Protein AF-A0AAP0MP51-F1 (afdb_monomer)

Organism: NCBI:txid2935761

Foldseek 3Di:
DDDDDDDDDDDDDDDDDDDDDDDDDDPPVPPPPLDQPDPPPPVPPVDDDDFKDKDWFFWAAQWDWDQDPVRFIKIKTKGWDFADDDPVDPDDPPPGGDTDIAIEIERPPVVNVVRNVPHGGRWTKIKMAGWDWDWDQDPVPRDIDTDIHGYHDDPIDMDTDDDPDDPVDPDPPVVVPPPPPPPVVPPPPDDDPDPPPPVPPDPPDPDDDPVVVVVVVVVVVVVVVPDDLPQAFDDQQQPAGGGAQEDQDPSHHPVLNYWHRDPSFIWDAAPLRDIWTWPHDDVVQQKTWTFFFAQDFLAQAGPCQSSQFGFHDPSRQKWFDLQKKKKFFQFDPVVVVFQKDQDCPDPLVVCCVPPRSNVNRPPHGMIIHDSPTPDPRGGDGHYVNGTRGMWIFGNDDPPDDPVPTHTTTMMGGDHDD

Structure (mmCIF, N/CA/C/O backbone):
data_AF-A0AAP0MP51-F1
#
_entry.id   AF-A0AAP0MP51-F1
#
loop_
_atom_site.group_PDB
_atom_site.id
_atom_site.type_symbol
_atom_site.label_atom_id
_atom_site.label_alt_id
_atom_site.label_comp_id
_atom_site.label_asym_id
_atom_site.label_entity_id
_atom_site.label_seq_id
_atom_site.pdbx_PDB_ins_code
_atom_site.Cartn_x
_atom_site.Cartn_y
_atom_site.Cartn_z
_atom_site.occupancy
_atom_site.B_iso_or_equiv
_atom_site.auth_seq_id
_atom_site.auth_comp_id
_atom_site.auth_asym_id
_atom_site.auth_atom_id
_atom_site.pdbx_PDB_model_num
ATOM 1 N N . MET A 1 1 ? 36.186 -48.451 37.789 1.00 33.41 1 MET A N 1
ATOM 2 C CA . MET A 1 1 ? 37.071 -48.122 38.928 1.00 33.41 1 MET A CA 1
ATOM 3 C C . MET A 1 1 ? 36.714 -46.682 39.316 1.00 33.41 1 MET A C 1
ATOM 5 O O . MET A 1 1 ? 36.654 -45.879 38.396 1.00 33.41 1 MET A O 1
ATOM 9 N N . TRP A 1 2 ? 36.210 -46.330 40.514 1.00 25.20 2 TRP A N 1
ATOM 10 C CA . TRP A 1 2 ? 36.740 -46.579 41.885 1.00 25.20 2 TRP A CA 1
ATOM 11 C C . TRP A 1 2 ? 38.166 -45.997 42.037 1.00 25.20 2 TRP A C 1
ATOM 13 O O . TRP A 1 2 ? 38.939 -46.206 41.112 1.00 25.20 2 TRP A O 1
ATOM 23 N N . TYR A 1 3 ? 38.644 -45.335 43.106 1.00 27.27 3 TYR A N 1
ATOM 24 C CA . TYR A 1 3 ? 38.136 -44.825 44.411 1.00 27.27 3 TYR A CA 1
ATOM 25 C C . TYR A 1 3 ? 39.248 -43.894 45.009 1.00 27.27 3 TYR A C 1
ATOM 27 O O . TYR A 1 3 ? 40.391 -44.049 44.594 1.00 27.27 3 TYR A O 1
ATOM 35 N N . SER A 1 4 ? 39.082 -42.968 45.975 1.00 27.19 4 SER A N 1
ATOM 36 C CA . SER A 1 4 ? 37.915 -42.302 46.601 1.00 27.19 4 SER A CA 1
ATOM 37 C C . SER A 1 4 ? 38.347 -41.004 47.354 1.00 27.19 4 SER A C 1
ATOM 39 O O . SER A 1 4 ? 39.518 -40.644 47.367 1.00 27.19 4 SER A O 1
ATOM 41 N N . SER A 1 5 ? 37.382 -40.340 48.003 1.00 36.22 5 SER A N 1
ATOM 42 C CA . SER A 1 5 ? 37.442 -39.332 49.091 1.00 36.22 5 SER A CA 1
ATOM 43 C C . SER A 1 5 ? 38.476 -39.513 50.231 1.00 36.22 5 SER A C 1
ATOM 45 O O . SER A 1 5 ? 38.724 -40.645 50.641 1.00 36.22 5 SER A O 1
ATOM 47 N N . GLY A 1 6 ? 38.877 -38.409 50.892 1.00 27.81 6 GLY A N 1
ATOM 48 C CA . GLY A 1 6 ? 39.457 -38.410 52.254 1.00 27.81 6 GLY A CA 1
ATOM 49 C C . GLY A 1 6 ? 39.740 -37.006 52.838 1.00 27.81 6 GLY A C 1
ATOM 50 O O . GLY A 1 6 ? 40.393 -36.201 52.184 1.00 27.81 6 GLY A O 1
ATOM 51 N N . SER A 1 7 ? 39.257 -36.717 54.055 1.00 30.72 7 SER A N 1
ATOM 52 C CA . SER A 1 7 ? 39.478 -35.467 54.826 1.00 30.72 7 SER A CA 1
ATOM 53 C C . SER A 1 7 ? 40.415 -35.688 56.022 1.00 30.72 7 SER A C 1
ATOM 55 O O . SER A 1 7 ? 40.445 -36.805 56.520 1.00 30.72 7 SER A O 1
ATOM 57 N N . PHE A 1 8 ? 41.064 -34.630 56.530 1.00 29.05 8 PHE A N 1
ATOM 58 C CA . PHE A 1 8 ? 41.587 -34.438 57.909 1.00 29.05 8 PHE A CA 1
ATOM 59 C C . PHE A 1 8 ? 41.798 -32.900 58.069 1.00 29.05 8 PHE A C 1
ATOM 61 O O . PHE A 1 8 ? 42.259 -32.279 57.114 1.00 29.05 8 PHE A O 1
ATOM 68 N N . ASP A 1 9 ? 41.206 -32.167 59.026 1.00 30.38 9 ASP A N 1
ATOM 69 C CA . ASP A 1 9 ? 41.540 -32.022 60.470 1.00 30.38 9 ASP A CA 1
ATOM 70 C C . ASP A 1 9 ? 42.985 -31.497 60.698 1.00 30.38 9 ASP A C 1
ATOM 72 O O . ASP A 1 9 ? 43.900 -31.990 60.049 1.00 30.38 9 ASP A O 1
ATOM 76 N N . GLY A 1 10 ? 43.312 -30.503 61.542 1.00 30.27 10 GLY A N 1
ATOM 77 C CA . GLY A 1 10 ? 42.552 -29.679 62.500 1.00 30.27 10 GLY A CA 1
ATOM 78 C C . GLY A 1 10 ? 43.412 -28.484 63.008 1.00 30.27 10 GLY A C 1
ATOM 79 O O . GLY A 1 10 ? 44.529 -28.289 62.537 1.00 30.27 10 GLY A O 1
ATOM 80 N N . LYS A 1 11 ? 42.882 -27.661 63.930 1.00 31.56 11 LYS A N 1
ATOM 81 C CA . LYS A 1 11 ? 43.423 -26.362 64.432 1.00 31.56 11 LYS A CA 1
ATOM 82 C C . LYS A 1 11 ? 44.900 -26.311 64.894 1.00 31.56 11 LYS A C 1
ATOM 84 O O . LYS A 1 11 ? 45.409 -27.291 65.426 1.00 31.56 11 LYS A O 1
ATOM 89 N N . ASN A 1 12 ? 45.472 -25.095 64.897 1.00 30.22 12 ASN A N 1
ATOM 90 C CA . ASN A 1 12 ? 46.153 -24.507 66.072 1.00 30.22 12 ASN A CA 1
ATOM 91 C C . ASN A 1 12 ? 46.204 -22.961 66.001 1.00 30.22 12 ASN A C 1
ATOM 93 O O . ASN A 1 12 ? 45.989 -22.392 64.931 1.00 30.22 12 ASN A O 1
ATOM 97 N N . ASP A 1 13 ? 46.425 -22.313 67.151 1.00 31.09 13 ASP A N 1
ATOM 98 C CA . ASP A 1 13 ? 46.077 -20.906 67.421 1.00 31.09 13 ASP A CA 1
ATOM 99 C C . ASP A 1 13 ? 47.260 -19.895 67.397 1.00 31.09 13 ASP A C 1
ATOM 101 O O . ASP A 1 13 ? 48.405 -20.254 67.652 1.00 31.09 13 ASP A O 1
ATOM 105 N N . ASP A 1 14 ? 46.905 -18.623 67.156 1.00 30.61 14 ASP A N 1
ATOM 106 C CA . ASP A 1 14 ? 47.392 -17.356 67.751 1.00 30.61 14 ASP A CA 1
ATOM 107 C C . ASP A 1 14 ? 48.864 -16.839 67.749 1.00 30.61 14 ASP A C 1
ATOM 109 O O . ASP A 1 14 ? 49.806 -17.472 68.208 1.00 30.61 14 ASP A O 1
ATOM 113 N N . GLN A 1 15 ? 48.946 -15.532 67.414 1.00 32.34 15 GLN A N 1
ATOM 114 C CA . GLN A 1 15 ? 49.849 -14.462 67.912 1.00 32.34 15 GLN A CA 1
ATOM 115 C C . GLN A 1 15 ? 51.366 -14.500 67.601 1.00 32.34 15 GLN A C 1
ATOM 117 O O . GLN A 1 15 ? 52.130 -15.193 68.264 1.00 32.34 15 GLN A O 1
ATOM 122 N N . ASN A 1 16 ? 51.850 -13.567 66.758 1.00 30.02 16 ASN A N 1
ATOM 123 C CA . ASN A 1 16 ? 52.341 -12.249 67.230 1.00 30.02 16 ASN A CA 1
ATOM 124 C C . ASN A 1 16 ? 52.664 -11.256 66.083 1.00 30.02 16 ASN A C 1
ATOM 126 O O . ASN A 1 16 ? 52.652 -11.632 64.912 1.00 30.02 16 ASN A O 1
ATOM 130 N N . MET A 1 17 ? 52.918 -9.987 66.433 1.00 33.88 17 MET A N 1
ATOM 131 C CA . MET A 1 17 ? 53.470 -8.952 65.536 1.00 33.88 17 MET A CA 1
ATOM 132 C C . MET A 1 17 ? 54.972 -9.169 65.267 1.00 33.88 17 MET A C 1
ATOM 134 O O . MET A 1 17 ? 55.635 -9.795 66.088 1.00 33.88 17 MET A O 1
ATOM 138 N N . ASP A 1 18 ? 55.495 -8.627 64.158 1.00 33.03 18 ASP A N 1
ATOM 139 C CA . ASP A 1 18 ? 56.563 -7.601 64.165 1.00 33.03 18 ASP A CA 1
ATOM 140 C C . ASP A 1 18 ? 56.863 -7.078 62.736 1.00 33.03 18 ASP A C 1
ATOM 142 O O . ASP A 1 18 ? 56.312 -7.570 61.748 1.00 33.03 18 ASP A O 1
ATOM 146 N N . GLU A 1 19 ? 57.636 -5.990 62.647 1.00 32.16 19 GLU A N 1
ATOM 147 C CA . GLU A 1 19 ? 57.755 -5.088 61.488 1.00 32.16 19 GLU A CA 1
ATOM 148 C C . GLU A 1 19 ? 58.807 -5.473 60.418 1.00 32.16 19 GLU A C 1
ATOM 150 O O . GLU A 1 19 ? 59.841 -6.049 60.728 1.00 32.16 19 GLU A O 1
ATOM 155 N N . VAL A 1 20 ? 58.516 -5.048 59.173 1.00 38.28 20 VAL A N 1
ATOM 156 C CA . VAL A 1 20 ? 59.407 -4.433 58.150 1.00 38.28 20 VAL A CA 1
ATOM 157 C C . VAL A 1 20 ? 60.765 -5.083 57.812 1.00 38.28 20 VAL A C 1
ATOM 159 O O . VAL A 1 20 ? 61.660 -5.150 58.641 1.00 38.28 20 VAL A O 1
ATOM 162 N N . ASP A 1 21 ? 60.977 -5.358 56.515 1.00 33.59 21 ASP A N 1
ATOM 163 C CA . ASP A 1 21 ? 62.166 -4.851 55.797 1.00 33.59 21 ASP A CA 1
ATOM 164 C C . ASP A 1 21 ? 61.960 -4.820 54.265 1.00 33.59 21 ASP A C 1
ATOM 166 O O . ASP A 1 21 ? 61.261 -5.658 53.688 1.00 33.59 21 ASP A O 1
ATOM 170 N N . ASP A 1 22 ? 62.544 -3.809 53.614 1.00 36.66 22 ASP A N 1
ATOM 171 C CA . ASP A 1 22 ? 62.354 -3.475 52.195 1.00 36.66 22 ASP A CA 1
ATOM 172 C C . ASP A 1 22 ? 63.144 -4.376 51.227 1.00 36.66 22 ASP A C 1
ATOM 174 O O . ASP A 1 22 ? 64.358 -4.536 51.359 1.00 36.66 22 ASP A O 1
ATOM 178 N N . VAL A 1 23 ? 62.506 -4.802 50.126 1.00 39.06 23 VAL A N 1
ATOM 179 C CA . VAL A 1 23 ? 63.199 -4.971 48.832 1.00 39.06 23 VAL A CA 1
ATOM 180 C C . VAL A 1 23 ? 62.347 -4.371 47.716 1.00 39.06 23 VAL A C 1
ATOM 182 O O . VAL A 1 23 ? 61.299 -4.892 47.339 1.00 39.06 23 VAL A O 1
ATOM 185 N N . PHE A 1 24 ? 62.835 -3.257 47.182 1.00 43.25 24 PHE A N 1
ATOM 186 C CA . PHE A 1 24 ? 62.303 -2.568 46.015 1.00 43.25 24 PHE A CA 1
ATOM 187 C C . PHE A 1 24 ? 62.903 -3.214 44.760 1.00 43.25 24 PHE A C 1
ATOM 189 O O . PHE A 1 24 ? 64.121 -3.150 44.599 1.00 43.25 24 PHE A O 1
ATOM 196 N N . ASP A 1 25 ? 62.097 -3.797 43.866 1.00 36.88 25 ASP A N 1
ATOM 197 C CA . ASP A 1 25 ? 62.585 -4.088 42.513 1.00 36.88 25 ASP A CA 1
ATOM 198 C C . ASP A 1 25 ? 61.511 -3.977 41.415 1.00 36.88 25 ASP A C 1
ATOM 200 O O . ASP A 1 25 ? 60.352 -4.356 41.582 1.00 36.88 25 ASP A O 1
ATOM 204 N N . ASP A 1 26 ? 61.963 -3.379 40.318 1.00 38.84 26 ASP A N 1
ATOM 205 C CA . ASP A 1 26 ? 61.358 -3.093 39.011 1.00 38.84 26 ASP A CA 1
ATOM 206 C C . ASP A 1 26 ? 59.822 -3.214 38.826 1.00 38.84 26 ASP A C 1
ATOM 208 O O . ASP A 1 26 ? 59.281 -4.241 38.401 1.00 38.84 26 ASP A O 1
ATOM 212 N N . PHE A 1 27 ? 59.102 -2.094 38.998 1.00 33.22 27 PHE A N 1
ATOM 213 C CA . PHE A 1 27 ? 57.715 -1.965 38.528 1.00 33.22 27 PHE A CA 1
ATOM 214 C C . PHE A 1 27 ? 57.688 -1.753 37.005 1.00 33.22 27 PHE A C 1
ATOM 216 O O . PHE A 1 27 ? 57.429 -0.652 36.505 1.00 33.22 27 PHE A O 1
ATOM 223 N N . VAL A 1 28 ? 57.925 -2.831 36.251 1.00 39.12 28 VAL A N 1
ATOM 224 C CA . VAL A 1 28 ? 57.599 -2.877 34.824 1.00 39.12 28 VAL A CA 1
ATOM 225 C C . VAL A 1 28 ? 56.116 -2.546 34.695 1.00 39.12 28 VAL A C 1
ATOM 227 O O . VAL A 1 28 ? 55.256 -3.329 35.097 1.00 39.12 28 VAL A O 1
ATOM 230 N N . VAL A 1 29 ? 55.805 -1.372 34.135 1.00 38.66 29 VAL A N 1
ATOM 231 C CA . VAL A 1 29 ? 54.429 -0.999 33.796 1.00 38.66 29 VAL A CA 1
ATOM 232 C C . VAL A 1 29 ? 53.981 -1.919 32.671 1.00 38.66 29 VAL A C 1
ATOM 234 O O . VAL A 1 29 ? 54.156 -1.624 31.485 1.00 38.66 29 VAL A O 1
ATOM 237 N N . GLU A 1 30 ? 53.430 -3.064 33.064 1.00 38.03 30 GLU A N 1
ATOM 238 C CA . GLU A 1 30 ? 52.807 -4.018 32.170 1.00 38.03 30 GLU A CA 1
ATOM 239 C C . GLU A 1 30 ? 51.688 -3.273 31.448 1.00 38.03 30 GLU A C 1
ATOM 241 O O . GLU A 1 30 ? 50.665 -2.888 32.022 1.00 38.03 30 GLU A O 1
ATOM 246 N N . LYS A 1 31 ? 51.949 -2.964 30.177 1.00 41.78 31 LYS A N 1
ATOM 247 C CA . LYS A 1 31 ? 51.044 -2.221 29.314 1.00 41.78 31 LYS A CA 1
ATOM 248 C C . LYS A 1 31 ? 49.814 -3.090 29.104 1.00 41.78 31 LYS A C 1
ATOM 250 O O . LYS A 1 31 ? 49.799 -3.877 28.161 1.00 41.78 31 LYS A O 1
ATOM 255 N N . GLN A 1 32 ? 48.820 -2.939 29.986 1.00 38.81 32 GLN A N 1
ATOM 256 C CA . GLN A 1 32 ? 47.566 -3.683 29.936 1.00 38.81 32 GLN A CA 1
ATOM 257 C C . GLN A 1 32 ? 47.076 -3.713 28.493 1.00 38.81 32 GLN A C 1
ATOM 259 O O . GLN A 1 32 ? 46.757 -2.670 27.910 1.00 38.81 32 GLN A O 1
ATOM 264 N N . GLU A 1 33 ? 47.052 -4.909 27.905 1.00 42.56 33 GLU A N 1
ATOM 265 C CA . GLU A 1 33 ? 46.436 -5.100 26.606 1.00 42.56 33 GLU A CA 1
ATOM 266 C C . GLU A 1 33 ? 44.955 -4.782 26.774 1.00 42.56 33 GLU A C 1
ATOM 268 O O . GLU A 1 33 ? 44.181 -5.577 27.309 1.00 42.56 33 GLU A O 1
ATOM 273 N N . LEU A 1 34 ? 44.581 -3.571 26.350 1.00 44.25 34 LEU A N 1
ATOM 274 C CA . LEU A 1 34 ? 43.205 -3.106 26.289 1.00 44.25 34 LEU A CA 1
ATOM 275 C C . LEU A 1 34 ? 42.403 -4.128 25.492 1.00 44.25 34 LEU A C 1
ATOM 277 O O . LEU A 1 34 ? 42.424 -4.108 24.257 1.00 44.25 34 LEU A O 1
ATOM 281 N N . GLN A 1 35 ? 41.701 -5.016 26.202 1.00 46.06 35 GLN A N 1
ATOM 282 C CA . GLN A 1 35 ? 40.832 -5.988 25.565 1.00 46.06 35 GLN A CA 1
ATOM 283 C C . GLN A 1 35 ? 39.871 -5.210 24.663 1.00 46.06 35 GLN A C 1
ATOM 285 O O . GLN A 1 35 ? 39.171 -4.311 25.148 1.00 46.06 35 GLN A O 1
ATOM 290 N N . PRO A 1 36 ? 39.834 -5.493 23.349 1.00 44.56 36 PRO A N 1
ATOM 291 C CA . PRO A 1 36 ? 38.857 -4.856 22.490 1.00 44.56 36 PRO A CA 1
ATOM 292 C C . PRO A 1 36 ? 37.483 -5.231 23.039 1.00 44.56 36 PRO A C 1
ATOM 294 O O . PRO A 1 36 ? 37.170 -6.419 23.130 1.00 44.56 36 PRO A O 1
ATOM 297 N N . GLN A 1 37 ? 36.680 -4.232 23.426 1.00 49.56 37 GLN A N 1
ATOM 298 C CA . GLN A 1 37 ? 35.306 -4.452 23.873 1.00 49.56 37 GLN A CA 1
ATOM 299 C C . GLN A 1 37 ? 34.507 -4.974 22.678 1.00 49.56 37 GLN A C 1
ATOM 301 O O . GLN A 1 37 ? 33.939 -4.224 21.884 1.00 49.56 37 GLN A O 1
ATOM 306 N N . GLY A 1 38 ? 34.549 -6.294 22.514 1.00 48.78 38 GLY A N 1
ATOM 307 C CA . GLY A 1 38 ? 33.920 -6.998 21.421 1.00 48.78 38 GLY A CA 1
ATOM 308 C C . GLY A 1 38 ? 32.419 -6.817 21.519 1.00 48.78 38 GLY A C 1
ATOM 309 O O . GLY A 1 38 ? 31.799 -7.209 22.507 1.00 48.78 38 GLY A O 1
ATOM 310 N N . VAL A 1 39 ? 31.828 -6.239 20.477 1.00 57.50 39 VAL A N 1
ATOM 311 C CA . VAL A 1 39 ? 30.377 -6.233 20.316 1.00 57.50 39 VAL A CA 1
ATOM 312 C C . VAL A 1 39 ? 29.947 -7.692 20.180 1.00 57.50 39 VAL A C 1
ATOM 314 O O . VAL A 1 39 ? 30.219 -8.304 19.148 1.00 57.50 39 VAL A O 1
ATOM 317 N N . ASP A 1 40 ? 29.342 -8.266 21.225 1.00 57.47 40 ASP A N 1
ATOM 318 C CA . ASP A 1 40 ? 28.907 -9.667 21.216 1.00 57.47 40 ASP A CA 1
ATOM 319 C C . ASP A 1 40 ? 27.951 -9.901 20.032 1.00 57.47 40 ASP A C 1
ATOM 321 O O . ASP A 1 40 ? 26.825 -9.386 20.049 1.00 57.47 40 ASP A O 1
ATOM 325 N N . PRO A 1 41 ? 28.344 -10.699 19.015 1.00 55.88 41 PRO A N 1
ATOM 326 C CA . PRO A 1 41 ? 27.519 -10.915 17.834 1.00 55.88 41 PRO A CA 1
ATOM 327 C C . PRO A 1 41 ? 26.186 -11.598 18.149 1.00 55.88 41 PRO A C 1
ATOM 329 O O . PRO A 1 41 ? 25.294 -11.586 17.304 1.00 55.88 41 PRO A O 1
ATOM 332 N N . ARG A 1 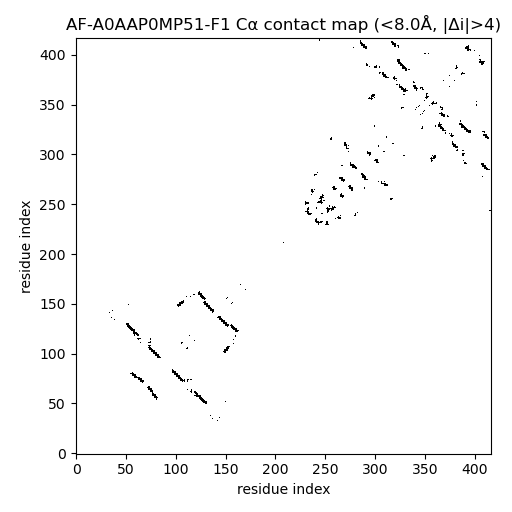42 ? 26.036 -12.214 19.332 1.00 57.12 42 ARG A N 1
ATOM 333 C CA . ARG A 1 42 ? 24.822 -12.921 19.763 1.00 57.12 42 ARG A CA 1
ATOM 334 C C . ARG A 1 42 ? 23.777 -11.980 20.371 1.00 57.12 42 ARG A C 1
ATOM 336 O O . ARG A 1 42 ? 22.586 -12.266 20.263 1.00 57.12 42 ARG A O 1
ATOM 343 N N . ARG A 1 43 ? 24.181 -10.828 20.923 1.00 59.16 43 ARG A N 1
ATOM 344 C CA . ARG A 1 43 ? 23.297 -9.888 21.650 1.00 59.16 43 ARG A CA 1
ATOM 345 C C . ARG A 1 43 ? 22.247 -9.155 20.798 1.00 59.16 43 ARG A C 1
ATOM 347 O O . ARG A 1 43 ? 21.399 -8.474 21.364 1.00 59.16 43 ARG A O 1
ATOM 354 N N . GLY A 1 44 ? 22.269 -9.299 19.468 1.00 58.56 44 GLY A N 1
ATOM 355 C CA . GLY A 1 44 ? 21.314 -8.654 18.551 1.00 58.56 44 GLY A CA 1
ATOM 356 C C . GLY A 1 44 ? 20.199 -9.544 17.978 1.00 58.56 44 GLY A C 1
ATOM 357 O O . GLY A 1 44 ? 19.199 -9.018 17.498 1.00 58.56 44 GLY A O 1
ATOM 358 N N . TRP A 1 45 ? 20.318 -10.878 18.021 1.00 56.34 45 TRP A N 1
ATOM 359 C CA . TRP A 1 45 ? 19.478 -11.781 17.202 1.00 56.34 45 TRP A CA 1
ATOM 360 C C . TRP A 1 45 ? 17.990 -11.830 17.590 1.00 56.34 45 TRP A C 1
ATOM 362 O O . TRP A 1 45 ? 17.166 -12.279 16.792 1.00 56.34 45 TRP A O 1
ATOM 372 N N . GLY A 1 46 ? 17.631 -11.353 18.787 1.00 63.19 46 GLY A N 1
ATOM 373 C CA . GLY A 1 46 ? 16.237 -11.219 19.226 1.00 63.19 46 GLY A CA 1
ATOM 374 C C . GLY A 1 46 ? 15.503 -9.999 18.652 1.00 63.19 46 GLY A C 1
ATOM 375 O O . GLY A 1 46 ? 14.275 -9.970 18.662 1.00 63.19 46 GLY A O 1
ATOM 376 N N . PHE A 1 47 ? 16.222 -9.004 18.121 1.00 67.56 47 PHE A N 1
ATOM 377 C CA . PHE A 1 47 ? 15.646 -7.736 17.667 1.00 67.56 47 PHE A CA 1
ATOM 378 C C . PHE A 1 47 ? 15.461 -7.726 16.145 1.00 67.56 47 PHE A C 1
ATOM 380 O O . PHE A 1 47 ? 16.297 -7.226 15.394 1.00 67.56 47 PHE A O 1
ATOM 387 N N . ARG A 1 48 ? 14.339 -8.284 15.673 1.00 62.72 48 ARG A N 1
ATOM 388 C CA . ARG A 1 48 ? 13.922 -8.160 14.266 1.00 62.72 48 ARG A CA 1
ATOM 389 C C . ARG A 1 48 ? 13.272 -6.793 14.031 1.00 62.72 48 ARG A C 1
ATOM 391 O O . ARG A 1 48 ? 12.332 -6.431 14.730 1.00 62.72 48 ARG A O 1
ATOM 398 N N . GLY A 1 49 ? 13.741 -6.064 13.022 1.00 76.62 49 GLY A N 1
ATOM 399 C CA . GLY A 1 49 ? 13.234 -4.745 12.639 1.00 76.62 49 GLY A CA 1
ATOM 400 C C . GLY A 1 49 ? 13.823 -4.285 11.305 1.00 76.62 49 GLY A C 1
ATOM 401 O O . GLY A 1 49 ? 14.623 -5.002 10.705 1.00 76.62 49 GLY A O 1
ATOM 402 N N . VAL A 1 50 ? 13.432 -3.095 10.845 1.00 81.75 50 VAL A N 1
ATOM 403 C CA . VAL A 1 50 ? 13.938 -2.490 9.602 1.00 81.75 50 VAL A CA 1
ATOM 404 C C . VAL A 1 50 ? 14.911 -1.364 9.945 1.00 81.75 50 VAL A C 1
ATOM 406 O O . VAL A 1 50 ? 14.532 -0.405 10.613 1.00 81.75 50 VAL A O 1
ATOM 409 N N . HIS A 1 51 ? 16.146 -1.460 9.458 1.00 85.06 51 HIS A N 1
ATOM 410 C CA . HIS A 1 51 ? 17.108 -0.360 9.430 1.00 85.06 51 HIS A CA 1
ATOM 411 C C . HIS A 1 51 ? 17.258 0.118 7.983 1.00 85.06 51 HIS A C 1
ATOM 413 O O . HIS A 1 51 ? 17.666 -0.648 7.124 1.00 85.06 51 HIS A O 1
ATOM 419 N N . LYS A 1 52 ? 16.907 1.373 7.694 1.00 91.31 52 LYS A N 1
ATOM 420 C CA . LYS A 1 52 ? 17.112 1.987 6.375 1.00 91.31 52 LYS A CA 1
ATOM 421 C C . LYS A 1 52 ? 17.265 3.497 6.539 1.00 91.31 52 LYS A C 1
ATOM 423 O O . LYS A 1 52 ? 16.500 4.119 7.272 1.00 91.31 52 LYS A O 1
ATOM 428 N N . ALA A 1 53 ? 18.237 4.078 5.849 1.00 93.44 53 ALA A N 1
ATOM 429 C CA . ALA A 1 53 ? 18.421 5.514 5.701 1.00 93.44 53 ALA A CA 1
ATOM 430 C C . ALA A 1 53 ? 18.306 5.910 4.231 1.00 93.44 53 ALA A C 1
ATOM 432 O O . ALA A 1 53 ? 18.840 5.235 3.352 1.00 93.44 53 ALA A O 1
ATOM 433 N N . ILE A 1 54 ? 17.654 7.047 3.993 1.00 94.62 54 ILE A N 1
ATOM 434 C CA . ILE A 1 54 ? 17.586 7.716 2.695 1.00 94.62 54 ILE A CA 1
ATOM 435 C C . ILE A 1 54 ? 18.095 9.142 2.900 1.00 94.62 54 ILE A C 1
AT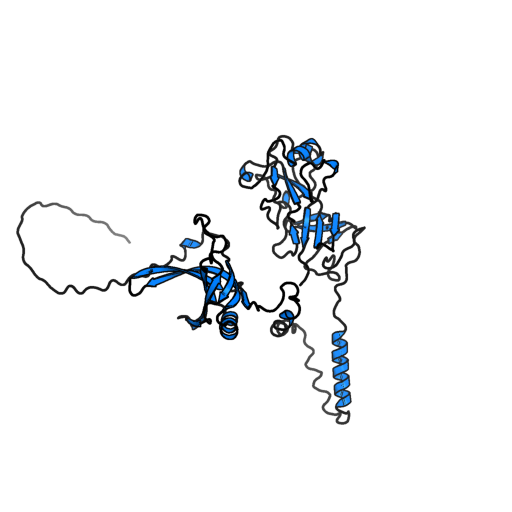OM 437 O O . ILE A 1 54 ? 17.595 9.862 3.763 1.00 94.62 54 ILE A O 1
ATOM 441 N N . ILE A 1 55 ? 19.094 9.553 2.121 1.00 94.25 55 ILE A N 1
ATOM 442 C CA . ILE A 1 55 ? 19.699 10.884 2.190 1.00 94.25 55 ILE A CA 1
ATOM 443 C C . ILE A 1 55 ? 19.743 11.523 0.809 1.00 94.25 55 ILE A C 1
ATOM 445 O O . ILE A 1 55 ? 20.318 10.983 -0.133 1.00 94.25 55 ILE A O 1
ATOM 449 N N . CYS A 1 56 ? 19.200 12.736 0.736 1.00 93.31 56 CYS A N 1
ATOM 450 C CA . CYS A 1 56 ? 19.367 13.660 -0.377 1.00 93.31 56 CYS A CA 1
ATOM 451 C C . CYS A 1 56 ? 20.175 14.864 0.117 1.00 93.31 56 CYS A C 1
ATOM 453 O O . CYS A 1 56 ? 19.727 15.582 1.011 1.00 93.31 56 CYS A O 1
ATOM 455 N N . GLY A 1 57 ? 21.367 15.095 -0.430 1.00 93.69 57 GLY A N 1
ATOM 456 C CA . GLY A 1 57 ? 22.244 16.164 0.055 1.00 93.69 57 GLY A CA 1
ATOM 457 C C . GLY A 1 57 ? 23.436 16.433 -0.853 1.00 93.69 57 GLY A C 1
ATOM 458 O O . GLY A 1 57 ? 23.507 15.904 -1.960 1.00 93.69 57 GLY A O 1
ATOM 459 N N . LYS A 1 58 ? 24.379 17.264 -0.393 1.00 93.19 58 LYS A N 1
ATOM 460 C CA . LYS A 1 58 ? 25.592 17.615 -1.152 1.00 93.19 58 LYS A CA 1
ATOM 461 C C . LYS A 1 58 ? 26.844 16.963 -0.575 1.00 93.19 58 LYS A C 1
ATOM 463 O O . LYS A 1 58 ? 27.059 16.976 0.634 1.00 93.19 58 LYS A O 1
ATOM 468 N N . VAL A 1 59 ? 27.686 16.418 -1.446 1.00 95.31 59 VAL A N 1
ATOM 469 C CA . VAL A 1 59 ? 28.968 15.796 -1.088 1.00 95.31 59 VAL A CA 1
ATOM 470 C C . VAL A 1 59 ? 29.955 16.861 -0.600 1.00 95.31 59 VAL A C 1
ATOM 472 O O . VAL A 1 59 ? 30.216 17.836 -1.305 1.00 95.31 59 VAL A O 1
ATOM 475 N N . LYS A 1 60 ? 30.524 16.666 0.596 1.00 93.06 60 LYS A N 1
ATOM 476 C CA . LYS A 1 60 ? 31.468 17.609 1.219 1.00 93.06 60 LYS A CA 1
ATOM 477 C C . LYS A 1 60 ? 32.795 17.700 0.464 1.00 93.06 60 LYS A C 1
ATOM 479 O O . LYS A 1 60 ? 33.261 18.793 0.163 1.00 93.06 60 LYS A O 1
ATOM 484 N N . ASP A 1 61 ? 33.388 16.542 0.198 1.00 93.00 61 ASP A N 1
ATOM 485 C CA . ASP A 1 61 ? 34.735 16.338 -0.337 1.00 93.00 61 ASP A CA 1
ATOM 486 C C . ASP A 1 61 ? 34.720 15.064 -1.209 1.00 93.00 61 ASP A C 1
ATOM 488 O O . ASP A 1 61 ? 33.831 14.224 -1.053 1.00 93.00 61 ASP A O 1
ATOM 492 N N . THR A 1 62 ? 35.664 14.920 -2.144 1.00 91.44 62 THR A N 1
ATOM 493 C CA . THR A 1 62 ? 35.706 13.791 -3.095 1.00 91.44 62 THR A CA 1
ATOM 494 C C . THR A 1 62 ? 35.782 12.432 -2.380 1.00 91.44 62 THR A C 1
ATOM 496 O O . THR A 1 62 ? 36.532 12.313 -1.407 1.00 91.44 62 THR A O 1
ATOM 499 N N . PRO A 1 63 ? 35.053 11.388 -2.832 1.00 95.50 63 PRO A N 1
ATOM 500 C CA . PRO A 1 63 ? 35.068 10.098 -2.151 1.00 95.50 63 PRO A CA 1
ATOM 501 C C . PRO A 1 63 ? 36.443 9.435 -2.131 1.00 95.50 63 PRO A C 1
ATOM 503 O O . PRO A 1 63 ? 37.169 9.440 -3.123 1.00 95.50 63 PRO A O 1
ATOM 506 N N . VAL A 1 64 ? 36.773 8.815 -0.999 1.00 94.31 64 VAL A N 1
ATOM 507 C CA . VAL A 1 64 ? 38.065 8.162 -0.765 1.00 94.31 64 VAL A CA 1
ATOM 508 C C . VAL A 1 64 ? 37.866 6.654 -0.694 1.00 94.31 64 VAL A C 1
ATOM 510 O O . VAL A 1 64 ? 37.173 6.157 0.195 1.00 94.31 64 VAL A O 1
ATOM 513 N N . GLN A 1 65 ? 38.500 5.915 -1.604 1.00 93.75 65 GLN A N 1
ATOM 514 C CA . GLN A 1 65 ? 38.610 4.460 -1.503 1.00 93.75 65 GLN A CA 1
ATOM 515 C C . GLN A 1 65 ? 39.679 4.061 -0.485 1.00 93.75 65 GLN A C 1
ATOM 517 O O . GLN A 1 65 ? 40.773 4.620 -0.450 1.00 93.75 65 GLN A O 1
ATOM 522 N N . LYS A 1 66 ? 39.353 3.069 0.345 1.00 92.75 66 LYS A N 1
ATOM 523 C CA . LYS A 1 66 ? 40.260 2.430 1.298 1.00 92.75 66 LYS A CA 1
ATOM 524 C C . LYS A 1 66 ? 40.189 0.919 1.131 1.00 92.75 66 LYS A C 1
ATOM 526 O O . LYS A 1 66 ? 39.102 0.368 0.972 1.00 92.75 66 LYS A O 1
ATOM 531 N N . ILE A 1 67 ? 41.333 0.252 1.206 1.00 90.44 67 ILE A N 1
ATOM 532 C CA . ILE A 1 67 ? 41.412 -1.211 1.232 1.00 90.44 67 ILE A CA 1
ATOM 533 C C . ILE A 1 67 ? 41.324 -1.655 2.697 1.00 90.44 67 ILE A C 1
ATOM 535 O O . ILE A 1 67 ? 42.050 -1.151 3.554 1.00 90.44 67 ILE A O 1
ATOM 539 N N . LEU A 1 68 ? 40.397 -2.560 3.002 1.00 86.25 68 LEU A N 1
ATOM 540 C CA . LEU A 1 68 ? 40.254 -3.173 4.321 1.00 86.25 68 LEU A CA 1
ATOM 541 C C . LEU A 1 68 ? 41.271 -4.307 4.520 1.00 86.25 68 LEU A C 1
ATOM 543 O O . LEU A 1 68 ? 41.755 -4.906 3.563 1.00 86.25 68 LEU A O 1
ATOM 547 N N . ARG A 1 69 ? 41.503 -4.700 5.782 1.00 82.31 69 ARG A N 1
ATOM 548 C CA . ARG A 1 69 ? 42.363 -5.850 6.147 1.00 82.31 69 ARG A CA 1
ATOM 549 C C . ARG A 1 69 ? 41.947 -7.183 5.500 1.00 82.31 69 ARG A C 1
ATOM 551 O O . ARG A 1 69 ? 42.758 -8.092 5.424 1.00 82.31 69 ARG A O 1
ATOM 558 N N . ASN A 1 70 ? 40.699 -7.304 5.043 1.00 81.75 70 ASN A N 1
ATOM 559 C CA . ASN A 1 70 ? 40.169 -8.479 4.342 1.00 81.75 70 ASN A CA 1
ATOM 560 C C . ASN A 1 70 ? 40.309 -8.400 2.804 1.00 81.75 70 ASN A C 1
ATOM 562 O O . ASN A 1 70 ? 39.648 -9.158 2.098 1.00 81.75 70 ASN A O 1
ATOM 566 N N . GLY A 1 71 ? 41.089 -7.446 2.284 1.00 84.56 71 GLY A N 1
ATOM 567 C CA . GLY A 1 71 ? 41.320 -7.236 0.852 1.00 84.56 71 GLY A CA 1
ATOM 568 C C . GLY A 1 71 ? 40.197 -6.511 0.102 1.00 84.56 71 GLY A C 1
ATOM 569 O O . GLY A 1 71 ? 40.391 -6.145 -1.052 1.00 84.56 71 GLY A O 1
ATOM 570 N N . LYS A 1 72 ? 39.035 -6.257 0.723 1.00 86.88 72 LYS A N 1
ATOM 571 C CA . LYS A 1 72 ? 37.914 -5.569 0.059 1.00 86.88 72 LYS A CA 1
ATOM 572 C C . LYS A 1 72 ? 38.085 -4.053 0.078 1.00 86.88 72 LYS A C 1
ATOM 574 O O . LYS A 1 72 ? 38.481 -3.475 1.091 1.00 86.88 72 LYS A O 1
ATOM 579 N N . THR A 1 73 ? 37.710 -3.396 -1.013 1.00 91.12 73 THR A N 1
ATOM 580 C CA . THR A 1 73 ? 37.637 -1.932 -1.093 1.00 91.12 73 THR A CA 1
ATOM 581 C C . THR A 1 73 ? 36.352 -1.400 -0.460 1.00 91.12 73 THR A C 1
ATOM 583 O O . THR A 1 73 ? 35.274 -1.945 -0.691 1.00 91.12 73 THR A O 1
ATOM 586 N N . VAL A 1 74 ? 36.447 -0.293 0.275 1.00 93.81 74 VAL A N 1
ATOM 587 C CA . VAL A 1 74 ? 35.307 0.496 0.767 1.00 93.81 74 VAL A CA 1
ATOM 588 C C . VAL A 1 74 ? 35.514 1.951 0.377 1.00 93.81 74 VAL A C 1
ATOM 590 O O . VAL A 1 74 ? 36.587 2.508 0.600 1.00 93.81 74 VAL A O 1
ATOM 593 N N . THR A 1 75 ? 34.491 2.580 -0.199 1.00 95.81 75 THR A N 1
ATOM 594 C CA . THR A 1 75 ? 34.530 4.011 -0.545 1.00 95.81 75 THR A CA 1
ATOM 595 C C . THR A 1 75 ? 33.811 4.824 0.517 1.00 95.81 75 THR A C 1
ATOM 597 O O . THR A 1 75 ? 32.692 4.488 0.888 1.00 95.81 75 THR A O 1
ATOM 600 N N . ILE A 1 76 ? 34.437 5.892 1.009 1.00 95.25 76 ILE A N 1
ATOM 601 C CA . ILE A 1 76 ? 33.916 6.699 2.115 1.00 95.25 76 ILE A CA 1
ATOM 602 C C . ILE A 1 76 ? 33.825 8.165 1.693 1.00 95.25 76 ILE A C 1
ATOM 604 O O . ILE A 1 76 ? 34.775 8.711 1.131 1.00 95.25 76 ILE A O 1
ATOM 608 N N . PHE A 1 77 ? 32.697 8.807 1.992 1.00 96.56 77 PHE A N 1
ATOM 609 C CA . PHE A 1 77 ? 32.486 10.245 1.804 1.00 96.56 77 PHE A CA 1
ATOM 610 C C . PHE A 1 77 ? 31.471 10.794 2.815 1.00 96.56 77 PHE A C 1
ATOM 612 O O . PHE A 1 77 ? 30.803 10.033 3.517 1.00 96.56 77 PHE A O 1
ATOM 619 N N . SER A 1 78 ? 31.358 12.121 2.890 1.00 96.25 78 SER A N 1
ATOM 620 C CA . SER A 1 78 ? 30.389 12.800 3.759 1.00 96.25 78 SER A CA 1
ATOM 621 C C . SER A 1 78 ? 29.363 13.573 2.939 1.00 96.25 78 SER A C 1
ATOM 623 O O . SER A 1 78 ? 29.731 14.282 1.999 1.00 96.25 78 SER A O 1
ATOM 625 N N . VAL A 1 79 ? 28.090 13.480 3.324 1.00 96.12 79 VAL A N 1
ATOM 626 C CA . VAL A 1 79 ? 26.973 14.205 2.701 1.00 96.12 79 VAL A CA 1
ATOM 627 C C . VAL A 1 79 ? 26.377 15.192 3.699 1.00 96.12 79 VAL A C 1
ATOM 629 O O . VAL A 1 79 ? 26.063 14.831 4.832 1.00 96.12 79 VAL A O 1
ATOM 632 N N . GLY A 1 80 ? 26.247 16.448 3.280 1.00 94.00 80 GLY A N 1
ATOM 633 C CA . GLY A 1 80 ? 25.602 17.514 4.037 1.00 94.00 80 GLY A CA 1
ATOM 634 C C . GLY A 1 80 ? 24.133 17.652 3.655 1.00 94.00 80 GLY A C 1
ATOM 635 O O . GLY A 1 80 ? 23.818 17.792 2.469 1.00 94.00 80 GLY A O 1
ATOM 636 N N . THR A 1 81 ? 23.249 17.656 4.650 1.00 90.94 81 THR A N 1
ATOM 637 C CA . THR A 1 81 ? 21.832 18.025 4.504 1.00 90.94 81 THR A CA 1
ATOM 638 C C . THR A 1 81 ? 21.549 19.353 5.213 1.00 90.94 81 THR A C 1
ATOM 640 O O . THR A 1 81 ? 22.309 19.790 6.083 1.00 90.94 81 THR A O 1
ATOM 643 N N . GLY A 1 82 ? 20.465 20.030 4.822 1.00 82.19 82 GLY A N 1
ATOM 644 C CA . GLY A 1 82 ? 20.017 21.248 5.502 1.00 82.19 82 GLY A CA 1
ATOM 645 C C . GLY A 1 82 ? 19.613 20.955 6.949 1.00 82.19 82 GLY A C 1
ATOM 646 O O . GLY A 1 82 ? 18.953 19.954 7.211 1.00 82.19 82 GLY A O 1
ATOM 647 N N . GLY A 1 83 ? 20.021 21.822 7.876 1.00 68.81 83 GLY A N 1
ATOM 648 C CA . GLY A 1 83 ? 19.835 21.602 9.310 1.00 68.81 83 GLY A CA 1
ATOM 649 C C . GLY A 1 83 ? 18.390 21.589 9.799 1.00 68.81 83 GLY A C 1
ATOM 650 O O . GLY A 1 83 ? 17.484 22.147 9.173 1.00 68.81 83 GLY A O 1
ATOM 651 N N . LEU A 1 84 ? 18.209 21.021 10.992 1.00 62.47 84 LEU A N 1
ATOM 652 C CA . LEU A 1 84 ? 16.993 21.173 11.787 1.00 62.47 84 LEU A CA 1
ATOM 653 C C . LEU A 1 84 ? 16.839 22.638 12.241 1.00 62.47 84 LEU A C 1
ATOM 655 O O . LEU A 1 84 ? 17.822 23.304 12.563 1.00 62.47 84 LEU A O 1
ATOM 659 N N . PHE A 1 85 ? 15.606 23.143 12.263 1.00 62.94 85 PHE A N 1
ATOM 660 C CA . PHE A 1 85 ? 15.287 24.472 12.791 1.00 62.94 85 PHE A CA 1
ATOM 661 C C . PHE A 1 85 ? 14.978 24.361 14.290 1.00 62.94 85 PHE A C 1
ATOM 663 O O . PHE A 1 85 ? 14.004 23.702 14.655 1.00 62.94 85 PHE A O 1
ATOM 670 N N . ASP A 1 86 ? 15.785 24.986 15.153 1.00 63.19 86 ASP A N 1
ATOM 671 C CA . ASP A 1 86 ? 15.493 25.031 16.590 1.00 63.19 86 ASP A CA 1
ATOM 672 C C . ASP A 1 86 ? 14.435 26.103 16.877 1.00 63.19 86 ASP A C 1
ATOM 674 O O . ASP A 1 86 ? 14.723 27.298 16.916 1.00 63.19 86 ASP A O 1
ATOM 678 N N . GLN A 1 87 ? 13.196 25.658 17.087 1.00 61.81 87 GLN A N 1
ATOM 679 C CA . GLN A 1 87 ? 12.043 26.522 17.360 1.00 61.81 87 GLN A CA 1
ATOM 680 C C . GLN A 1 87 ? 12.151 27.305 18.680 1.00 61.81 87 GLN A C 1
ATOM 682 O O . GLN A 1 87 ? 11.355 28.213 18.906 1.00 61.81 87 GLN A O 1
ATOM 687 N N . ARG A 1 88 ? 13.110 26.975 19.556 1.00 68.81 88 ARG A N 1
ATOM 688 C CA . ARG A 1 88 ? 13.309 27.656 20.847 1.00 68.81 88 ARG A CA 1
ATOM 689 C C . ARG A 1 88 ? 14.119 28.947 20.715 1.00 68.81 88 ARG A C 1
ATOM 691 O O . ARG A 1 88 ? 14.108 29.764 21.632 1.00 68.81 88 ARG A O 1
ATOM 698 N N . ILE A 1 89 ? 14.821 29.139 19.596 1.00 63.22 89 ILE A N 1
ATOM 699 C CA . ILE A 1 89 ? 15.583 30.360 19.327 1.00 63.22 89 ILE A CA 1
ATOM 700 C C . ILE A 1 89 ? 14.641 31.374 18.672 1.00 63.22 89 ILE A C 1
ATOM 702 O O . ILE A 1 89 ? 14.347 31.297 17.479 1.00 63.22 89 ILE A O 1
ATOM 706 N N . VAL A 1 90 ? 14.166 32.340 19.460 1.00 57.78 90 VAL A N 1
ATOM 707 C CA . VAL A 1 90 ? 13.342 33.448 18.960 1.00 57.78 90 VAL A CA 1
ATOM 708 C C . VAL A 1 90 ? 14.228 34.398 18.149 1.00 57.78 90 VAL A C 1
ATOM 710 O O . VAL A 1 90 ? 14.959 35.214 18.705 1.00 57.78 90 VAL A O 1
ATOM 713 N N . GLY A 1 91 ? 14.178 34.273 16.824 1.00 63.22 91 GLY A N 1
ATOM 714 C CA . GLY A 1 91 ? 14.968 35.070 15.887 1.00 63.22 91 GLY A CA 1
ATOM 715 C C . GLY A 1 91 ? 14.355 35.119 14.486 1.00 63.22 91 GLY A C 1
ATOM 716 O O . GLY A 1 91 ? 13.301 34.536 14.227 1.00 63.22 91 GLY A O 1
ATOM 717 N N . SER A 1 92 ? 15.016 35.837 13.577 1.00 62.53 92 SER A N 1
ATOM 718 C CA . SER A 1 92 ? 14.588 36.008 12.183 1.00 62.53 92 SER A CA 1
ATOM 719 C C . SER A 1 92 ? 14.380 34.661 11.478 1.00 62.53 92 SER A C 1
ATOM 721 O O . SER A 1 92 ? 15.222 33.769 11.583 1.00 62.53 92 SER A O 1
ATOM 723 N N . LYS A 1 93 ? 13.293 34.527 10.703 1.00 59.97 93 LYS A N 1
ATOM 724 C CA . LYS A 1 93 ? 12.914 33.268 10.021 1.00 59.97 93 LYS A CA 1
ATOM 725 C C . LYS A 1 93 ? 13.962 32.740 9.024 1.00 59.97 93 LYS A C 1
ATOM 727 O O . LYS A 1 93 ? 13.918 31.559 8.685 1.00 59.97 93 LYS A O 1
ATOM 732 N N . ASP A 1 94 ? 14.904 33.586 8.609 1.00 60.25 94 ASP A N 1
ATOM 733 C CA . ASP A 1 94 ? 15.866 33.335 7.528 1.00 60.25 94 ASP A CA 1
ATOM 734 C C . ASP A 1 94 ? 17.296 33.009 8.010 1.00 60.25 94 ASP A C 1
ATOM 736 O O . ASP A 1 94 ? 18.249 33.065 7.231 1.00 60.25 94 ASP A O 1
ATOM 740 N N . LEU A 1 95 ? 17.481 32.666 9.292 1.00 61.16 95 LEU A N 1
ATOM 741 C CA . LEU A 1 95 ? 18.791 32.252 9.808 1.00 61.16 95 LEU A CA 1
ATOM 742 C C . LEU A 1 95 ? 19.301 30.968 9.107 1.00 61.16 95 LEU A C 1
ATOM 744 O O . LEU A 1 95 ? 18.545 29.999 8.960 1.00 61.16 95 LEU A O 1
ATOM 748 N N . PRO A 1 96 ? 20.585 30.912 8.693 1.00 60.91 96 PRO A N 1
ATOM 749 C CA . PRO A 1 96 ? 21.137 29.757 7.992 1.00 60.91 96 PRO A CA 1
ATOM 750 C C . PRO A 1 96 ? 21.176 28.526 8.905 1.00 60.91 96 PRO A C 1
ATOM 752 O O . PRO A 1 96 ? 21.846 28.507 9.937 1.00 60.91 96 PRO A O 1
ATOM 755 N N . LYS A 1 97 ? 20.460 27.470 8.507 1.00 72.31 97 LYS A N 1
ATOM 756 C CA . LYS A 1 97 ? 20.340 26.230 9.288 1.00 72.31 97 LYS A CA 1
ATOM 757 C C . LYS A 1 97 ? 21.679 25.469 9.297 1.00 72.31 97 LYS A C 1
ATOM 759 O O . LYS A 1 97 ? 22.233 25.245 8.216 1.00 72.31 97 LYS A O 1
ATOM 764 N N . PRO A 1 98 ? 22.193 25.026 10.460 1.00 80.94 98 PRO A N 1
ATOM 765 C CA . PRO A 1 98 ? 23.497 24.370 10.549 1.00 80.94 98 PRO A CA 1
ATOM 766 C C . PRO A 1 98 ? 23.495 23.027 9.808 1.00 80.94 98 PRO A C 1
ATOM 768 O O . PRO A 1 98 ? 22.662 22.165 10.074 1.00 80.94 98 PRO A O 1
ATOM 771 N N . VAL A 1 99 ? 24.426 22.843 8.869 1.00 86.88 99 VAL A N 1
ATOM 772 C CA . VAL A 1 99 ? 24.515 21.628 8.040 1.00 86.88 99 VAL A CA 1
ATOM 773 C C . VAL A 1 99 ? 24.725 20.369 8.890 1.00 86.88 99 VAL A C 1
ATOM 775 O O . VAL A 1 99 ? 25.623 20.315 9.730 1.00 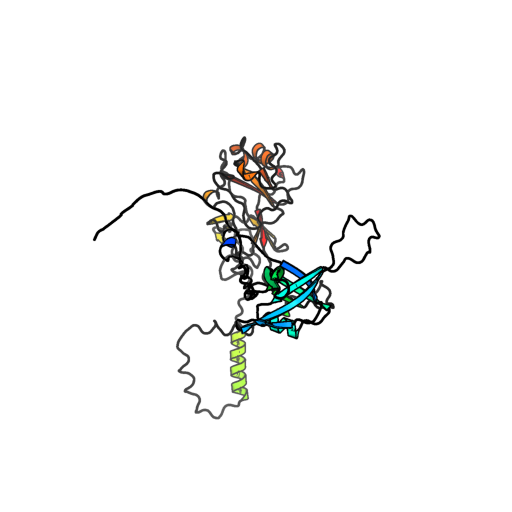86.88 99 VAL A O 1
ATOM 778 N N . GLN A 1 100 ? 23.923 19.332 8.638 1.00 90.81 100 GLN A N 1
ATOM 779 C CA . GLN A 1 100 ? 24.094 18.020 9.262 1.00 90.81 100 GLN A CA 1
ATOM 780 C C . GLN A 1 100 ? 24.950 17.122 8.363 1.00 90.81 100 GLN A C 1
ATOM 782 O O . GLN A 1 100 ? 24.614 16.880 7.201 1.00 90.81 100 GLN A O 1
ATOM 787 N N . TRP A 1 101 ? 26.072 16.634 8.899 1.00 92.69 101 TRP A N 1
ATOM 788 C CA . TRP A 1 101 ? 27.025 15.796 8.171 1.00 92.69 101 TRP A CA 1
ATOM 789 C C . TRP A 1 101 ? 26.785 14.311 8.428 1.00 92.69 101 TRP A C 1
ATOM 791 O O . TRP A 1 101 ? 26.887 13.842 9.557 1.00 92.69 101 TRP A O 1
ATOM 801 N N . HIS A 1 102 ? 26.558 13.568 7.352 1.00 94.75 102 HIS A N 1
ATOM 802 C CA . HIS A 1 102 ? 26.289 12.136 7.376 1.00 94.75 102 HIS A CA 1
ATOM 803 C C . HIS A 1 102 ? 27.453 11.382 6.735 1.00 94.75 102 HIS A C 1
ATOM 805 O O . HIS A 1 102 ? 27.886 11.732 5.633 1.00 94.75 102 HIS A O 1
ATOM 811 N N . ARG A 1 103 ? 27.979 10.363 7.423 1.00 95.38 103 ARG A N 1
ATOM 812 C CA . ARG A 1 103 ? 29.093 9.539 6.938 1.00 95.38 103 ARG A CA 1
ATOM 813 C C . ARG A 1 103 ? 28.552 8.370 6.119 1.00 95.38 103 ARG A C 1
ATOM 815 O O . ARG A 1 103 ? 27.824 7.541 6.654 1.00 95.38 103 ARG A O 1
ATOM 822 N N . ILE A 1 104 ? 28.923 8.301 4.844 1.00 96.75 104 ILE A N 1
ATOM 823 C CA . ILE A 1 104 ? 28.505 7.238 3.924 1.00 96.75 104 ILE A CA 1
ATOM 824 C C . ILE A 1 104 ? 29.670 6.266 3.715 1.00 96.75 104 ILE A C 1
ATOM 826 O O . ILE A 1 104 ? 30.787 6.695 3.413 1.00 96.75 104 ILE A O 1
ATOM 830 N N . ALA A 1 105 ? 29.403 4.967 3.852 1.00 95.50 105 ALA A N 1
ATOM 831 C CA . ALA A 1 105 ? 30.351 3.878 3.638 1.00 95.50 105 ALA A CA 1
ATOM 832 C C . ALA A 1 105 ? 29.817 2.917 2.562 1.00 95.50 105 ALA A C 1
ATOM 834 O O . ALA A 1 105 ? 28.828 2.214 2.751 1.00 95.50 105 ALA A O 1
ATOM 835 N N . VAL A 1 106 ? 30.469 2.878 1.403 1.00 96.06 106 VAL A N 1
ATOM 836 C CA . VAL A 1 106 ? 30.055 2.058 0.258 1.00 96.06 106 VAL A CA 1
ATOM 837 C C . VAL A 1 106 ? 30.906 0.798 0.208 1.00 96.06 106 VAL A C 1
ATOM 839 O O . VAL A 1 106 ? 32.087 0.857 -0.136 1.00 96.06 106 VAL A O 1
ATOM 842 N N . HIS A 1 107 ? 30.296 -0.338 0.549 1.00 92.38 107 HIS A N 1
ATOM 843 C CA . HIS A 1 107 ? 30.929 -1.661 0.535 1.00 92.38 107 HIS A CA 1
ATOM 844 C C . HIS A 1 107 ? 30.787 -2.381 -0.813 1.00 92.38 107 HIS A C 1
ATOM 846 O O . HIS A 1 107 ? 31.507 -3.342 -1.079 1.00 92.38 107 HIS A O 1
ATOM 852 N N . ASN A 1 108 ? 29.863 -1.931 -1.665 1.00 90.12 108 ASN A N 1
ATOM 853 C CA . ASN A 1 108 ? 29.730 -2.405 -3.036 1.00 90.12 108 ASN A CA 1
ATOM 854 C C . ASN A 1 108 ? 30.840 -1.795 -3.915 1.00 90.12 108 ASN A C 1
ATOM 856 O O . ASN A 1 108 ? 30.874 -0.585 -4.134 1.00 90.12 108 ASN A O 1
ATOM 860 N N . GLU A 1 109 ? 31.737 -2.635 -4.429 1.00 89.88 109 GLU A N 1
ATOM 861 C CA . GLU A 1 109 ? 32.904 -2.240 -5.232 1.00 89.88 109 GLU A CA 1
ATOM 862 C C . GLU A 1 109 ? 32.538 -1.485 -6.523 1.00 89.88 109 GLU A C 1
ATOM 864 O O . GLU A 1 109 ? 33.206 -0.513 -6.891 1.00 89.88 109 GLU A O 1
ATOM 869 N N . ILE A 1 110 ? 31.439 -1.873 -7.180 1.00 89.44 110 ILE A N 1
ATOM 870 C CA . ILE A 1 110 ? 30.962 -1.241 -8.418 1.00 89.44 110 ILE A CA 1
ATOM 871 C C . ILE A 1 110 ? 30.458 0.174 -8.111 1.00 89.44 110 ILE A C 1
ATOM 873 O O . ILE A 1 110 ? 30.871 1.137 -8.762 1.00 89.44 110 ILE A O 1
ATOM 877 N N . LEU A 1 111 ? 29.622 0.319 -7.076 1.00 91.81 111 LEU A N 1
ATOM 878 C CA . LEU A 1 111 ? 29.113 1.625 -6.638 1.00 91.81 111 LEU A CA 1
ATOM 879 C C . LEU A 1 111 ? 30.223 2.511 -6.056 1.00 91.81 111 LEU A C 1
ATOM 881 O O . LEU A 1 111 ? 30.211 3.719 -6.272 1.00 91.81 111 LEU A O 1
ATOM 885 N N . GLY A 1 112 ? 31.209 1.931 -5.369 1.00 92.50 112 GLY A N 1
ATOM 886 C CA . GLY A 1 112 ? 32.378 2.650 -4.866 1.00 92.50 112 GLY A CA 1
ATOM 887 C C . GLY A 1 112 ? 33.287 3.167 -5.985 1.00 92.50 112 GLY A C 1
ATOM 888 O O . GLY A 1 112 ? 33.766 4.301 -5.941 1.00 92.50 112 GLY A O 1
ATOM 889 N N . SER A 1 113 ? 33.472 2.370 -7.039 1.00 90.50 113 SER A N 1
ATOM 890 C CA . SER A 1 113 ? 34.196 2.774 -8.251 1.00 90.50 113 SER A CA 1
ATOM 891 C C . SER A 1 113 ? 33.449 3.844 -9.046 1.00 90.50 113 SER A C 1
ATOM 893 O O . SER A 1 113 ? 34.069 4.775 -9.557 1.00 90.50 113 SER A O 1
ATOM 895 N N . TYR A 1 114 ? 32.118 3.754 -9.119 1.00 93.38 114 TYR A N 1
ATOM 896 C CA . TYR A 1 114 ? 31.265 4.811 -9.664 1.00 93.38 114 TYR A CA 1
ATOM 897 C C . TYR A 1 114 ? 31.386 6.104 -8.842 1.00 93.38 114 TYR A C 1
ATOM 899 O O . TYR A 1 114 ? 31.602 7.170 -9.415 1.00 93.38 114 TYR A O 1
ATOM 907 N N . ALA A 1 115 ? 31.329 6.008 -7.509 1.00 93.69 115 ALA A N 1
ATOM 908 C CA . ALA A 1 115 ? 31.395 7.149 -6.601 1.00 93.69 115 ALA A CA 1
ATOM 909 C C . ALA A 1 115 ? 32.677 7.973 -6.794 1.00 93.69 115 ALA A C 1
ATOM 911 O O . ALA A 1 115 ? 32.593 9.178 -7.006 1.00 93.69 115 ALA A O 1
ATOM 912 N N . VAL A 1 116 ? 33.851 7.330 -6.792 1.00 93.56 116 VAL A N 1
ATOM 913 C CA . VAL A 1 116 ? 35.139 8.020 -7.007 1.00 93.56 116 VAL A CA 1
ATOM 914 C C . VAL A 1 116 ? 35.228 8.653 -8.400 1.00 93.56 116 VAL A C 1
ATOM 916 O O . VAL A 1 116 ? 35.789 9.735 -8.544 1.00 93.56 116 VAL A O 1
ATOM 919 N N . LYS A 1 117 ? 34.666 8.008 -9.432 1.00 92.00 117 LYS A N 1
ATOM 920 C CA . LYS A 1 117 ? 34.727 8.502 -10.819 1.00 92.00 117 LYS A CA 1
ATOM 921 C C . LYS A 1 117 ? 33.749 9.641 -11.122 1.00 92.00 117 LYS A C 1
ATOM 923 O O . LYS A 1 117 ? 33.999 10.388 -12.061 1.00 92.00 117 LYS A O 1
ATOM 928 N N . GLN A 1 118 ? 32.623 9.731 -10.411 1.00 89.31 118 GLN A N 1
ATOM 929 C CA . GLN A 1 118 ? 31.500 10.611 -10.777 1.00 89.31 118 GLN A CA 1
ATOM 930 C C . GLN A 1 118 ? 31.157 11.673 -9.725 1.00 89.31 118 GLN A C 1
ATOM 932 O O . GLN A 1 118 ? 30.545 12.682 -10.073 1.00 89.31 118 GLN A O 1
ATOM 937 N N . LEU A 1 119 ? 31.514 11.478 -8.451 1.00 92.75 119 LEU A N 1
ATOM 938 C CA . LEU A 1 119 ? 31.181 12.428 -7.388 1.00 92.75 119 LEU A CA 1
ATOM 939 C C . LEU A 1 119 ? 32.342 13.388 -7.124 1.00 92.75 119 LEU A C 1
ATOM 941 O O . LEU A 1 119 ? 33.376 13.019 -6.570 1.00 92.75 119 LEU A O 1
ATOM 945 N N . VAL A 1 120 ? 32.120 14.658 -7.448 1.00 92.25 120 VAL A N 1
ATOM 946 C CA . VAL A 1 120 ? 32.996 15.772 -7.063 1.00 92.25 120 VAL A CA 1
ATOM 947 C C . VAL A 1 120 ? 32.443 16.517 -5.844 1.00 92.25 120 VAL A C 1
ATOM 949 O O . VAL A 1 120 ? 31.273 16.368 -5.479 1.00 92.25 120 VAL A O 1
ATOM 952 N N . LYS A 1 121 ? 33.267 17.359 -5.217 1.00 92.81 121 LYS A N 1
ATOM 953 C CA . LYS A 1 121 ? 32.832 18.289 -4.163 1.00 92.81 121 LYS A CA 1
ATOM 954 C C . LYS A 1 121 ? 31.604 19.102 -4.604 1.00 92.81 121 LYS A C 1
ATOM 956 O O . LYS A 1 121 ? 31.524 19.527 -5.751 1.00 92.81 121 LYS A O 1
ATOM 961 N N . ASN A 1 122 ? 30.652 19.310 -3.693 1.00 90.38 122 ASN A N 1
ATOM 962 C CA . ASN A 1 122 ? 29.341 19.935 -3.922 1.00 90.38 122 ASN A CA 1
ATOM 963 C C . ASN A 1 122 ? 28.383 19.198 -4.885 1.00 90.38 122 ASN A C 1
ATOM 965 O O . ASN A 1 122 ? 27.292 19.716 -5.142 1.00 90.38 122 ASN A O 1
ATOM 969 N N . SER A 1 123 ? 28.711 17.987 -5.359 1.00 91.56 123 SER A N 1
ATOM 970 C CA . SER A 1 123 ? 27.756 17.144 -6.101 1.00 91.56 123 SER A CA 1
ATOM 971 C C . SER A 1 123 ? 26.517 16.871 -5.258 1.00 91.56 123 SER A C 1
ATOM 973 O O . SER A 1 123 ? 26.644 16.463 -4.103 1.00 91.56 123 SER A O 1
ATOM 975 N N . SER A 1 124 ? 25.326 17.055 -5.829 1.00 92.19 124 SER A N 1
ATOM 976 C CA . SER A 1 124 ? 24.088 16.616 -5.176 1.00 92.19 124 SER A CA 1
ATOM 977 C C . SER A 1 124 ? 23.931 15.109 -5.386 1.00 92.19 124 SER A C 1
ATOM 979 O O . SER A 1 124 ? 24.200 14.614 -6.478 1.00 92.19 124 SER A O 1
ATOM 981 N N . VAL A 1 125 ? 23.545 14.366 -4.352 1.00 94.62 125 VAL A N 1
ATOM 982 C CA . VAL A 1 125 ? 23.460 12.898 -4.383 1.00 94.62 125 VAL A CA 1
ATOM 983 C C . VAL A 1 125 ? 22.208 12.389 -3.682 1.00 94.62 125 VAL A C 1
ATOM 985 O O . VAL A 1 125 ? 21.782 12.958 -2.677 1.00 94.62 125 VAL A O 1
ATOM 988 N N . TYR A 1 126 ? 21.666 11.292 -4.212 1.00 95.38 126 TYR A N 1
ATOM 989 C CA . TYR A 1 126 ? 20.720 10.409 -3.534 1.00 95.38 126 TYR A CA 1
ATOM 990 C C . TYR A 1 126 ? 21.486 9.185 -3.026 1.00 95.38 126 TYR A C 1
ATOM 992 O O . TYR A 1 126 ? 22.233 8.559 -3.787 1.00 95.38 126 TYR A O 1
ATOM 1000 N N . VAL A 1 127 ? 21.298 8.858 -1.752 1.00 95.25 127 VAL A N 1
ATOM 1001 C CA . VAL A 1 127 ? 21.922 7.726 -1.067 1.00 95.25 127 VAL A CA 1
ATOM 1002 C C . VAL A 1 127 ? 20.850 6.943 -0.326 1.00 95.25 127 VAL A C 1
ATOM 1004 O O . VAL A 1 127 ? 20.093 7.524 0.446 1.00 95.25 127 VAL A O 1
ATOM 1007 N N . GLU A 1 128 ? 20.836 5.629 -0.503 1.00 95.12 128 GLU A N 1
ATOM 1008 C CA . GLU A 1 128 ? 20.011 4.700 0.261 1.00 95.12 128 GLU A CA 1
ATOM 1009 C C . GLU A 1 128 ? 20.875 3.547 0.777 1.00 95.12 128 GLU A C 1
ATOM 1011 O O . GLU A 1 128 ? 21.695 3.005 0.034 1.00 95.12 128 GLU A O 1
ATOM 1016 N N . GLY A 1 129 ? 20.701 3.167 2.039 1.00 94.75 129 GLY A N 1
ATOM 1017 C CA . GLY A 1 129 ? 21.450 2.072 2.654 1.00 94.75 129 GLY A CA 1
ATOM 1018 C C . GLY A 1 129 ? 21.044 1.819 4.101 1.00 94.75 129 GLY A C 1
ATOM 1019 O O . GLY A 1 129 ? 20.061 2.377 4.589 1.00 94.75 129 GLY A O 1
ATOM 1020 N N . ASP A 1 130 ? 21.824 0.996 4.786 1.00 92.75 130 ASP A N 1
ATOM 1021 C CA . ASP A 1 130 ? 21.565 0.551 6.153 1.00 92.75 130 ASP A CA 1
ATOM 1022 C C . ASP A 1 130 ? 22.185 1.519 7.168 1.00 92.75 130 ASP A C 1
ATOM 1024 O O . ASP A 1 130 ? 23.269 2.056 6.938 1.00 92.75 130 ASP A O 1
ATOM 1028 N N . ILE A 1 131 ? 21.526 1.742 8.309 1.00 92.06 131 ILE A N 1
ATOM 1029 C CA . ILE A 1 131 ? 22.123 2.493 9.426 1.00 92.06 131 ILE A CA 1
ATOM 1030 C C . ILE A 1 131 ? 22.920 1.511 10.280 1.00 92.06 131 ILE A C 1
ATOM 1032 O O . ILE A 1 131 ? 22.341 0.636 10.922 1.00 92.06 131 ILE A O 1
ATOM 1036 N N . GLU A 1 132 ? 24.238 1.682 10.327 1.00 90.06 132 GLU A N 1
ATOM 1037 C CA . GLU A 1 132 ? 25.142 0.858 11.128 1.00 90.06 132 GLU A CA 1
ATOM 1038 C C . GLU A 1 132 ? 25.946 1.720 12.104 1.00 90.06 132 GLU A C 1
ATOM 1040 O O . GLU A 1 132 ? 26.286 2.866 11.821 1.00 90.06 132 GLU A O 1
ATOM 1045 N N . ILE A 1 133 ? 26.292 1.163 13.265 1.00 88.75 133 ILE A N 1
ATOM 1046 C CA . ILE A 1 133 ? 27.195 1.811 14.221 1.00 88.75 133 ILE A CA 1
ATOM 1047 C C . ILE A 1 133 ? 28.521 1.062 14.191 1.00 88.75 133 ILE A C 1
ATOM 1049 O O . ILE A 1 133 ? 28.601 -0.102 14.587 1.00 88.75 133 ILE A O 1
ATOM 1053 N N . ARG A 1 134 ? 29.579 1.733 13.732 1.00 85.81 134 ARG A N 1
ATOM 1054 C CA . ARG A 1 134 ? 30.932 1.184 13.751 1.00 85.81 134 ARG A CA 1
ATOM 1055 C C . ARG A 1 134 ? 31.598 1.518 15.080 1.00 85.81 134 ARG A C 1
ATOM 1057 O O . ARG A 1 134 ? 31.889 2.680 15.365 1.00 85.81 134 ARG A O 1
ATOM 1064 N N . VAL A 1 135 ? 31.876 0.473 15.849 1.00 83.75 135 VAL A N 1
ATOM 1065 C CA . VAL A 1 135 ? 32.640 0.530 17.099 1.00 83.75 135 VAL A CA 1
ATOM 1066 C C . VAL A 1 135 ? 34.130 0.388 16.783 1.00 83.75 135 VAL A C 1
ATOM 1068 O O . VAL A 1 135 ? 34.518 -0.482 16.000 1.00 83.75 135 VAL A O 1
ATOM 1071 N N . TYR A 1 136 ? 34.976 1.242 17.355 1.00 82.19 136 TYR A N 1
ATOM 1072 C CA . TYR A 1 136 ? 36.430 1.060 17.344 1.00 82.19 136 TYR A CA 1
ATOM 1073 C C . TYR A 1 136 ? 37.071 1.670 18.592 1.00 82.19 136 TYR A C 1
ATOM 1075 O O . TYR A 1 136 ? 36.606 2.690 19.097 1.00 82.19 136 TYR A O 1
ATOM 1083 N N . ASN A 1 137 ? 38.163 1.068 19.057 1.00 81.00 137 ASN A N 1
ATOM 1084 C CA . ASN A 1 137 ? 38.960 1.623 20.145 1.00 81.00 137 ASN A CA 1
ATOM 1085 C C . ASN A 1 137 ? 39.891 2.701 19.583 1.00 81.00 137 ASN A C 1
ATOM 1087 O O . ASN A 1 137 ? 40.573 2.478 18.577 1.00 81.00 137 ASN A O 1
ATOM 1091 N N . ASP A 1 138 ? 39.934 3.857 20.234 1.00 78.06 138 ASP A N 1
ATOM 1092 C CA . ASP A 1 138 ? 40.941 4.872 19.964 1.00 78.06 138 ASP A CA 1
ATOM 1093 C C . ASP A 1 138 ? 42.281 4.414 20.552 1.00 78.06 138 ASP A C 1
ATOM 1095 O O . ASP A 1 138 ? 42.417 4.251 21.764 1.00 78.06 138 ASP A O 1
ATOM 1099 N N . SER A 1 139 ? 43.278 4.177 19.698 1.00 74.88 139 SER A N 1
ATOM 1100 C CA . SER A 1 139 ? 44.578 3.638 20.116 1.00 74.88 139 SER A CA 1
ATOM 1101 C C . SER A 1 139 ? 45.412 4.603 20.963 1.00 74.88 139 SER A C 1
ATOM 1103 O O . SER A 1 139 ? 46.446 4.189 21.479 1.00 74.88 139 SER A O 1
ATOM 1105 N N . ILE A 1 140 ? 45.007 5.874 21.061 1.00 76.12 140 ILE A N 1
ATOM 1106 C CA . ILE A 1 140 ? 45.704 6.906 21.839 1.00 76.12 140 ILE A CA 1
ATOM 1107 C C . ILE A 1 140 ? 45.060 7.066 23.222 1.00 76.12 140 ILE A C 1
ATOM 1109 O O . ILE A 1 140 ? 45.770 7.120 24.221 1.00 76.12 140 ILE A O 1
ATOM 1113 N N . ASN A 1 141 ? 43.724 7.087 23.287 1.00 76.19 141 ASN A N 1
ATOM 1114 C CA . ASN A 1 141 ? 42.983 7.341 24.530 1.00 76.19 141 ASN A CA 1
ATOM 1115 C C . ASN A 1 141 ? 42.468 6.067 25.226 1.00 76.19 141 ASN A C 1
ATOM 1117 O O . ASN A 1 141 ? 41.944 6.150 26.331 1.00 76.19 141 ASN A O 1
ATOM 1121 N N . GLY A 1 142 ? 42.498 4.906 24.564 1.00 75.94 142 GLY A N 1
ATOM 1122 C CA . GLY A 1 142 ? 41.875 3.663 25.043 1.00 75.94 142 GLY A CA 1
ATOM 1123 C C . GLY A 1 142 ? 40.338 3.641 24.997 1.00 75.94 142 GLY A C 1
ATOM 1124 O O . GLY A 1 142 ? 39.733 2.584 25.163 1.00 75.94 142 GLY A O 1
ATOM 1125 N N . GLU A 1 143 ? 39.698 4.780 24.725 1.00 82.06 143 GLU A N 1
ATOM 1126 C CA . GLU A 1 143 ? 38.243 4.935 24.666 1.00 82.06 143 GLU A CA 1
ATOM 1127 C C . GLU A 1 143 ? 37.599 4.185 23.492 1.00 82.06 143 GLU A C 1
ATOM 1129 O O . GLU A 1 143 ? 38.087 4.202 22.359 1.00 82.06 143 GLU A O 1
ATOM 1134 N N . VAL A 1 144 ? 36.427 3.602 23.742 1.00 81.88 144 VAL A N 1
ATOM 1135 C CA . VAL A 1 144 ? 35.598 2.953 22.720 1.00 81.88 144 VAL A CA 1
ATOM 1136 C C . VAL A 1 144 ? 34.688 3.986 22.058 1.00 81.88 144 VAL A C 1
ATOM 1138 O O . VAL A 1 144 ? 33.822 4.577 22.703 1.00 81.88 144 VAL A O 1
ATOM 1141 N N . LYS A 1 145 ? 34.871 4.209 20.753 1.00 85.06 145 LYS A N 1
ATOM 1142 C CA . LYS A 1 145 ? 34.126 5.203 19.970 1.00 85.06 145 LYS A CA 1
ATOM 1143 C C . LYS A 1 145 ? 33.109 4.535 19.050 1.00 85.06 145 LYS A C 1
ATOM 1145 O O . LYS A 1 145 ? 33.450 3.708 18.204 1.00 85.06 145 LYS A O 1
ATOM 1150 N N . ASN A 1 146 ? 31.858 4.965 19.195 1.00 86.25 146 ASN A N 1
ATOM 1151 C CA . ASN A 1 146 ? 30.716 4.544 18.389 1.00 86.25 146 ASN A CA 1
ATOM 1152 C C . ASN A 1 146 ? 30.435 5.609 17.324 1.00 86.25 146 ASN A C 1
ATOM 1154 O O . ASN A 1 146 ? 29.973 6.700 17.657 1.00 86.25 146 ASN A O 1
ATOM 1158 N N . ILE A 1 147 ? 30.702 5.315 16.049 1.00 87.94 147 ILE A N 1
ATOM 1159 C CA . ILE A 1 147 ? 30.376 6.224 14.940 1.00 87.94 147 ILE A CA 1
ATOM 1160 C C . ILE A 1 147 ? 29.178 5.664 14.161 1.00 87.94 147 ILE A C 1
ATOM 1162 O O . ILE A 1 147 ? 29.285 4.552 13.642 1.00 87.94 147 ILE A O 1
ATOM 1166 N N . PRO A 1 148 ? 28.058 6.404 14.043 1.00 90.75 148 PRO A N 1
ATOM 1167 C CA . PRO A 1 148 ? 26.974 6.046 13.139 1.00 90.75 148 PRO A CA 1
ATOM 1168 C C . PRO A 1 148 ? 27.384 6.318 11.685 1.00 90.75 148 PRO A C 1
ATOM 1170 O O . PRO A 1 148 ? 27.912 7.382 11.350 1.00 90.75 148 PRO A O 1
ATOM 1173 N N . GLU A 1 149 ? 27.146 5.343 10.817 1.00 94.12 149 GLU A N 1
ATOM 1174 C CA . GLU A 1 149 ? 27.514 5.344 9.403 1.00 94.12 149 GLU A CA 1
ATOM 1175 C C . GLU A 1 149 ? 26.348 4.783 8.579 1.00 94.12 149 GLU A C 1
ATOM 1177 O O . GLU A 1 149 ? 25.584 3.943 9.050 1.00 94.12 149 GLU A O 1
ATOM 1182 N N . ILE A 1 150 ? 26.195 5.258 7.343 1.00 95.81 150 ILE A N 1
ATOM 1183 C CA . ILE A 1 150 ? 25.203 4.722 6.406 1.00 95.81 150 ILE A CA 1
ATOM 1184 C C . ILE A 1 150 ? 25.929 3.813 5.425 1.00 95.81 150 ILE A C 1
ATOM 1186 O O . ILE A 1 150 ? 26.724 4.273 4.598 1.00 95.81 150 ILE A O 1
ATOM 1190 N N . CYS A 1 151 ? 25.673 2.517 5.558 1.00 94.44 151 CYS A N 1
ATOM 1191 C CA . CYS A 1 151 ? 26.356 1.449 4.853 1.00 94.44 151 CYS A CA 1
ATOM 1192 C C . CYS A 1 151 ? 25.574 1.034 3.602 1.00 94.44 151 CYS A C 1
ATOM 1194 O O . CYS A 1 151 ? 24.458 0.529 3.676 1.00 94.44 151 CYS A O 1
ATOM 1196 N N . ILE A 1 152 ? 26.182 1.195 2.427 1.00 94.81 152 ILE A N 1
ATOM 1197 C CA . ILE A 1 152 ? 25.636 0.684 1.165 1.00 94.81 152 ILE A CA 1
ATOM 1198 C C . ILE A 1 152 ? 26.220 -0.711 0.926 1.00 94.81 152 ILE A C 1
ATOM 1200 O O . ILE A 1 152 ? 27.376 -0.840 0.498 1.00 94.81 152 ILE A O 1
ATOM 1204 N N . ARG A 1 153 ? 25.434 -1.754 1.231 1.00 87.19 153 ARG A N 1
ATOM 1205 C CA . ARG A 1 153 ? 25.823 -3.164 1.066 1.00 87.19 153 ARG A CA 1
ATOM 1206 C C . ARG A 1 153 ? 25.322 -3.783 -0.241 1.00 87.19 153 ARG A C 1
ATOM 1208 O O . ARG A 1 153 ? 26.088 -3.823 -1.202 1.00 87.19 153 ARG A O 1
ATOM 1215 N N . ARG A 1 154 ? 24.101 -4.336 -0.271 1.00 76.19 154 ARG A N 1
ATOM 1216 C CA . ARG A 1 154 ? 23.596 -5.147 -1.405 1.00 76.19 154 ARG A CA 1
ATOM 1217 C C . ARG A 1 154 ? 22.409 -4.516 -2.132 1.00 76.19 154 ARG A C 1
ATOM 1219 O O . ARG A 1 154 ? 22.420 -4.490 -3.355 1.00 76.19 154 ARG A O 1
ATOM 1226 N N . ASP A 1 155 ? 21.421 -4.042 -1.384 1.00 78.12 155 ASP A N 1
ATOM 1227 C CA . ASP A 1 155 ? 20.177 -3.414 -1.851 1.00 78.12 155 ASP A CA 1
ATOM 1228 C C . ASP A 1 155 ? 20.268 -1.878 -1.906 1.00 78.12 155 ASP A C 1
ATOM 1230 O O . ASP A 1 155 ? 19.576 -1.246 -2.701 1.00 78.12 155 ASP A O 1
ATOM 1234 N N . GLY A 1 156 ? 21.140 -1.281 -1.087 1.00 83.50 156 GLY A N 1
ATOM 1235 C CA . GLY A 1 156 ? 21.370 0.161 -1.063 1.00 83.50 156 GLY A CA 1
ATOM 1236 C C . GLY A 1 156 ? 21.795 0.745 -2.419 1.00 83.50 156 GLY A C 1
ATOM 1237 O O . GLY A 1 156 ? 22.477 0.102 -3.223 1.00 83.50 156 GLY A O 1
ATOM 1238 N N . THR A 1 157 ? 21.424 2.002 -2.664 1.00 89.12 157 THR A N 1
ATOM 1239 C CA . THR A 1 157 ? 21.617 2.680 -3.952 1.00 89.12 157 THR A CA 1
ATOM 1240 C C . THR A 1 157 ? 22.353 4.013 -3.807 1.00 89.12 157 THR A C 1
ATOM 1242 O O . THR A 1 157 ? 22.295 4.684 -2.778 1.00 89.12 157 THR A O 1
ATOM 1245 N N . LEU A 1 158 ? 23.077 4.405 -4.858 1.00 93.00 158 LEU A N 1
ATOM 1246 C CA . LEU A 1 158 ? 23.826 5.660 -4.927 1.00 93.00 158 LEU A CA 1
ATOM 1247 C C . LEU A 1 158 ? 23.636 6.284 -6.309 1.00 93.00 158 LEU A C 1
ATOM 1249 O O . LEU A 1 158 ? 23.925 5.636 -7.315 1.00 93.00 158 LEU A O 1
ATOM 1253 N N . ARG A 1 159 ? 23.162 7.533 -6.374 1.00 92.06 159 ARG A N 1
ATOM 1254 C CA . ARG A 1 159 ? 22.938 8.252 -7.640 1.00 92.06 159 ARG A CA 1
ATOM 1255 C C . ARG A 1 159 ? 23.407 9.703 -7.552 1.00 92.06 159 ARG A C 1
ATOM 1257 O O . ARG A 1 159 ? 23.124 10.393 -6.574 1.00 92.06 159 ARG A O 1
ATOM 1264 N N . LEU A 1 160 ? 24.086 10.174 -8.598 1.00 92.00 160 LEU A N 1
ATOM 1265 C CA . LEU A 1 160 ? 24.379 11.595 -8.800 1.00 92.00 160 LEU A CA 1
ATOM 1266 C C . LEU A 1 160 ? 23.106 12.331 -9.249 1.00 92.00 160 LEU A C 1
ATOM 1268 O O . LEU A 1 160 ? 22.452 11.912 -10.202 1.00 92.00 160 LEU A O 1
ATOM 1272 N N . VAL A 1 161 ? 22.793 13.451 -8.602 1.00 88.19 161 VAL A N 1
ATOM 1273 C CA . VAL A 1 161 ? 21.692 14.354 -8.960 1.00 88.19 161 VAL A CA 1
ATOM 1274 C C . VAL A 1 161 ? 22.284 15.582 -9.652 1.00 88.19 161 VAL A C 1
ATOM 1276 O O . VAL A 1 161 ? 23.013 16.365 -9.036 1.00 88.19 161 VAL A O 1
ATOM 1279 N N . LYS A 1 162 ? 22.003 15.755 -10.947 1.00 81.38 162 LYS A N 1
ATOM 1280 C CA . LYS A 1 162 ? 22.492 16.903 -11.726 1.00 81.38 162 LYS A CA 1
ATOM 1281 C C . LYS A 1 162 ? 21.560 18.102 -11.544 1.00 81.38 162 LYS A C 1
ATOM 1283 O O . LYS A 1 162 ? 20.359 18.002 -11.759 1.00 81.38 162 LYS A O 1
ATOM 1288 N N . SER A 1 163 ? 22.125 19.249 -11.174 1.00 61.03 163 SER A N 1
ATOM 1289 C CA . SER A 1 163 ? 21.387 20.511 -11.062 1.00 61.03 163 SER A CA 1
ATOM 1290 C C . SER A 1 163 ? 21.382 21.208 -12.423 1.00 61.03 163 SER A C 1
ATOM 1292 O O . SER A 1 163 ? 22.355 21.872 -12.769 1.00 61.03 163 SER A O 1
ATOM 1294 N N . GLY A 1 164 ? 20.319 21.020 -13.204 1.00 51.84 164 GLY A N 1
ATOM 1295 C CA . GLY A 1 164 ? 20.221 21.550 -14.571 1.00 51.84 164 GLY A CA 1
ATOM 1296 C C . GLY A 1 164 ? 18.992 21.081 -15.353 1.00 51.84 164 GLY A C 1
ATOM 1297 O O . GLY A 1 164 ? 18.575 21.760 -16.283 1.00 51.84 164 GLY A O 1
ATOM 1298 N N . GLU A 1 165 ? 18.369 19.975 -14.943 1.00 40.97 165 GLU A N 1
ATOM 1299 C CA . GLU A 1 165 ? 17.069 19.548 -15.464 1.00 40.97 165 GLU A CA 1
ATOM 1300 C C . GLU A 1 165 ? 15.958 19.955 -14.496 1.00 40.97 165 GLU A C 1
ATOM 1302 O O . GLU A 1 165 ? 16.044 19.755 -13.282 1.00 40.97 165 GLU A O 1
ATOM 1307 N N . SER A 1 166 ? 14.902 20.547 -15.048 1.00 36.72 166 SER A N 1
ATOM 1308 C CA . SER A 1 166 ? 13.663 20.775 -14.317 1.00 36.72 166 SER A CA 1
ATOM 1309 C C . SER A 1 166 ? 13.051 19.424 -13.939 1.00 36.72 166 SER A C 1
ATOM 1311 O O . SER A 1 166 ? 12.905 18.534 -14.775 1.00 36.72 166 SER A O 1
ATOM 1313 N N . ILE A 1 167 ? 12.648 19.279 -12.674 1.00 46.47 167 ILE A N 1
ATOM 1314 C CA . ILE A 1 167 ? 12.100 18.025 -12.114 1.00 46.47 167 ILE A CA 1
ATOM 1315 C C . ILE A 1 167 ? 10.777 17.603 -12.809 1.00 46.47 167 ILE A C 1
ATOM 1317 O O . ILE A 1 167 ? 10.291 16.494 -12.618 1.00 46.47 167 ILE A O 1
ATOM 1321 N N . SER A 1 168 ? 10.227 18.444 -13.691 1.00 42.19 168 SER A N 1
ATOM 1322 C CA . SER A 1 168 ? 9.090 18.154 -14.570 1.00 42.19 168 SER A CA 1
ATOM 1323 C C . SER A 1 168 ? 9.424 17.389 -15.865 1.00 42.19 168 SER A C 1
ATOM 1325 O O . SER A 1 168 ? 8.489 16.999 -16.563 1.00 42.19 168 SER A O 1
ATOM 1327 N N . LYS A 1 169 ? 10.702 17.144 -16.210 1.00 34.00 169 LYS A N 1
ATOM 1328 C CA . LYS A 1 169 ? 11.100 16.268 -17.337 1.00 34.00 169 LYS A CA 1
ATOM 1329 C C . LYS A 1 169 ? 12.393 15.481 -17.069 1.00 34.00 169 LYS A C 1
ATOM 1331 O O . LYS A 1 169 ? 13.381 15.643 -17.776 1.00 34.00 169 LYS A O 1
ATOM 1336 N N . ILE A 1 170 ? 12.350 14.541 -16.126 1.00 40.09 170 ILE A N 1
ATOM 1337 C CA . ILE A 1 170 ? 13.223 13.359 -16.202 1.00 40.09 170 ILE A CA 1
ATOM 1338 C C . ILE A 1 170 ? 12.399 12.254 -16.867 1.00 40.09 170 ILE A C 1
ATOM 1340 O O . ILE A 1 170 ? 11.574 11.614 -16.216 1.00 40.09 170 ILE A O 1
ATOM 1344 N N . SER A 1 171 ? 12.586 12.064 -18.179 1.00 35.16 171 SER A N 1
ATOM 1345 C CA . SER A 1 171 ? 12.065 10.866 -18.849 1.00 35.16 171 SER A CA 1
ATOM 1346 C C . SER A 1 171 ? 12.803 9.637 -18.318 1.00 35.16 171 SER A C 1
ATOM 1348 O O . SER A 1 171 ? 14.020 9.660 -18.129 1.00 35.16 171 SER A O 1
ATOM 1350 N N . PHE A 1 172 ? 12.069 8.548 -18.101 1.00 40.66 172 PHE A N 1
ATOM 1351 C CA . PHE A 1 172 ? 12.616 7.289 -17.597 1.00 40.66 172 PHE A CA 1
ATOM 1352 C C . PHE A 1 172 ? 13.400 6.492 -18.665 1.00 40.66 172 PHE A C 1
ATOM 1354 O O . PHE A 1 172 ? 13.979 5.450 -18.355 1.00 40.66 172 PHE A O 1
ATOM 1361 N N . ASP A 1 173 ? 13.444 6.968 -19.916 1.00 45.97 173 ASP A N 1
ATOM 1362 C CA . ASP A 1 173 ? 13.946 6.195 -21.059 1.00 45.97 173 ASP A CA 1
ATOM 1363 C C . ASP A 1 173 ? 15.477 6.137 -21.187 1.00 45.97 173 ASP A C 1
ATOM 1365 O O . ASP A 1 173 ? 16.016 5.096 -21.574 1.00 45.97 173 ASP A O 1
ATOM 1369 N N . ASP A 1 174 ? 16.216 7.187 -20.815 1.00 37.44 174 ASP A N 1
ATOM 1370 C CA . ASP A 1 174 ? 17.679 7.200 -21.005 1.00 37.44 174 ASP A CA 1
ATOM 1371 C C . ASP A 1 174 ? 18.458 6.399 -19.946 1.00 37.44 174 ASP A C 1
ATOM 1373 O O . ASP A 1 174 ? 19.604 6.005 -20.177 1.00 37.44 174 ASP A O 1
ATOM 1377 N N . LEU A 1 175 ? 17.825 6.028 -18.825 1.00 39.66 175 LEU A N 1
ATOM 1378 C CA . LEU A 1 175 ? 18.395 5.058 -17.878 1.00 39.66 175 LEU A CA 1
ATOM 1379 C C . LEU A 1 175 ? 18.297 3.601 -18.372 1.00 39.66 175 LEU A C 1
ATOM 1381 O O . LEU A 1 175 ? 18.954 2.723 -17.810 1.00 39.66 175 LEU A O 1
ATOM 1385 N N . ARG A 1 176 ? 17.546 3.329 -19.451 1.00 39.38 176 ARG A N 1
ATOM 1386 C CA . ARG A 1 176 ? 17.352 1.975 -20.004 1.00 39.38 176 ARG A CA 1
ATOM 1387 C C . ARG A 1 176 ? 18.497 1.506 -20.926 1.00 39.38 176 ARG A C 1
ATOM 1389 O O . ARG A 1 176 ? 18.535 0.336 -21.300 1.00 39.38 176 ARG A O 1
ATOM 1396 N N . LYS A 1 177 ? 19.457 2.380 -21.274 1.00 36.28 177 LYS A N 1
ATOM 1397 C CA . LYS A 1 177 ? 20.554 2.094 -22.233 1.00 36.28 177 LYS A CA 1
ATOM 1398 C C . LYS A 1 177 ? 21.892 1.630 -21.635 1.00 36.28 177 LYS A C 1
ATOM 1400 O O . LYS A 1 177 ? 22.793 1.304 -22.400 1.00 36.28 177 LYS A O 1
ATOM 1405 N N . LEU A 1 178 ? 22.044 1.569 -20.307 1.00 36.66 178 LEU A N 1
ATOM 1406 C CA . LEU A 1 178 ? 23.322 1.209 -19.656 1.00 36.66 178 LEU A CA 1
ATOM 1407 C C . LEU A 1 178 ? 23.273 -0.012 -18.715 1.00 36.66 178 LEU A C 1
ATOM 1409 O O . LEU A 1 178 ? 24.262 -0.304 -18.049 1.00 36.66 178 LEU A O 1
ATOM 1413 N N . SER A 1 179 ? 22.168 -0.767 -18.690 1.00 32.53 179 SER A N 1
ATOM 1414 C CA . SER A 1 179 ? 22.030 -1.996 -17.881 1.00 32.53 179 SER A CA 1
ATOM 1415 C C . SER A 1 179 ? 21.659 -3.261 -18.673 1.00 32.53 179 SER A C 1
ATOM 1417 O O . SER A 1 179 ? 21.808 -4.367 -18.155 1.00 32.53 179 SER A O 1
ATOM 1419 N N . SER A 1 180 ? 21.231 -3.143 -19.934 1.00 36.88 180 SER A N 1
ATOM 1420 C CA . SER A 1 180 ? 20.716 -4.266 -20.739 1.00 36.88 180 SER A CA 1
ATOM 1421 C C . SER A 1 180 ? 21.786 -5.144 -21.409 1.00 36.88 180 SER A C 1
ATOM 1423 O O . SER A 1 180 ? 21.479 -6.257 -21.830 1.00 36.88 180 SER A O 1
ATOM 1425 N N . LEU A 1 181 ? 23.048 -4.700 -21.477 1.00 38.25 181 LEU A N 1
ATOM 1426 C CA . LEU A 1 181 ? 24.107 -5.379 -22.247 1.00 38.25 181 LEU A CA 1
ATOM 1427 C C . LEU A 1 181 ? 24.883 -6.487 -21.509 1.00 38.25 181 LEU A C 1
ATOM 1429 O O . LEU A 1 181 ? 25.636 -7.210 -22.154 1.00 38.25 181 LEU A O 1
ATOM 1433 N N . VAL A 1 182 ? 24.722 -6.651 -20.189 1.00 37.72 182 VAL A N 1
ATOM 1434 C CA . VAL A 1 182 ? 25.527 -7.623 -19.407 1.00 37.72 182 VAL A CA 1
ATOM 1435 C C . VAL A 1 182 ? 24.749 -8.888 -19.024 1.00 37.72 182 VAL A C 1
ATOM 1437 O O . VAL A 1 182 ? 25.338 -9.965 -18.966 1.00 37.72 182 VAL A O 1
ATOM 1440 N N . ASN A 1 183 ? 23.429 -8.800 -18.819 1.00 32.88 183 ASN A N 1
ATOM 1441 C CA . ASN A 1 183 ? 22.641 -9.918 -18.277 1.00 32.88 183 ASN A CA 1
ATOM 1442 C C . ASN A 1 183 ? 21.759 -10.660 -19.297 1.00 32.88 183 ASN A C 1
ATOM 1444 O O . ASN A 1 183 ? 21.324 -11.769 -19.000 1.00 32.88 183 ASN A O 1
ATOM 1448 N N . LEU A 1 184 ? 21.554 -10.136 -20.513 1.00 36.75 184 LEU A N 1
ATOM 1449 C CA . LEU A 1 184 ? 20.797 -10.851 -21.556 1.00 36.75 184 LEU A CA 1
ATOM 1450 C C . LEU A 1 184 ? 21.590 -12.020 -22.185 1.00 36.75 184 LEU A C 1
ATOM 1452 O O . LEU A 1 184 ? 21.014 -12.924 -22.780 1.00 36.75 184 LEU A O 1
ATOM 1456 N N . CYS A 1 185 ? 22.916 -12.044 -22.012 1.00 32.25 185 CYS A N 1
ATOM 1457 C CA . CYS A 1 185 ? 23.806 -13.040 -22.619 1.00 32.25 185 CYS A CA 1
ATOM 1458 C C . CYS A 1 185 ? 23.979 -14.332 -21.785 1.00 32.25 185 CYS A C 1
ATOM 1460 O O . CYS A 1 185 ? 24.813 -15.169 -22.120 1.00 32.25 185 CYS A O 1
ATOM 1462 N N . LYS A 1 186 ? 23.241 -14.498 -20.671 1.00 34.22 186 LYS A N 1
ATOM 1463 C CA . LYS A 1 186 ? 23.439 -15.613 -19.715 1.00 34.22 186 LYS A CA 1
ATOM 1464 C C . LYS A 1 186 ? 22.266 -16.586 -19.534 1.00 34.22 186 LYS A C 1
ATOM 1466 O O . LYS A 1 186 ? 22.456 -17.585 -18.850 1.00 34.22 186 LYS A O 1
ATOM 1471 N N . SER A 1 187 ? 21.100 -16.344 -20.139 1.00 33.78 187 SER A N 1
ATOM 1472 C CA . SER A 1 187 ? 19.924 -17.236 -20.022 1.00 33.78 187 SER A CA 1
ATOM 1473 C C . SER A 1 187 ? 19.287 -17.664 -21.352 1.00 33.78 187 SER A C 1
ATOM 1475 O O . SER A 1 187 ? 18.350 -18.453 -21.339 1.00 33.78 187 SER A O 1
ATOM 1477 N N . LEU A 1 188 ? 19.793 -17.192 -22.497 1.00 34.72 188 LEU A N 1
ATOM 1478 C CA . LEU A 1 188 ? 19.185 -17.406 -23.823 1.00 34.72 188 LEU A CA 1
ATOM 1479 C C . LEU A 1 188 ? 19.780 -18.577 -24.634 1.00 34.72 188 LEU A C 1
ATOM 1481 O O . LEU A 1 188 ? 19.420 -18.771 -25.789 1.00 34.72 188 LEU A O 1
ATOM 1485 N N . LEU A 1 189 ? 20.673 -19.375 -24.036 1.00 36.22 189 LEU A N 1
ATOM 1486 C CA . LEU A 1 189 ? 21.245 -20.588 -24.640 1.00 36.22 189 LEU A CA 1
ATOM 1487 C C . LEU A 1 189 ? 20.925 -21.824 -23.790 1.00 36.22 189 LEU A C 1
ATOM 1489 O O . LEU A 1 189 ? 21.808 -22.489 -23.251 1.00 36.22 189 LEU A O 1
ATOM 1493 N N . GLY A 1 190 ? 19.628 -22.113 -23.671 1.00 38.97 190 GLY A N 1
ATOM 1494 C CA . GLY A 1 190 ? 19.100 -23.339 -23.082 1.00 38.97 190 GLY A CA 1
ATOM 1495 C C . GLY A 1 190 ? 18.387 -24.199 -24.125 1.00 38.97 190 GLY A C 1
ATOM 1496 O O . GLY A 1 190 ? 17.202 -23.993 -24.351 1.00 38.97 190 GLY A O 1
ATOM 1497 N N . LEU A 1 191 ? 19.100 -25.209 -24.652 1.00 33.41 191 LEU A N 1
ATOM 1498 C CA . LEU A 1 191 ? 18.613 -26.319 -25.505 1.00 33.41 191 LEU A CA 1
ATOM 1499 C C . LEU A 1 191 ? 18.251 -25.965 -26.977 1.00 33.41 191 LEU A C 1
ATOM 1501 O O . LEU A 1 191 ? 17.861 -24.833 -27.248 1.00 33.41 191 LEU A O 1
ATOM 1505 N N . PRO A 1 192 ? 18.286 -26.924 -27.938 1.00 38.12 192 PRO A N 1
ATOM 1506 C CA . PRO A 1 192 ? 18.921 -28.248 -27.942 1.00 38.12 192 PRO A CA 1
ATOM 1507 C C . PRO A 1 192 ? 19.913 -28.461 -29.123 1.00 38.12 192 PRO A C 1
ATOM 1509 O O . PRO A 1 192 ? 20.281 -27.555 -29.869 1.00 38.12 192 PRO A O 1
ATOM 1512 N N . VAL A 1 193 ? 20.371 -29.706 -29.275 1.00 36.31 193 VAL A N 1
ATOM 1513 C CA . VAL A 1 193 ? 21.437 -30.157 -30.184 1.00 36.31 193 VAL A CA 1
ATOM 1514 C C . VAL A 1 193 ? 21.006 -30.174 -31.664 1.00 36.31 193 VAL A C 1
ATOM 1516 O O . VAL A 1 193 ? 20.509 -31.189 -32.139 1.00 36.31 193 VAL A O 1
ATOM 1519 N N . TRP A 1 194 ? 21.261 -29.102 -32.428 1.00 31.59 194 TRP A N 1
ATOM 1520 C CA . TRP A 1 194 ? 21.259 -29.170 -33.912 1.00 31.59 194 TRP A CA 1
ATOM 1521 C C . TRP A 1 194 ? 22.242 -28.220 -34.632 1.00 31.59 194 TRP A C 1
ATOM 1523 O O . TRP A 1 194 ? 22.189 -28.057 -35.849 1.00 31.59 194 TRP A O 1
ATOM 1533 N N . PHE A 1 195 ? 23.209 -27.638 -33.913 1.00 29.80 195 PHE A N 1
ATOM 1534 C CA . PHE A 1 195 ? 24.162 -26.651 -34.453 1.00 29.80 195 PHE A CA 1
ATOM 1535 C C . PHE A 1 195 ? 25.529 -27.219 -34.894 1.00 29.80 195 PHE A C 1
ATOM 1537 O O . PHE A 1 195 ? 26.540 -26.519 -34.881 1.00 29.80 195 PHE A O 1
ATOM 1544 N N . SER A 1 196 ? 25.573 -28.485 -35.325 1.00 34.06 196 SER A N 1
ATOM 1545 C CA . SER A 1 196 ? 26.811 -29.148 -35.789 1.00 34.06 196 SER A CA 1
ATOM 1546 C C . SER A 1 196 ? 26.753 -29.683 -37.226 1.00 34.06 196 SER A C 1
ATOM 1548 O O . SER A 1 196 ? 27.676 -30.372 -37.643 1.00 34.06 196 SER A O 1
ATOM 1550 N N . CYS A 1 197 ? 25.703 -29.370 -38.001 1.00 32.78 197 CYS A N 1
ATOM 1551 C CA . CYS A 1 197 ? 25.530 -29.906 -39.363 1.00 32.78 197 CYS A CA 1
ATOM 1552 C C . CYS A 1 197 ? 25.395 -28.848 -40.480 1.00 32.78 197 CYS A C 1
ATOM 1554 O O . CYS A 1 197 ? 25.206 -29.212 -41.634 1.00 32.78 197 CYS A O 1
ATOM 1556 N N . PHE A 1 198 ? 25.531 -27.545 -40.184 1.00 31.12 198 PHE A N 1
ATOM 1557 C CA . PHE A 1 198 ? 25.447 -26.481 -41.208 1.00 31.12 198 PHE A CA 1
ATOM 1558 C C . PHE A 1 198 ? 26.704 -25.607 -41.358 1.00 31.12 198 PHE A C 1
ATOM 1560 O O . PHE A 1 198 ? 26.675 -24.549 -41.983 1.00 31.12 198 PHE A O 1
ATOM 1567 N N . THR A 1 199 ? 27.845 -26.079 -40.849 1.00 37.22 199 THR A N 1
ATOM 1568 C CA . THR A 1 199 ? 29.182 -25.538 -41.163 1.00 37.22 199 THR A CA 1
ATOM 1569 C C . THR A 1 199 ? 29.928 -26.357 -42.227 1.00 37.22 199 THR A C 1
ATOM 1571 O O . THR A 1 199 ? 31.036 -25.987 -42.605 1.00 37.22 199 THR A O 1
ATOM 1574 N N . MET A 1 200 ? 29.331 -27.438 -42.757 1.00 36.69 200 MET A N 1
ATOM 1575 C CA . MET A 1 200 ? 29.991 -28.382 -43.677 1.00 36.69 200 MET A CA 1
ATOM 1576 C C . MET A 1 200 ? 29.326 -28.570 -45.056 1.00 36.69 200 MET A C 1
ATOM 1578 O O . MET A 1 200 ? 29.475 -29.631 -45.645 1.00 36.69 200 MET A O 1
ATOM 1582 N N . THR A 1 201 ? 28.695 -27.547 -45.651 1.00 43.50 201 THR A N 1
ATOM 1583 C CA . THR A 1 201 ? 28.422 -27.530 -47.115 1.00 43.50 201 THR A CA 1
ATOM 1584 C C . THR A 1 201 ? 28.395 -26.120 -47.728 1.00 43.50 201 THR A C 1
ATOM 1586 O O . THR A 1 201 ? 27.448 -25.762 -48.417 1.00 43.50 201 THR A O 1
ATOM 1589 N N . PHE A 1 202 ? 29.435 -25.301 -47.526 1.00 38.97 202 PHE A N 1
ATOM 1590 C CA . PHE A 1 202 ? 29.679 -24.121 -48.387 1.00 38.97 202 PHE A CA 1
ATOM 1591 C C . PHE A 1 202 ? 31.176 -23.816 -48.593 1.00 38.97 202 PHE A C 1
ATOM 1593 O O . PHE A 1 202 ? 31.604 -22.664 -48.612 1.00 38.97 202 PHE A O 1
ATOM 1600 N N . SER A 1 203 ? 31.980 -24.865 -48.804 1.00 39.59 203 SER A N 1
ATOM 1601 C CA . SER A 1 203 ? 33.389 -24.743 -49.231 1.00 39.59 203 SER A CA 1
ATOM 1602 C C . SER A 1 203 ? 33.577 -24.806 -50.762 1.00 39.59 203 SER A C 1
ATOM 1604 O O . SER A 1 203 ? 34.698 -24.830 -51.255 1.00 39.59 203 SER A O 1
ATOM 1606 N N . SER A 1 204 ? 32.486 -24.828 -51.540 1.00 48.75 204 SER A N 1
ATOM 1607 C CA . SER A 1 204 ? 32.511 -25.060 -52.995 1.00 48.75 204 SER A CA 1
ATOM 1608 C C . SER A 1 204 ? 31.458 -24.245 -53.768 1.00 48.75 204 SER A C 1
ATOM 1610 O O . SER A 1 204 ? 30.698 -24.779 -54.570 1.00 48.75 204 SER A O 1
ATOM 1612 N N . ALA A 1 205 ? 31.411 -22.926 -53.544 1.00 42.12 205 ALA A N 1
ATOM 1613 C CA . ALA A 1 205 ? 30.637 -21.990 -54.379 1.00 42.12 205 ALA A CA 1
ATOM 1614 C C . ALA A 1 205 ? 31.269 -20.581 -54.394 1.00 42.12 205 ALA A C 1
ATOM 1616 O O . ALA A 1 205 ? 30.756 -19.623 -53.808 1.00 42.12 205 ALA A O 1
ATOM 1617 N N . SER A 1 206 ? 32.414 -20.448 -55.062 1.00 50.66 206 SER A N 1
ATOM 1618 C CA . SER A 1 206 ? 33.217 -19.220 -55.179 1.00 50.66 206 SER A CA 1
ATOM 1619 C C . SER A 1 206 ? 32.690 -18.222 -56.231 1.00 50.66 206 SER A C 1
ATOM 1621 O O . SER A 1 206 ? 33.475 -17.609 -56.946 1.00 50.66 206 SER A O 1
ATOM 1623 N N . LEU A 1 207 ? 31.364 -18.048 -56.345 1.00 52.97 207 LEU A N 1
ATOM 1624 C CA . LEU A 1 207 ? 30.745 -17.308 -57.464 1.00 52.97 207 LEU A CA 1
ATOM 1625 C C . LEU A 1 207 ? 29.505 -16.459 -57.115 1.00 52.97 207 LEU A C 1
ATOM 1627 O O . LEU A 1 207 ? 28.805 -16.002 -58.014 1.00 52.97 207 LEU A O 1
ATOM 1631 N N . LEU A 1 208 ? 29.240 -16.183 -55.830 1.00 55.41 208 LEU A N 1
ATOM 1632 C CA . LEU A 1 208 ? 28.166 -15.262 -55.425 1.00 55.41 208 LEU A CA 1
ATOM 1633 C C . LEU A 1 208 ? 28.722 -14.033 -54.695 1.00 55.41 208 LEU A C 1
ATOM 1635 O O . LEU A 1 208 ? 29.376 -14.159 -53.657 1.00 55.41 208 LEU A O 1
ATOM 1639 N N . SER A 1 209 ? 28.453 -12.848 -55.256 1.00 61.16 209 SER A N 1
ATOM 1640 C CA . SER A 1 209 ? 28.970 -11.556 -54.783 1.00 61.16 209 SER A CA 1
ATOM 1641 C C . SER A 1 209 ? 28.695 -11.325 -53.294 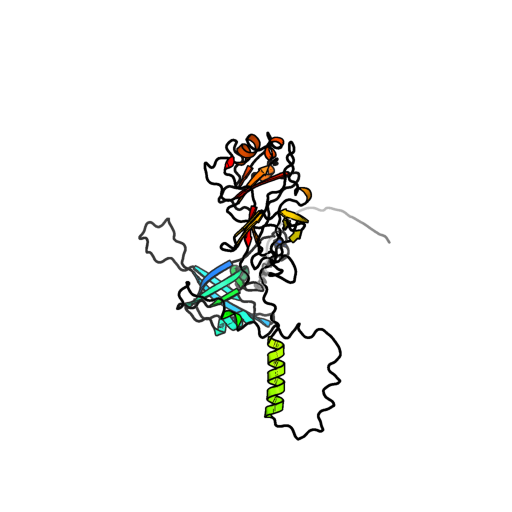1.00 61.16 209 SER A C 1
ATOM 1643 O O . SER A 1 209 ? 27.606 -11.619 -52.793 1.00 61.16 209 SER A O 1
ATOM 1645 N N . THR A 1 210 ? 29.658 -10.715 -52.596 1.00 55.81 210 THR A N 1
ATOM 1646 C CA . THR A 1 210 ? 29.557 -10.324 -51.179 1.00 55.81 210 THR A CA 1
ATOM 1647 C C . THR A 1 210 ? 28.291 -9.529 -50.868 1.00 55.81 210 THR A C 1
ATOM 1649 O O . THR A 1 210 ? 27.731 -9.702 -49.788 1.00 55.81 210 THR A O 1
ATOM 1652 N N . ARG A 1 211 ? 27.774 -8.740 -51.822 1.00 57.91 211 ARG A N 1
ATOM 1653 C CA . ARG A 1 211 ? 26.502 -8.009 -51.674 1.00 57.91 211 ARG A CA 1
ATOM 1654 C C . ARG A 1 211 ? 25.294 -8.932 -51.461 1.00 57.91 211 ARG A C 1
ATOM 1656 O O . ARG A 1 211 ? 24.435 -8.602 -50.653 1.00 57.91 211 ARG A O 1
ATOM 1663 N N . VAL A 1 212 ? 25.239 -10.094 -52.117 1.00 64.88 212 VAL A N 1
ATOM 1664 C CA . VAL A 1 212 ? 24.101 -11.032 -52.010 1.00 64.88 212 VAL A CA 1
ATOM 1665 C C . VAL A 1 212 ? 24.114 -11.765 -50.667 1.00 64.88 212 VAL A C 1
ATOM 1667 O O . VAL A 1 212 ? 23.074 -11.897 -50.027 1.00 64.88 212 VAL A O 1
ATOM 1670 N N . LYS A 1 213 ? 25.300 -12.163 -50.184 1.00 56.69 213 LYS A N 1
ATOM 1671 C CA . LYS A 1 213 ? 25.458 -12.741 -48.836 1.00 56.69 213 LYS A CA 1
ATOM 1672 C C . LYS A 1 213 ? 25.054 -11.741 -47.744 1.00 56.69 213 LYS A C 1
ATOM 1674 O O . LYS A 1 213 ? 24.359 -12.117 -46.808 1.00 56.69 213 LYS A O 1
ATOM 1679 N N . MET A 1 214 ? 25.418 -10.466 -47.905 1.00 60.53 214 MET A N 1
ATOM 1680 C CA . MET A 1 214 ? 25.010 -9.379 -47.004 1.00 60.53 214 MET A CA 1
ATOM 1681 C C . MET A 1 214 ? 23.483 -9.185 -46.990 1.00 60.53 214 MET A C 1
ATOM 1683 O O . MET A 1 214 ? 22.890 -9.095 -45.920 1.00 60.53 214 MET A O 1
ATOM 1687 N N . MET A 1 215 ? 22.831 -9.204 -48.159 1.00 64.44 215 MET A N 1
ATOM 1688 C CA . MET A 1 215 ? 21.370 -9.062 -48.269 1.00 64.44 215 MET A CA 1
ATOM 1689 C C . MET A 1 215 ? 20.595 -10.233 -47.649 1.00 64.44 215 MET A C 1
ATOM 1691 O O . MET A 1 215 ? 19.587 -10.000 -46.988 1.00 64.44 215 MET A O 1
ATOM 1695 N N . LEU A 1 216 ? 21.070 -11.476 -47.795 1.00 62.91 216 LEU A N 1
ATOM 1696 C CA . LEU A 1 216 ? 20.448 -12.640 -47.147 1.00 62.91 216 LEU A CA 1
ATOM 1697 C C . LEU A 1 216 ? 20.575 -12.592 -45.617 1.00 62.91 216 LEU A C 1
ATOM 1699 O O . LEU A 1 216 ? 19.605 -12.877 -44.921 1.00 62.91 216 LEU A O 1
ATOM 1703 N N . VAL A 1 217 ? 21.729 -12.169 -45.088 1.00 66.00 217 VAL A N 1
ATOM 1704 C CA . VAL A 1 217 ? 21.915 -11.984 -43.637 1.00 66.00 217 VAL A CA 1
ATOM 1705 C C . VAL A 1 217 ? 21.044 -10.839 -43.112 1.00 66.00 217 VAL A C 1
ATOM 1707 O O . VAL A 1 217 ? 20.374 -11.016 -42.100 1.00 66.00 217 VAL A O 1
ATOM 1710 N N . ILE A 1 218 ? 20.968 -9.704 -43.817 1.00 63.91 218 ILE A N 1
ATOM 1711 C CA . ILE A 1 218 ? 20.061 -8.598 -43.462 1.00 63.91 218 ILE A CA 1
ATOM 1712 C C . ILE A 1 218 ? 18.598 -9.065 -43.479 1.00 63.91 218 ILE A C 1
ATOM 1714 O O . ILE A 1 218 ? 17.865 -8.783 -42.538 1.00 63.91 218 ILE A O 1
ATOM 1718 N N . SER A 1 219 ? 18.173 -9.815 -44.500 1.00 60.75 219 SER A N 1
ATOM 1719 C CA . SER A 1 219 ? 16.804 -10.338 -44.588 1.00 60.75 219 SER A CA 1
ATOM 1720 C C . SER A 1 219 ? 16.473 -11.291 -43.434 1.00 60.75 219 SER A C 1
ATOM 1722 O O . SER A 1 219 ? 15.400 -11.173 -42.847 1.00 60.75 219 SER A O 1
ATOM 1724 N N . PHE A 1 220 ? 17.403 -12.168 -43.044 1.00 57.25 220 PHE A N 1
ATOM 1725 C CA . PHE A 1 220 ? 17.224 -13.075 -41.906 1.00 57.25 220 PHE A CA 1
ATOM 1726 C C . PHE A 1 220 ? 17.164 -12.324 -40.562 1.00 57.25 220 PHE A C 1
ATOM 1728 O O . PHE A 1 220 ? 16.338 -12.640 -39.706 1.00 57.25 220 PHE A O 1
ATOM 1735 N N . VAL A 1 221 ? 17.979 -11.274 -40.400 1.00 59.41 221 VAL A N 1
ATOM 1736 C CA . VAL A 1 221 ? 17.939 -10.372 -39.236 1.00 59.41 221 VAL A CA 1
ATOM 1737 C C . VAL A 1 221 ? 16.626 -9.582 -39.183 1.00 59.41 221 VAL A C 1
ATOM 1739 O O . VAL A 1 221 ? 16.057 -9.451 -38.104 1.00 59.41 221 VAL A O 1
ATOM 1742 N N . LEU A 1 222 ? 16.092 -9.106 -40.317 1.00 54.34 222 LEU A N 1
ATOM 1743 C CA . LEU A 1 222 ? 14.783 -8.439 -40.352 1.00 54.34 222 LEU A CA 1
ATOM 1744 C C . LEU A 1 222 ? 13.632 -9.382 -39.976 1.00 54.34 222 LEU A C 1
ATOM 1746 O O . LEU A 1 222 ? 12.727 -8.958 -39.264 1.00 54.34 222 LEU A O 1
ATOM 1750 N N . ILE A 1 223 ? 13.665 -10.649 -40.403 1.00 54.78 223 ILE A N 1
ATOM 1751 C CA . ILE A 1 223 ? 12.628 -11.635 -40.051 1.00 54.78 223 ILE A CA 1
ATOM 1752 C C . ILE A 1 223 ? 12.589 -11.862 -38.529 1.00 54.78 223 ILE A C 1
ATOM 1754 O O . ILE A 1 223 ? 11.508 -11.854 -37.939 1.00 54.78 223 ILE A O 1
ATOM 1758 N N . LEU A 1 224 ? 13.752 -11.947 -37.870 1.00 50.38 224 LEU A N 1
ATOM 1759 C CA . LEU A 1 224 ? 13.865 -12.087 -36.409 1.00 50.38 224 LEU A CA 1
ATOM 1760 C C . LEU A 1 224 ? 13.316 -10.888 -35.606 1.00 50.38 224 LEU A C 1
ATOM 1762 O O . LEU A 1 224 ? 13.028 -11.038 -34.422 1.00 50.38 224 LEU A O 1
ATOM 1766 N N . VAL A 1 225 ? 13.133 -9.716 -36.223 1.00 48.22 225 VAL A N 1
ATOM 1767 C CA . VAL A 1 225 ? 12.590 -8.508 -35.563 1.00 48.22 225 VAL A CA 1
ATOM 1768 C C . VAL A 1 225 ? 11.048 -8.472 -35.579 1.00 48.22 225 VAL A C 1
ATOM 1770 O O . VAL A 1 225 ? 10.441 -7.638 -34.911 1.00 48.22 225 VAL A O 1
ATOM 1773 N N . THR A 1 226 ? 10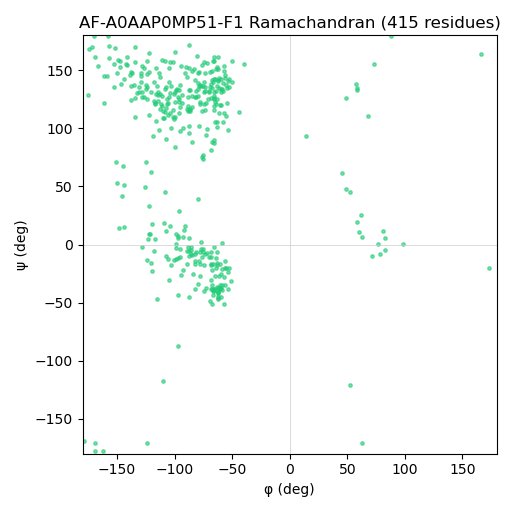.376 -9.389 -36.287 1.00 46.34 226 THR A N 1
ATOM 1774 C CA . THR A 1 226 ? 8.913 -9.318 -36.515 1.00 46.34 226 THR A CA 1
ATOM 1775 C C . THR A 1 226 ? 8.022 -9.926 -35.423 1.00 46.34 226 THR A C 1
ATOM 1777 O O . THR A 1 226 ? 6.800 -9.819 -35.524 1.00 46.34 226 THR A O 1
ATOM 1780 N N . HIS A 1 227 ? 8.577 -10.525 -34.363 1.00 44.09 227 HIS A N 1
ATOM 1781 C CA . HIS A 1 227 ? 7.805 -11.077 -33.235 1.00 44.09 227 HIS A CA 1
ATOM 1782 C C . HIS A 1 227 ? 8.243 -10.499 -31.883 1.00 44.09 227 HIS A C 1
ATOM 1784 O O . HIS A 1 227 ? 8.793 -11.185 -31.025 1.00 44.09 227 HIS A O 1
ATOM 1790 N N . VAL A 1 228 ? 7.910 -9.225 -31.671 1.00 43.00 228 VAL A N 1
ATOM 1791 C CA . VAL A 1 228 ? 7.601 -8.733 -30.324 1.00 43.00 228 VAL A CA 1
ATOM 1792 C C . VAL A 1 228 ? 6.108 -8.989 -30.099 1.00 43.00 228 VAL A C 1
ATOM 1794 O O . VAL A 1 228 ? 5.304 -8.395 -30.822 1.00 43.00 228 VAL A O 1
ATOM 1797 N N . PRO A 1 229 ? 5.692 -9.843 -29.144 1.00 48.94 229 PRO A N 1
ATOM 1798 C CA . PRO A 1 229 ? 4.296 -9.891 -28.743 1.00 48.94 229 PRO A CA 1
ATOM 1799 C C . PRO A 1 229 ? 3.949 -8.547 -28.098 1.00 48.94 229 PRO A C 1
ATOM 1801 O O . PRO A 1 229 ? 4.362 -8.243 -26.979 1.00 48.94 229 PRO A O 1
ATOM 1804 N N . GLY A 1 230 ? 3.207 -7.710 -28.823 1.00 48.25 230 GLY A N 1
ATOM 1805 C CA . GLY A 1 230 ? 2.547 -6.565 -28.214 1.00 48.25 230 GLY A CA 1
ATOM 1806 C C . GLY A 1 230 ? 1.574 -7.099 -27.170 1.00 48.25 230 GLY A C 1
ATOM 1807 O O . GLY A 1 230 ? 0.619 -7.786 -27.533 1.00 48.25 230 GLY A O 1
ATOM 1808 N N . HIS A 1 231 ? 1.832 -6.823 -25.890 1.00 58.12 231 HIS A N 1
ATOM 1809 C CA . HIS A 1 231 ? 0.941 -7.191 -24.790 1.00 58.12 231 HIS A CA 1
ATOM 1810 C C . HIS A 1 231 ? -0.343 -6.359 -24.885 1.00 58.12 231 HIS A C 1
ATOM 1812 O O . HIS A 1 231 ? -0.500 -5.318 -24.249 1.00 58.12 231 HIS A O 1
ATOM 1818 N N . ASN A 1 232 ? -1.245 -6.810 -25.753 1.00 73.62 232 ASN A N 1
ATOM 1819 C CA . ASN A 1 232 ? -2.519 -6.168 -26.022 1.00 73.62 232 ASN A CA 1
ATOM 1820 C C . ASN A 1 232 ? -3.424 -6.228 -24.782 1.00 73.62 232 ASN A C 1
ATOM 1822 O O . ASN A 1 232 ? -3.263 -7.090 -23.909 1.00 73.62 232 ASN A O 1
ATOM 1826 N N . ALA A 1 233 ? -4.398 -5.316 -24.725 1.00 81.69 233 ALA A N 1
ATOM 1827 C CA . ALA A 1 233 ? -5.462 -5.370 -23.729 1.00 81.69 233 ALA A CA 1
ATOM 1828 C C . ALA A 1 233 ? -6.192 -6.722 -23.802 1.00 81.69 233 ALA A C 1
ATOM 1830 O O . ALA A 1 233 ? -6.379 -7.285 -24.885 1.00 81.69 233 ALA A O 1
ATOM 1831 N N . CYS A 1 234 ? -6.584 -7.246 -22.645 1.00 89.88 234 CYS A N 1
ATOM 1832 C CA . CYS A 1 234 ? -7.270 -8.527 -22.567 1.00 89.88 234 CYS A CA 1
ATOM 1833 C C . CYS A 1 234 ? -8.711 -8.432 -23.098 1.00 89.88 234 CYS A C 1
ATOM 1835 O O . CYS A 1 234 ? -9.306 -7.347 -23.096 1.00 89.88 234 CYS A O 1
ATOM 1837 N N . PRO A 1 235 ? -9.301 -9.557 -23.551 1.00 91.88 235 PRO A N 1
ATOM 1838 C CA . PRO A 1 235 ? -10.721 -9.596 -23.877 1.00 91.88 235 PRO A CA 1
ATOM 1839 C C . PRO A 1 235 ? -11.566 -9.191 -22.661 1.00 91.88 235 PRO A C 1
ATOM 1841 O O . PRO A 1 235 ? -11.152 -9.347 -21.510 1.00 91.88 235 PRO A O 1
ATOM 1844 N N . LYS A 1 236 ? -12.765 -8.664 -22.924 1.00 93.12 236 LYS A N 1
ATOM 1845 C CA . LYS A 1 236 ? -13.720 -8.298 -21.870 1.00 93.12 236 LYS A CA 1
ATOM 1846 C C . LYS A 1 236 ? -14.111 -9.538 -21.062 1.00 93.12 236 LYS A C 1
ATOM 1848 O O . LYS A 1 236 ? -14.268 -10.614 -21.634 1.00 93.12 236 LYS A O 1
ATOM 1853 N N . CYS A 1 237 ? -14.293 -9.364 -19.758 1.00 94.19 237 CYS A N 1
ATOM 1854 C CA . CYS A 1 237 ? -14.809 -10.393 -18.860 1.00 94.19 237 CYS A CA 1
ATOM 1855 C C . CYS A 1 237 ? -16.217 -9.984 -18.423 1.00 94.19 237 CYS A C 1
ATOM 1857 O O . CYS A 1 237 ? -16.368 -8.988 -17.706 1.00 94.19 237 CYS A O 1
ATOM 1859 N N . GLY A 1 238 ? -17.248 -10.678 -18.915 1.00 92.06 238 GLY A N 1
ATOM 1860 C CA . GLY A 1 238 ? -18.626 -10.209 -18.806 1.00 92.06 238 GLY A CA 1
ATOM 1861 C C . GLY A 1 238 ? -18.782 -8.775 -19.322 1.00 92.06 238 GLY A C 1
ATOM 1862 O O . GLY A 1 238 ? -18.466 -8.461 -20.471 1.00 92.06 238 GLY A O 1
ATOM 1863 N N . SER A 1 239 ? -19.243 -7.874 -18.452 1.00 91.56 239 SER A N 1
ATOM 1864 C CA . SER A 1 239 ? -19.406 -6.447 -18.758 1.00 91.56 239 SER A CA 1
ATOM 1865 C C . SER A 1 239 ? -18.157 -5.588 -18.512 1.00 91.56 239 SER A C 1
ATOM 1867 O O . SER A 1 239 ? -18.192 -4.393 -18.804 1.00 91.56 239 SER A O 1
ATOM 1869 N N . ILE A 1 240 ? -17.079 -6.138 -17.941 1.00 93.25 240 ILE A N 1
ATOM 1870 C CA . ILE A 1 240 ? -15.895 -5.373 -17.526 1.00 93.25 240 ILE A CA 1
ATOM 1871 C C . ILE A 1 240 ? -14.819 -5.429 -18.618 1.00 93.25 240 ILE A C 1
ATOM 1873 O O . ILE A 1 240 ? -14.375 -6.501 -19.036 1.00 93.25 240 ILE A O 1
ATOM 1877 N N . GLU A 1 241 ? -14.369 -4.258 -19.069 1.00 93.12 241 GLU A N 1
ATOM 1878 C CA . GLU A 1 241 ? -13.184 -4.137 -19.923 1.00 93.12 241 GLU A CA 1
ATOM 1879 C C . GLU A 1 241 ? -11.911 -4.335 -19.091 1.00 93.12 241 GLU A C 1
ATOM 1881 O O . GLU A 1 241 ? -11.800 -3.789 -17.992 1.00 93.12 241 GLU A O 1
ATOM 1886 N N . VAL A 1 242 ? -10.944 -5.097 -19.612 1.00 94.25 242 VAL A N 1
ATOM 1887 C CA . VAL A 1 242 ? -9.687 -5.408 -18.914 1.00 94.25 242 VAL A CA 1
ATOM 1888 C C . VAL A 1 242 ? -8.526 -4.637 -19.566 1.00 94.25 242 VAL A C 1
ATOM 1890 O O . VAL A 1 242 ? -7.921 -5.117 -20.530 1.00 94.25 242 VAL A O 1
ATOM 1893 N N . PRO A 1 243 ? -8.215 -3.416 -19.088 1.00 92.88 243 PRO A N 1
ATOM 1894 C CA . PRO A 1 243 ? -7.151 -2.593 -19.649 1.00 92.88 243 PRO A CA 1
ATOM 1895 C C . PRO A 1 243 ? -5.762 -3.125 -19.280 1.00 92.88 243 PRO A C 1
ATOM 1897 O O . PRO A 1 243 ? -5.535 -3.599 -18.166 1.00 92.88 243 PRO A O 1
ATOM 1900 N N . TYR A 1 244 ? -4.797 -2.939 -20.182 1.00 89.94 244 TYR A N 1
ATOM 1901 C CA . TYR A 1 244 ? -3.376 -3.098 -19.866 1.00 89.94 244 TYR A CA 1
ATOM 1902 C C . TYR A 1 244 ? -3.001 -2.204 -18.656 1.00 89.94 244 TYR A C 1
ATOM 1904 O O . TYR A 1 244 ? -3.418 -1.042 -18.622 1.00 89.94 244 TYR A O 1
ATOM 1912 N N . PRO A 1 245 ? -2.243 -2.694 -17.653 1.00 93.25 245 PRO A N 1
ATOM 1913 C CA . PRO A 1 245 ? -1.451 -3.928 -17.644 1.00 93.25 245 PRO A CA 1
ATOM 1914 C C . PRO A 1 245 ? -2.181 -5.202 -17.195 1.00 93.25 245 PRO A C 1
ATOM 1916 O O . PRO A 1 245 ? -1.552 -6.255 -17.191 1.00 93.25 245 PRO A O 1
ATOM 1919 N N . LEU A 1 246 ? -3.454 -5.142 -16.793 1.00 94.25 246 LEU A N 1
ATOM 1920 C CA . LEU A 1 246 ? -4.147 -6.287 -16.190 1.00 94.25 246 LEU A CA 1
ATOM 1921 C C . LEU A 1 246 ? -4.185 -7.487 -17.153 1.00 94.25 246 LEU A C 1
ATOM 1923 O O . LEU A 1 246 ? -4.501 -7.335 -18.334 1.00 94.25 246 LEU A O 1
ATOM 1927 N N . SER A 1 247 ? -3.863 -8.675 -16.640 1.00 93.62 247 SER A N 1
ATOM 1928 C CA . SER A 1 247 ? -3.734 -9.918 -17.412 1.00 93.62 247 SER A CA 1
ATOM 1929 C C . SER A 1 247 ? -4.745 -10.957 -16.936 1.00 93.62 247 SER A C 1
ATOM 1931 O O . SER A 1 247 ? -4.731 -11.316 -15.763 1.00 93.62 247 SER A O 1
ATOM 1933 N N . THR A 1 248 ? -5.594 -11.472 -17.832 1.00 93.44 248 THR A N 1
ATOM 1934 C CA . THR A 1 248 ? -6.501 -12.609 -17.554 1.00 93.44 248 THR A CA 1
ATOM 1935 C C . THR A 1 248 ? -5.908 -13.966 -17.925 1.00 93.44 248 THR A C 1
ATOM 1937 O O . THR A 1 248 ? -6.372 -14.997 -17.448 1.00 93.44 248 THR A O 1
ATOM 1940 N N . ASN A 1 249 ? -4.924 -13.989 -18.824 1.00 87.81 249 ASN A N 1
ATOM 1941 C CA . ASN A 1 249 ? -4.241 -15.189 -19.303 1.00 87.81 249 ASN A CA 1
ATOM 1942 C C . ASN A 1 249 ? -2.854 -14.813 -19.846 1.00 87.81 249 ASN A C 1
ATOM 1944 O O . ASN A 1 249 ? -2.541 -13.636 -20.003 1.00 87.81 249 ASN A O 1
ATOM 1948 N N . ASP A 1 250 ? -2.026 -15.806 -20.156 1.00 87.44 250 ASP A N 1
ATOM 1949 C CA . ASP A 1 250 ? -0.611 -15.585 -20.495 1.00 87.44 250 ASP A CA 1
ATOM 1950 C C . ASP A 1 250 ? -0.397 -14.938 -21.882 1.00 87.44 250 ASP A C 1
ATOM 1952 O O . ASP A 1 250 ? 0.717 -14.538 -22.213 1.00 87.44 250 ASP A O 1
ATOM 1956 N N . ASN A 1 251 ? -1.469 -14.786 -22.672 1.00 87.50 251 ASN A N 1
ATOM 1957 C CA . ASN A 1 251 ? -1.452 -14.215 -24.020 1.00 87.50 251 ASN A CA 1
ATOM 1958 C C . ASN A 1 251 ? -1.883 -12.732 -24.065 1.00 87.50 251 ASN A C 1
ATOM 1960 O O . ASN A 1 251 ? -1.881 -12.138 -25.144 1.00 87.50 251 ASN A O 1
ATOM 1964 N N . CYS A 1 252 ? -2.286 -12.126 -22.940 1.00 90.19 252 CYS A N 1
ATOM 1965 C CA . CYS A 1 252 ? -2.718 -10.725 -22.876 1.00 90.19 252 CYS A CA 1
ATOM 1966 C C . CYS A 1 252 ? -2.365 -10.059 -21.534 1.00 90.19 252 CYS A C 1
ATOM 1968 O O . CYS A 1 252 ? -2.275 -10.720 -20.495 1.00 90.19 252 CYS A O 1
ATOM 1970 N N . GLY A 1 253 ? -2.184 -8.734 -21.546 1.00 89.25 253 GLY A N 1
ATOM 1971 C CA . GLY A 1 253 ? -1.705 -7.993 -20.374 1.00 89.25 253 GLY A CA 1
ATOM 1972 C C . GLY A 1 253 ? -0.290 -8.393 -19.930 1.00 89.25 253 GLY A C 1
ATOM 1973 O O . GLY A 1 253 ? 0.413 -9.128 -20.620 1.00 89.25 253 GLY A O 1
ATOM 1974 N N . ASP A 1 254 ? 0.134 -7.902 -18.769 1.00 90.25 254 ASP A N 1
ATOM 1975 C CA . ASP A 1 254 ? 1.393 -8.258 -18.105 1.00 90.25 254 ASP A CA 1
ATOM 1976 C C . ASP A 1 254 ? 1.107 -9.290 -16.990 1.00 90.25 254 ASP A C 1
ATOM 1978 O O . ASP A 1 254 ? 0.320 -8.991 -16.085 1.00 90.25 254 ASP A O 1
ATOM 1982 N N . PRO A 1 255 ? 1.732 -10.488 -17.003 1.00 89.81 255 PRO A N 1
ATOM 1983 C CA . PRO A 1 255 ? 1.477 -11.544 -16.016 1.00 89.81 255 PRO A CA 1
ATOM 1984 C C . PRO A 1 255 ? 1.657 -11.140 -14.544 1.00 89.81 255 PRO A C 1
ATOM 1986 O O . PRO A 1 255 ? 1.094 -11.791 -13.668 1.00 89.81 255 PRO A O 1
ATOM 1989 N N . ARG A 1 256 ? 2.396 -10.060 -14.245 1.00 90.25 256 ARG A N 1
ATOM 1990 C CA . ARG A 1 256 ? 2.538 -9.522 -12.877 1.00 90.25 256 ARG A CA 1
ATOM 1991 C C . ARG A 1 256 ? 1.236 -8.932 -12.327 1.00 90.25 256 ARG A C 1
ATOM 1993 O O . ARG A 1 256 ? 1.080 -8.820 -11.117 1.00 90.25 256 ARG A O 1
ATOM 2000 N N . TYR A 1 257 ? 0.304 -8.560 -13.202 1.00 92.94 257 TYR A N 1
ATOM 2001 C CA . TYR A 1 257 ? -0.978 -7.931 -12.875 1.00 92.94 257 TYR A CA 1
ATOM 2002 C C . TYR A 1 257 ? -2.128 -8.919 -13.101 1.00 92.94 257 TYR A C 1
ATOM 2004 O O . TYR A 1 257 ? -3.139 -8.596 -13.732 1.00 92.94 257 TYR A O 1
ATOM 2012 N N . ARG A 1 258 ? -1.937 -10.160 -12.636 1.00 93.00 258 ARG A N 1
ATOM 2013 C CA . ARG A 1 258 ? -2.869 -11.262 -12.869 1.00 93.00 258 ARG A CA 1
ATOM 2014 C C . ARG A 1 258 ? -4.211 -11.014 -12.180 1.00 93.00 258 ARG A C 1
ATOM 2016 O O . ARG A 1 258 ? -4.286 -10.812 -10.971 1.00 93.00 258 ARG A O 1
ATOM 2023 N N . VAL A 1 259 ? -5.266 -11.095 -12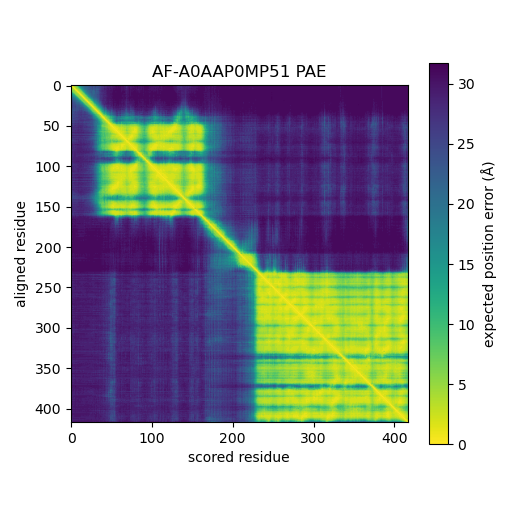.974 1.00 95.38 259 VAL A N 1
ATOM 2024 C CA . VAL A 1 259 ? -6.670 -11.170 -12.567 1.00 95.38 259 VAL A CA 1
ATOM 2025 C C . VAL A 1 259 ? -7.272 -12.428 -13.193 1.00 95.38 259 VAL A C 1
ATOM 2027 O O . VAL A 1 259 ? -6.752 -12.950 -14.176 1.00 95.38 259 VAL A O 1
ATOM 2030 N N . TYR A 1 260 ? -8.353 -12.944 -12.627 1.00 95.69 260 TYR A N 1
ATOM 2031 C CA . TYR A 1 260 ? -8.984 -14.184 -13.075 1.00 95.69 260 TYR A CA 1
ATOM 2032 C C . TYR A 1 260 ? -10.369 -13.874 -13.627 1.00 95.69 260 TYR A C 1
ATOM 2034 O O . TYR A 1 260 ? -11.136 -13.155 -12.996 1.00 95.69 260 TYR A O 1
ATOM 2042 N N . CYS A 1 261 ? -10.685 -14.385 -14.815 1.00 95.25 261 CYS A N 1
ATOM 2043 C CA . CYS A 1 261 ? -12.027 -14.310 -15.383 1.00 95.25 261 CYS A CA 1
ATOM 2044 C C . CYS A 1 261 ? -12.630 -15.712 -15.379 1.00 95.25 261 CYS A C 1
ATOM 2046 O O . CYS A 1 261 ? -12.129 -16.592 -16.078 1.00 95.25 261 CYS A O 1
ATOM 2048 N N . GLU A 1 262 ? -13.688 -15.919 -14.601 1.00 94.88 262 GLU A N 1
ATOM 2049 C CA . GLU A 1 262 ? -14.388 -17.198 -14.513 1.00 94.88 262 GLU A CA 1
ATOM 2050 C C . GLU A 1 262 ? -15.898 -16.955 -14.576 1.00 94.88 262 GLU A C 1
ATOM 2052 O O . GLU A 1 262 ? -16.429 -16.149 -13.812 1.00 94.88 262 GLU A O 1
ATOM 2057 N N . ASN A 1 263 ? -16.589 -17.632 -15.501 1.00 93.19 263 ASN A N 1
ATOM 2058 C CA . ASN A 1 263 ? -18.037 -17.499 -15.726 1.00 93.19 263 ASN A CA 1
ATOM 2059 C C . ASN A 1 263 ? -18.507 -16.031 -15.847 1.00 93.19 263 ASN A C 1
ATOM 2061 O O . ASN A 1 263 ? -19.451 -15.618 -15.176 1.00 93.19 263 ASN A O 1
ATOM 2065 N N . ASP A 1 264 ? -17.801 -15.231 -16.657 1.00 93.12 264 ASP A N 1
ATOM 2066 C CA . ASP A 1 264 ? -18.018 -13.782 -16.843 1.00 93.12 264 ASP A CA 1
ATOM 2067 C C . ASP A 1 264 ? -17.878 -12.912 -15.573 1.00 93.12 264 ASP A C 1
ATOM 2069 O O . ASP A 1 264 ? -18.167 -11.712 -15.586 1.00 93.12 264 ASP A O 1
ATOM 2073 N N . VAL A 1 265 ? -17.363 -13.479 -14.478 1.00 95.31 265 VAL A N 1
ATOM 2074 C CA . VAL A 1 265 ? -17.015 -12.756 -13.254 1.00 95.31 265 VAL A CA 1
ATOM 2075 C C . VAL A 1 265 ? -15.506 -12.536 -13.210 1.00 95.31 265 VAL A C 1
ATOM 2077 O O . VAL A 1 265 ? -14.726 -13.482 -13.097 1.00 95.31 265 VAL A O 1
ATOM 2080 N N . LEU A 1 266 ? -15.094 -11.268 -13.251 1.00 96.81 266 LEU A N 1
ATOM 2081 C CA . LEU A 1 266 ? -13.704 -10.878 -13.041 1.00 96.81 266 LEU A CA 1
ATOM 2082 C C . LEU A 1 266 ? -13.382 -10.857 -11.539 1.00 96.81 266 LEU A C 1
ATOM 2084 O O . LEU A 1 266 ? -14.154 -10.329 -10.737 1.00 96.81 266 LEU A O 1
ATOM 2088 N N . GLN A 1 267 ? -12.248 -11.433 -11.155 1.00 96.88 267 GLN A N 1
ATOM 2089 C CA . GLN A 1 267 ? -11.865 -11.706 -9.772 1.00 96.88 267 GLN A CA 1
ATOM 2090 C C . GLN A 1 267 ? -10.367 -11.457 -9.545 1.00 96.88 267 GLN A C 1
ATOM 2092 O O . GLN A 1 267 ? -9.549 -11.563 -10.461 1.00 96.88 267 GLN A O 1
ATOM 2097 N N . LEU A 1 268 ? -9.999 -11.161 -8.302 1.00 96.31 268 LEU A N 1
ATOM 2098 C CA . LEU A 1 268 ? -8.622 -11.080 -7.826 1.00 96.31 268 LEU A CA 1
ATOM 2099 C C . LEU A 1 268 ? -8.393 -12.158 -6.763 1.00 96.31 268 LEU A C 1
ATOM 2101 O O . LEU A 1 268 ? -9.161 -12.253 -5.806 1.00 96.31 268 LEU A O 1
ATOM 2105 N N . LEU A 1 269 ? -7.326 -12.938 -6.915 1.00 95.31 269 LEU A N 1
ATOM 2106 C CA . LEU A 1 269 ? -6.893 -13.904 -5.910 1.00 95.31 269 LEU A CA 1
ATOM 2107 C C . LEU A 1 269 ? -6.076 -13.192 -4.825 1.00 95.31 269 LEU A C 1
ATOM 2109 O O . LEU A 1 269 ? -5.113 -12.491 -5.128 1.00 95.31 269 LEU A O 1
ATOM 2113 N N . SER A 1 270 ? -6.454 -13.379 -3.564 1.00 95.50 270 SER A N 1
ATOM 2114 C CA . SER A 1 270 ? -5.630 -13.012 -2.411 1.00 95.50 270 SER A CA 1
ATOM 2115 C C . SER A 1 270 ? -4.602 -14.103 -2.105 1.00 95.50 270 SER A C 1
ATOM 2117 O O . SER A 1 270 ? -4.897 -15.288 -2.254 1.00 95.50 270 SER A O 1
ATOM 2119 N N . ALA A 1 271 ? -3.454 -13.714 -1.544 1.00 93.19 271 ALA A N 1
ATOM 2120 C CA . ALA A 1 271 ? -2.437 -14.622 -1.005 1.00 93.19 271 ALA A CA 1
ATOM 2121 C C . ALA A 1 271 ? -2.988 -15.633 0.028 1.00 93.19 271 ALA A C 1
ATOM 2123 O O . ALA A 1 271 ? -2.415 -16.699 0.229 1.00 93.19 271 ALA A O 1
ATOM 2124 N N . GLY A 1 272 ? -4.118 -15.320 0.681 1.00 88.12 272 GLY A N 1
ATOM 2125 C CA . GLY A 1 272 ? -4.836 -16.239 1.577 1.00 88.12 272 GLY A CA 1
ATOM 2126 C C . GLY A 1 272 ? -5.675 -17.316 0.866 1.00 88.12 272 GLY A C 1
ATOM 2127 O O . GLY A 1 272 ? -6.375 -18.078 1.533 1.00 88.12 272 GLY A O 1
ATOM 2128 N N . GLY A 1 273 ? -5.662 -17.369 -0.470 1.00 93.25 273 GLY A N 1
ATOM 2129 C CA . GLY A 1 273 ? -6.412 -18.338 -1.279 1.00 93.25 273 GLY A CA 1
ATOM 2130 C C . GLY A 1 273 ? -7.881 -17.980 -1.545 1.00 93.25 273 GLY A C 1
ATOM 2131 O O . GLY A 1 273 ? -8.599 -18.790 -2.125 1.00 93.25 273 GLY A O 1
ATOM 2132 N N . PHE A 1 274 ? -8.341 -16.794 -1.133 1.00 94.94 274 PHE A N 1
ATOM 2133 C CA . PHE A 1 274 ? -9.717 -16.331 -1.352 1.00 94.94 274 PHE A CA 1
ATOM 2134 C C . PHE A 1 274 ? -9.817 -15.450 -2.606 1.00 94.94 274 PHE A C 1
ATOM 2136 O O . PHE A 1 274 ? -8.971 -14.577 -2.822 1.00 94.94 274 PHE A O 1
ATOM 2143 N N . TYR A 1 275 ? -10.862 -15.650 -3.411 1.00 96.00 275 TYR A N 1
ATOM 2144 C CA . TYR A 1 275 ? -11.133 -14.855 -4.609 1.00 96.00 275 TYR A CA 1
ATOM 2145 C C . TYR A 1 275 ? -12.143 -13.737 -4.324 1.00 96.00 275 TYR A C 1
ATOM 2147 O O . TYR A 1 275 ? -13.247 -13.985 -3.843 1.00 96.00 275 TYR A O 1
ATOM 2155 N N . TYR A 1 276 ? -11.786 -12.501 -4.668 1.00 97.12 276 TYR A N 1
ATOM 2156 C CA . TYR A 1 276 ? -12.635 -11.322 -4.491 1.00 97.12 276 TYR A CA 1
ATOM 2157 C C . TYR A 1 276 ? -13.090 -10.808 -5.854 1.00 97.12 276 TYR A C 1
ATOM 2159 O O . TYR A 1 276 ? -12.265 -10.559 -6.734 1.00 97.12 276 TYR A O 1
ATOM 2167 N N . LYS A 1 277 ? -14.398 -10.616 -6.041 1.00 97.06 277 LYS A N 1
ATOM 2168 C CA . LYS A 1 277 ? -14.953 -10.098 -7.297 1.00 97.06 277 LYS A CA 1
ATOM 2169 C C . LYS A 1 277 ? -14.490 -8.660 -7.529 1.00 97.06 277 LYS A C 1
ATOM 2171 O O . LYS A 1 277 ? -14.646 -7.812 -6.656 1.00 97.06 277 LYS A O 1
ATOM 2176 N N . ILE A 1 278 ? -13.987 -8.361 -8.723 1.00 97.38 278 ILE A N 1
ATOM 2177 C CA . ILE A 1 278 ? -13.719 -6.989 -9.161 1.00 97.38 278 ILE A CA 1
ATOM 2178 C C . ILE A 1 278 ? -15.057 -6.350 -9.560 1.00 97.38 278 ILE A C 1
ATOM 2180 O O . ILE A 1 278 ? -15.781 -6.868 -10.409 1.00 97.38 278 ILE A O 1
ATOM 2184 N N . ILE A 1 279 ? -15.399 -5.235 -8.915 1.00 95.38 279 ILE A N 1
ATOM 2185 C CA . ILE A 1 279 ? -16.621 -4.455 -9.158 1.00 95.38 279 ILE A CA 1
ATOM 2186 C C . ILE A 1 279 ? -16.382 -3.439 -10.278 1.00 95.38 279 ILE A C 1
ATOM 2188 O O . ILE A 1 279 ? -17.221 -3.277 -11.162 1.00 95.38 279 ILE A O 1
ATOM 2192 N N . SER A 1 280 ? -15.248 -2.737 -10.239 1.00 95.56 280 SER A N 1
ATOM 2193 C CA . SER A 1 280 ? -14.925 -1.677 -11.196 1.00 95.56 280 SER A CA 1
ATOM 2194 C C . SER A 1 280 ? -13.418 -1.508 -11.382 1.00 95.56 280 SER A C 1
ATOM 2196 O O . SER A 1 280 ? -12.620 -1.852 -10.509 1.00 95.56 280 SER A O 1
ATOM 2198 N N . ILE A 1 281 ? -13.032 -0.968 -12.541 1.00 95.81 281 ILE A N 1
ATOM 2199 C CA . ILE A 1 281 ? -11.646 -0.678 -12.919 1.00 95.81 281 ILE A CA 1
ATOM 2200 C C . ILE A 1 281 ? -11.598 0.741 -13.489 1.00 95.81 281 ILE A C 1
ATOM 2202 O O . ILE A 1 281 ? -12.380 1.096 -14.367 1.00 95.81 281 ILE A O 1
ATOM 2206 N N . ASN A 1 282 ? -10.663 1.551 -13.001 1.00 94.56 282 ASN A N 1
ATOM 2207 C CA . ASN A 1 282 ? -10.375 2.895 -13.477 1.00 94.56 282 ASN A CA 1
ATOM 2208 C C . ASN A 1 282 ? -8.918 2.943 -13.987 1.00 94.56 282 ASN A C 1
ATOM 2210 O O . ASN A 1 282 ? -7.996 3.171 -13.195 1.00 94.56 282 ASN A O 1
ATOM 2214 N N . PRO A 1 283 ? -8.683 2.727 -15.299 1.00 91.12 283 PRO A N 1
ATOM 2215 C CA . PRO A 1 283 ? -7.330 2.703 -15.856 1.00 91.12 283 PRO A CA 1
ATOM 2216 C C . PRO A 1 283 ? -6.607 4.045 -15.707 1.00 91.12 283 PRO A C 1
ATOM 2218 O O . PRO A 1 283 ? -5.423 4.064 -15.391 1.00 91.12 283 PRO A O 1
ATOM 2221 N N . SER A 1 284 ? -7.319 5.167 -15.850 1.00 91.56 284 SER A N 1
ATOM 2222 C CA . SER A 1 284 ? -6.747 6.522 -15.803 1.00 91.56 284 SER A CA 1
ATOM 2223 C C . SER A 1 284 ? -6.129 6.902 -14.452 1.00 91.56 284 SER A C 1
ATOM 2225 O O . SER A 1 284 ? -5.332 7.834 -14.388 1.00 91.56 284 SER A O 1
ATOM 2227 N N . SER A 1 285 ? -6.500 6.209 -13.371 1.00 92.81 285 SER A N 1
ATOM 2228 C CA . SER A 1 285 ? -5.951 6.414 -12.020 1.00 92.81 285 SER A CA 1
ATOM 2229 C C . SER A 1 285 ? -5.199 5.198 -11.468 1.00 92.81 285 SER A C 1
ATOM 2231 O O . SER A 1 285 ? -4.761 5.232 -10.317 1.00 92.81 285 SER A O 1
ATOM 2233 N N . TYR A 1 286 ? -5.034 4.148 -12.282 1.00 94.12 286 TYR A N 1
ATOM 2234 C CA . TYR A 1 286 ? -4.446 2.859 -11.904 1.00 94.12 286 TYR A CA 1
ATOM 2235 C C . TYR A 1 286 ? -5.100 2.234 -10.659 1.00 94.12 286 TYR A C 1
ATOM 2237 O O . TYR A 1 286 ? -4.417 1.796 -9.730 1.00 94.12 286 TYR A O 1
ATOM 2245 N N . ARG A 1 287 ? -6.440 2.247 -10.611 1.00 94.81 287 ARG A N 1
ATOM 2246 C CA . ARG A 1 287 ? -7.238 1.761 -9.473 1.00 94.81 287 ARG A CA 1
ATOM 2247 C C . ARG A 1 287 ? -8.318 0.779 -9.896 1.00 94.81 287 ARG A C 1
ATOM 2249 O O . ARG A 1 287 ? -8.919 0.929 -10.954 1.00 94.81 287 ARG A O 1
ATOM 2256 N N . LEU A 1 288 ? -8.594 -0.202 -9.048 1.00 96.06 288 LEU A N 1
ATOM 2257 C CA . LEU A 1 288 ? -9.747 -1.097 -9.154 1.00 96.06 288 LEU A CA 1
ATOM 2258 C C . LEU A 1 288 ? -10.406 -1.239 -7.787 1.00 96.06 288 LEU A C 1
ATOM 2260 O O . LEU A 1 288 ? -9.762 -1.021 -6.765 1.00 96.06 288 LEU A O 1
ATOM 2264 N N . VAL A 1 289 ? -11.680 -1.608 -7.763 1.00 97.19 289 VAL A N 1
ATOM 2265 C CA . VAL A 1 289 ? -12.415 -1.875 -6.524 1.00 97.19 289 VAL A CA 1
ATOM 2266 C C . VAL A 1 289 ? -12.842 -3.333 -6.526 1.00 97.19 289 VAL A C 1
ATOM 2268 O O . VAL A 1 289 ? -13.543 -3.763 -7.442 1.00 97.19 289 VAL A O 1
ATOM 2271 N N . ILE A 1 290 ? -12.429 -4.089 -5.509 1.00 97.56 290 ILE A N 1
ATOM 2272 C CA . ILE A 1 290 ? -12.947 -5.437 -5.243 1.00 97.56 290 ILE A CA 1
ATOM 2273 C C . ILE A 1 290 ? -14.099 -5.382 -4.236 1.00 97.56 290 ILE A C 1
ATOM 2275 O O . ILE A 1 290 ? -14.173 -4.468 -3.412 1.00 97.56 290 ILE A O 1
ATOM 2279 N N . SER A 1 291 ? -14.995 -6.363 -4.283 1.00 97.00 291 SER A N 1
ATOM 2280 C CA . SER A 1 291 ? -16.047 -6.542 -3.283 1.00 97.00 291 SER A CA 1
ATOM 2281 C C . SER A 1 291 ? -15.453 -6.878 -1.911 1.00 97.00 291 SER A C 1
ATOM 2283 O O . SER A 1 291 ? -14.504 -7.664 -1.858 1.00 97.00 291 SER A O 1
ATOM 2285 N N . PRO A 1 292 ? -16.019 -6.370 -0.799 1.00 96.06 292 PRO A N 1
ATOM 2286 C CA . PRO A 1 292 ? -15.698 -6.900 0.523 1.00 96.06 292 PRO A CA 1
ATOM 2287 C C . PRO A 1 292 ? -16.128 -8.380 0.620 1.00 96.06 292 PRO A C 1
ATOM 2289 O O . PRO A 1 292 ? -16.950 -8.833 -0.187 1.00 96.06 292 PRO A O 1
ATOM 2292 N N . PRO A 1 293 ? -15.597 -9.150 1.586 1.00 96.31 293 PRO A N 1
ATOM 2293 C CA . PRO A 1 293 ? -16.082 -10.501 1.844 1.00 96.31 293 PRO A CA 1
ATOM 2294 C C . PRO A 1 293 ? -17.547 -10.471 2.295 1.00 96.31 293 PRO A C 1
ATOM 2296 O O . PRO A 1 293 ? -18.013 -9.500 2.896 1.00 96.31 293 PRO A O 1
ATOM 2299 N N . LEU A 1 294 ? -18.279 -11.552 2.029 1.00 95.38 294 LEU A N 1
ATOM 2300 C CA . LEU A 1 294 ? -19.662 -11.671 2.479 1.00 95.38 294 LEU A CA 1
ATOM 2301 C C . LEU A 1 294 ? -19.689 -11.924 3.991 1.00 95.38 294 LEU A C 1
ATOM 2303 O O . LEU A 1 294 ? -18.958 -12.781 4.486 1.00 95.38 294 LEU A O 1
ATOM 2307 N N . ILE A 1 295 ? -20.567 -11.223 4.704 1.00 95.50 295 ILE A N 1
ATOM 2308 C CA . ILE A 1 295 ? -20.943 -11.547 6.084 1.00 95.50 295 ILE A CA 1
ATOM 2309 C C . ILE A 1 295 ? -22.352 -12.153 6.014 1.00 95.50 295 ILE A C 1
ATOM 2311 O O . ILE A 1 295 ? -23.286 -11.444 5.628 1.00 95.50 295 ILE A O 1
ATOM 2315 N N . PRO A 1 296 ? -22.531 -13.458 6.294 1.00 92.88 296 PRO A N 1
ATOM 2316 C CA . PRO A 1 296 ? -23.847 -14.085 6.284 1.00 92.88 296 PRO A CA 1
ATOM 2317 C C . PRO A 1 296 ? -24.775 -13.467 7.335 1.00 92.88 296 PRO A C 1
ATOM 2319 O O . PRO A 1 296 ? -24.342 -13.164 8.450 1.00 92.88 296 PRO A O 1
ATOM 2322 N N . LYS A 1 297 ? -26.057 -13.320 6.984 1.00 88.56 297 LYS A N 1
ATOM 2323 C CA . LYS A 1 297 ? -27.091 -12.754 7.862 1.00 88.56 297 LYS A CA 1
ATOM 2324 C C . LYS A 1 297 ? -27.136 -13.481 9.211 1.00 88.56 297 LYS A C 1
ATOM 2326 O O . LYS A 1 297 ? -26.967 -14.697 9.266 1.00 88.56 297 LYS A O 1
ATOM 2331 N N . ASP A 1 298 ? -27.337 -12.710 10.277 1.00 86.56 298 ASP A N 1
ATOM 2332 C CA . ASP A 1 298 ? -27.376 -13.166 11.675 1.00 86.56 298 ASP A CA 1
ATOM 2333 C C . ASP A 1 298 ? -26.097 -13.885 12.162 1.00 86.56 298 ASP A C 1
ATOM 2335 O O . ASP A 1 298 ? -26.091 -14.551 13.196 1.00 86.56 298 ASP A O 1
ATOM 2339 N N . THR A 1 299 ? -24.974 -13.687 11.461 1.00 91.31 299 THR A N 1
ATOM 2340 C CA . THR A 1 299 ? -23.630 -14.088 11.901 1.00 91.31 299 THR A CA 1
ATOM 2341 C C . THR A 1 299 ? -22.689 -12.882 11.945 1.00 91.31 299 THR A C 1
ATOM 2343 O O . THR A 1 299 ? -22.977 -11.842 11.357 1.00 91.31 299 THR A O 1
ATOM 2346 N N . CYS A 1 300 ? -21.538 -13.021 12.610 1.00 94.31 300 CYS A N 1
ATOM 2347 C CA . CYS A 1 300 ? -20.465 -12.023 12.566 1.00 94.31 300 CYS A CA 1
ATOM 2348 C C . CYS A 1 300 ? -19.121 -12.639 12.144 1.00 94.31 300 CYS A C 1
ATOM 2350 O O . CYS A 1 300 ? -18.085 -12.476 12.795 1.00 94.31 300 CYS A O 1
ATOM 2352 N N . TYR A 1 301 ? -19.150 -13.393 11.046 1.00 95.31 301 TYR A N 1
ATOM 2353 C CA . TYR A 1 301 ? -17.980 -14.034 10.450 1.00 95.31 301 TYR A CA 1
ATOM 2354 C C . TYR A 1 301 ? -17.892 -13.640 8.975 1.00 95.31 301 TYR A C 1
ATOM 2356 O O . TYR A 1 301 ? -18.871 -13.786 8.247 1.00 95.31 301 TYR A O 1
ATOM 2364 N N . SER A 1 302 ? -16.744 -13.129 8.523 1.00 95.88 302 SER A N 1
ATOM 2365 C CA . SER A 1 302 ? -16.542 -12.864 7.095 1.00 95.88 302 SER A CA 1
ATOM 2366 C C . SER A 1 302 ? -16.188 -14.153 6.351 1.00 95.88 302 SER A C 1
ATOM 2368 O O . SER A 1 302 ? -15.527 -15.042 6.892 1.00 95.88 302 SER A O 1
ATOM 2370 N N . SER A 1 303 ? -16.609 -14.261 5.090 1.00 95.62 303 SER A N 1
ATOM 2371 C CA . SER A 1 303 ? -16.384 -15.444 4.246 1.00 95.62 303 SER A CA 1
ATOM 2372 C C . SER A 1 303 ? -14.905 -15.802 4.044 1.00 95.62 303 SER A C 1
ATOM 2374 O O . SER A 1 303 ? -14.593 -16.939 3.711 1.00 95.62 303 SER A O 1
ATOM 2376 N N . ASP A 1 304 ? -14.001 -14.842 4.250 1.00 95.81 304 ASP A N 1
ATOM 2377 C CA . ASP A 1 304 ? -12.545 -14.971 4.132 1.00 95.81 304 ASP A CA 1
ATOM 2378 C C . ASP A 1 304 ? -11.820 -15.177 5.481 1.00 95.81 304 ASP A C 1
ATOM 2380 O O . ASP A 1 304 ? -10.587 -15.151 5.538 1.00 95.81 304 ASP A O 1
ATOM 2384 N N . LEU A 1 305 ? -12.551 -15.402 6.580 1.00 95.62 305 LEU A N 1
ATOM 2385 C CA . LEU A 1 305 ? -11.964 -15.587 7.912 1.00 95.62 305 LEU A CA 1
ATOM 2386 C C . LEU A 1 305 ? -11.008 -16.788 7.986 1.00 95.62 305 LEU A C 1
ATOM 2388 O O . LEU A 1 305 ? -9.973 -16.709 8.648 1.00 95.62 305 LEU A O 1
ATOM 2392 N N . THR A 1 306 ? -11.325 -17.885 7.296 1.00 93.38 306 THR A N 1
ATOM 2393 C CA . THR A 1 306 ? -10.459 -19.076 7.195 1.00 93.38 306 THR A CA 1
ATOM 2394 C C . THR A 1 306 ? -9.149 -18.785 6.458 1.00 93.38 306 THR A C 1
ATOM 2396 O O . THR A 1 306 ? -8.138 -19.421 6.748 1.00 93.38 306 THR A O 1
ATOM 2399 N N . SER A 1 307 ? -9.147 -17.791 5.567 1.00 94.00 307 SER A N 1
ATOM 2400 C CA . SER A 1 307 ? -7.976 -17.272 4.848 1.00 94.00 307 SER A CA 1
ATOM 2401 C C . SER A 1 307 ? -7.200 -16.205 5.635 1.00 94.00 307 SER A C 1
ATOM 2403 O O . SER A 1 307 ? -6.144 -15.759 5.190 1.00 94.00 307 SER A O 1
ATOM 2405 N N . GLY A 1 308 ? -7.697 -15.786 6.806 1.00 92.75 308 GLY A N 1
ATOM 2406 C CA . GLY A 1 308 ? -7.098 -14.729 7.629 1.00 92.75 308 GLY A CA 1
ATOM 2407 C C . GLY A 1 308 ? -7.424 -13.295 7.180 1.00 92.75 308 GLY A C 1
ATOM 2408 O O . GLY A 1 308 ? -6.816 -12.342 7.684 1.00 92.75 308 GLY A O 1
ATOM 2409 N N . GLY A 1 309 ? -8.382 -13.133 6.262 1.00 94.00 309 GLY A N 1
ATOM 2410 C CA . GLY A 1 309 ? -8.733 -11.861 5.627 1.00 94.00 309 GLY A CA 1
ATOM 2411 C C . GLY A 1 309 ? -7.925 -11.543 4.365 1.00 94.00 309 GLY A C 1
ATOM 2412 O O . GLY A 1 309 ? -7.036 -12.292 3.954 1.00 94.00 309 GLY A O 1
ATOM 2413 N N . PHE A 1 310 ? -8.219 -10.397 3.749 1.00 95.50 310 PHE A N 1
ATOM 2414 C CA . PHE A 1 310 ? -7.568 -9.974 2.510 1.00 95.50 310 PHE A CA 1
ATOM 2415 C C . PHE A 1 310 ? -6.067 -9.715 2.698 1.00 95.50 310 PHE A C 1
ATOM 2417 O O . PHE A 1 310 ? -5.664 -8.854 3.482 1.00 95.50 310 PHE A O 1
ATOM 2424 N N . THR A 1 311 ? -5.230 -10.412 1.930 1.00 94.62 311 THR A N 1
ATOM 2425 C CA . THR A 1 311 ? -3.769 -10.224 1.886 1.00 94.62 311 THR A CA 1
ATOM 2426 C C . THR A 1 311 ? -3.257 -10.223 0.443 1.00 94.62 311 THR A C 1
ATOM 2428 O O . THR A 1 311 ? -3.674 -11.049 -0.369 1.00 94.62 311 THR A O 1
ATOM 2431 N N . LEU A 1 312 ? -2.342 -9.308 0.131 1.00 93.69 312 LEU A N 1
ATOM 2432 C CA . LEU A 1 312 ? -1.610 -9.223 -1.133 1.00 93.69 312 LEU A CA 1
ATOM 2433 C C . LEU A 1 312 ? -0.230 -9.873 -0.976 1.00 93.69 312 LEU A C 1
ATOM 2435 O O . LEU A 1 312 ? 0.468 -9.566 -0.008 1.00 93.69 312 LEU A O 1
ATOM 2439 N N . ASP A 1 313 ? 0.171 -10.718 -1.930 1.00 89.25 313 ASP A N 1
ATOM 2440 C CA . ASP A 1 313 ? 1.512 -11.321 -1.991 1.00 89.25 313 ASP A CA 1
ATOM 2441 C C . ASP A 1 313 ? 2.606 -10.255 -1.996 1.00 89.25 313 ASP A C 1
ATOM 2443 O O . ASP A 1 313 ? 2.411 -9.198 -2.591 1.00 89.25 313 ASP A O 1
ATOM 2447 N N . ASP A 1 314 ? 3.767 -10.507 -1.386 1.00 86.06 314 ASP A N 1
ATOM 2448 C CA . ASP A 1 314 ? 4.839 -9.504 -1.242 1.00 86.06 314 ASP A CA 1
ATOM 2449 C C . ASP A 1 314 ? 5.400 -8.999 -2.592 1.00 86.06 314 ASP A C 1
ATOM 2451 O O . ASP A 1 314 ? 5.774 -7.830 -2.700 1.00 86.06 314 ASP A O 1
ATOM 2455 N N . ASP A 1 315 ? 5.328 -9.805 -3.655 1.00 85.75 315 ASP A N 1
ATOM 2456 C CA . ASP A 1 315 ? 5.734 -9.417 -5.015 1.00 85.75 315 ASP A CA 1
ATOM 2457 C C . ASP A 1 315 ? 4.609 -8.770 -5.855 1.00 85.75 315 ASP A C 1
ATOM 2459 O O . ASP A 1 315 ? 4.855 -8.302 -6.970 1.00 85.75 315 ASP A O 1
ATOM 2463 N N . SER A 1 316 ? 3.365 -8.707 -5.352 1.00 88.62 316 SER A N 1
ATOM 2464 C CA . SER A 1 316 ? 2.244 -8.145 -6.122 1.00 88.62 316 SER A CA 1
ATOM 2465 C C . SER A 1 316 ? 2.397 -6.624 -6.336 1.00 88.62 316 SER A C 1
ATOM 2467 O O . SER A 1 316 ? 2.715 -5.894 -5.382 1.00 88.62 316 SER A O 1
ATOM 2469 N N . PRO A 1 317 ? 2.089 -6.106 -7.546 1.00 92.06 317 PRO A N 1
ATOM 2470 C CA . PRO A 1 317 ? 2.163 -4.680 -7.868 1.00 92.06 317 PRO A CA 1
ATOM 2471 C C . PRO A 1 317 ? 0.983 -3.863 -7.312 1.00 92.06 317 PRO A C 1
ATOM 2473 O O . PRO A 1 317 ? 0.957 -2.640 -7.474 1.00 92.06 317 PRO A O 1
ATOM 2476 N N . PHE A 1 318 ? 0.003 -4.521 -6.684 1.00 93.94 318 PHE A N 1
ATOM 2477 C CA . PHE A 1 318 ? -1.147 -3.891 -6.043 1.00 93.94 318 PHE A CA 1
ATOM 2478 C C . PHE A 1 318 ? -0.821 -3.454 -4.609 1.00 93.94 318 PHE A C 1
ATOM 2480 O O . PHE A 1 318 ? -0.052 -4.099 -3.897 1.00 93.94 318 PHE A O 1
ATOM 2487 N N . ASN A 1 319 ? -1.467 -2.379 -4.165 1.00 93.88 319 ASN A N 1
ATOM 2488 C CA . ASN A 1 319 ? -1.504 -1.903 -2.787 1.00 93.88 319 ASN A CA 1
ATOM 2489 C C . ASN A 1 319 ? -2.935 -1.480 -2.432 1.00 93.88 319 ASN A C 1
ATOM 2491 O O . ASN A 1 319 ? -3.670 -0.965 -3.272 1.00 93.88 319 ASN A O 1
ATOM 2495 N N . ILE A 1 320 ? -3.323 -1.648 -1.172 1.00 93.25 320 ILE A N 1
ATOM 2496 C CA . ILE A 1 320 ? -4.598 -1.162 -0.640 1.00 93.25 320 ILE A CA 1
ATOM 2497 C C . ILE A 1 320 ? -4.539 0.367 -0.538 1.00 93.25 320 ILE A C 1
ATOM 2499 O O . ILE A 1 320 ? -3.626 0.918 0.079 1.00 93.25 320 ILE A O 1
ATOM 2503 N N . SER A 1 321 ? -5.512 1.045 -1.149 1.00 91.69 321 SER A N 1
ATOM 2504 C CA . SER A 1 321 ? -5.618 2.508 -1.154 1.00 91.69 321 SER A CA 1
ATOM 2505 C C . SER A 1 321 ? -5.931 3.072 0.236 1.00 91.69 321 SER A C 1
ATOM 2507 O O . SER A 1 321 ? -6.657 2.460 1.023 1.00 91.69 321 SER A O 1
ATOM 2509 N N . THR A 1 322 ? -5.459 4.288 0.514 1.00 88.62 322 THR A N 1
ATOM 2510 C CA . THR A 1 322 ? -5.812 5.056 1.723 1.00 88.62 322 THR A CA 1
ATOM 2511 C C . THR A 1 322 ? -7.230 5.637 1.678 1.00 88.62 322 THR A C 1
ATOM 2513 O O . THR A 1 322 ? -7.716 6.139 2.686 1.00 88.62 322 THR A O 1
ATOM 2516 N N . ARG A 1 323 ? -7.934 5.548 0.538 1.00 89.56 323 ARG A N 1
ATOM 2517 C CA . ARG A 1 323 ? -9.359 5.928 0.422 1.00 89.56 323 ARG A CA 1
ATOM 2518 C C . ARG A 1 323 ? -10.317 4.902 1.034 1.00 89.56 323 ARG A C 1
ATOM 2520 O O . ARG A 1 323 ? -11.515 5.165 1.090 1.00 89.56 323 ARG A O 1
ATOM 2527 N N . ASN A 1 324 ? -9.814 3.750 1.476 1.00 91.81 324 ASN A N 1
ATOM 2528 C CA . ASN A 1 324 ? -10.615 2.722 2.133 1.00 91.81 324 ASN A CA 1
ATOM 2529 C C . ASN A 1 324 ? -10.827 3.049 3.609 1.00 91.81 324 ASN A C 1
ATOM 2531 O O . ASN A 1 324 ? -9.870 3.219 4.360 1.00 91.81 324 ASN A O 1
ATOM 2535 N N . THR A 1 325 ? -12.081 3.055 4.047 1.00 91.75 325 THR A N 1
ATOM 2536 C CA . THR A 1 325 ? -12.443 3.030 5.465 1.00 91.75 325 THR A CA 1
ATOM 2537 C C . THR A 1 325 ? -12.901 1.625 5.821 1.00 91.75 325 THR A C 1
ATOM 2539 O O . THR A 1 325 ? -14.024 1.220 5.523 1.00 91.75 325 THR A O 1
ATOM 2542 N N . VAL A 1 326 ? -11.990 0.871 6.434 1.00 93.19 326 VAL A N 1
ATOM 2543 C CA . VAL A 1 326 ? -12.230 -0.505 6.877 1.00 93.19 326 VAL A CA 1
ATOM 2544 C C . VAL A 1 326 ? -12.854 -0.503 8.270 1.00 93.19 326 VAL A C 1
ATOM 2546 O O . VAL A 1 326 ? -12.388 0.189 9.181 1.00 93.19 326 VAL A O 1
ATOM 2549 N N . MET A 1 327 ? -13.904 -1.303 8.421 1.00 93.44 327 MET A N 1
ATOM 2550 C CA . MET A 1 327 ? -14.676 -1.497 9.644 1.00 93.44 327 MET A CA 1
ATOM 2551 C C . MET A 1 327 ? -14.473 -2.937 10.109 1.00 93.44 327 MET A C 1
ATOM 2553 O O . MET A 1 327 ? -14.713 -3.869 9.34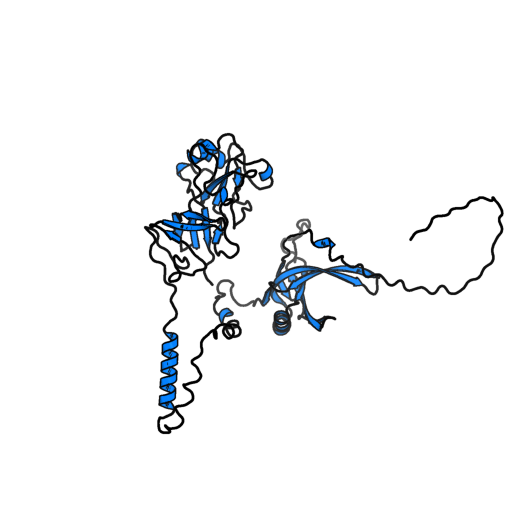6 1.00 93.44 327 MET A O 1
ATOM 2557 N N . LEU A 1 328 ? -14.002 -3.112 11.338 1.00 94.44 328 LEU A N 1
ATOM 2558 C CA . LEU A 1 328 ? -13.726 -4.392 11.980 1.00 94.44 328 LEU A CA 1
ATOM 2559 C C . LEU A 1 328 ? -14.848 -4.720 12.972 1.00 94.44 328 LEU A C 1
ATOM 2561 O O . LEU A 1 328 ? -15.279 -3.851 13.732 1.00 94.44 328 LEU A O 1
ATOM 2565 N N . LEU A 1 329 ? -15.299 -5.972 12.959 1.00 95.25 329 LEU A N 1
ATOM 2566 C CA . LEU A 1 329 ? -16.511 -6.432 13.637 1.00 95.25 329 LEU A CA 1
ATOM 2567 C C . LEU A 1 329 ? -16.216 -7.666 14.507 1.00 95.25 329 LEU A C 1
ATOM 2569 O O . LEU A 1 329 ? -15.348 -8.480 14.164 1.00 95.25 329 LEU A O 1
ATOM 2573 N N . ASN A 1 330 ? -16.944 -7.799 15.622 1.00 95.12 330 ASN A N 1
ATOM 2574 C CA . ASN A 1 330 ? -16.738 -8.823 16.654 1.00 95.12 330 ASN A CA 1
ATOM 2575 C C . ASN A 1 330 ? -15.261 -8.987 17.044 1.00 95.12 330 ASN A C 1
ATOM 2577 O O . ASN A 1 330 ? -14.621 -10.021 16.832 1.00 95.12 330 ASN A O 1
ATOM 2581 N N . CYS A 1 331 ? -14.713 -7.894 17.568 1.00 93.88 331 CYS A N 1
ATOM 2582 C CA . CYS A 1 331 ? -13.330 -7.785 17.990 1.00 93.88 331 CYS A CA 1
ATOM 2583 C C . CYS A 1 331 ? -13.112 -8.173 19.463 1.00 93.88 331 CYS A C 1
ATOM 2585 O O . CYS A 1 331 ? -13.974 -7.997 20.317 1.00 93.88 331 CYS A O 1
ATOM 2587 N N . SER A 1 332 ? -11.906 -8.637 19.784 1.00 91.50 332 SER A N 1
ATOM 2588 C CA . SER A 1 332 ? -11.388 -8.729 21.154 1.00 91.50 332 SER A CA 1
ATOM 2589 C C . SER A 1 332 ? -10.637 -7.446 21.528 1.00 91.50 332 SER A C 1
ATOM 2591 O O . SER A 1 332 ? -9.963 -6.858 20.685 1.00 91.50 332 SER A O 1
ATOM 2593 N N . GLU A 1 333 ? -10.673 -7.044 22.801 1.00 85.50 333 GLU A N 1
ATOM 2594 C CA . GLU A 1 333 ? -10.031 -5.824 23.335 1.00 85.50 333 GLU A CA 1
ATOM 2595 C C . GLU A 1 333 ? -8.527 -5.697 23.005 1.00 85.50 333 GLU A C 1
ATOM 2597 O O . GLU A 1 333 ? -7.981 -4.596 22.943 1.00 85.50 333 GLU A O 1
ATOM 2602 N N . ASN A 1 334 ? -7.863 -6.809 22.673 1.00 79.88 334 ASN A N 1
ATOM 2603 C CA . ASN A 1 334 ? -6.473 -6.862 22.208 1.00 79.88 334 ASN A CA 1
ATOM 2604 C C . ASN A 1 334 ? -6.162 -6.000 20.958 1.00 79.88 334 ASN A C 1
ATOM 2606 O O . ASN A 1 334 ? -4.989 -5.792 20.645 1.00 79.88 334 ASN A O 1
ATOM 2610 N N . ILE A 1 335 ? -7.168 -5.511 20.218 1.00 78.12 335 ILE A N 1
ATOM 2611 C CA . ILE A 1 335 ? -6.967 -4.639 19.041 1.00 78.12 335 ILE A CA 1
ATOM 2612 C C . ILE A 1 335 ? -6.813 -3.142 19.362 1.00 78.12 335 ILE A C 1
ATOM 2614 O O . ILE A 1 335 ? -6.419 -2.378 18.478 1.00 78.12 335 ILE A O 1
ATOM 2618 N N . LEU A 1 336 ? -7.055 -2.715 20.608 1.00 71.38 336 LEU A N 1
ATOM 2619 C CA . LEU A 1 336 ? -7.045 -1.300 21.028 1.00 71.38 336 LEU A CA 1
ATOM 2620 C C . LEU A 1 336 ? -5.665 -0.607 20.947 1.00 71.38 336 LEU A C 1
ATOM 2622 O O . LEU A 1 336 ? -5.552 0.589 21.194 1.00 71.38 336 LEU A O 1
ATOM 2626 N N . LEU A 1 337 ? -4.614 -1.337 20.561 1.00 66.62 337 LEU A N 1
ATOM 2627 C CA . LEU A 1 337 ? -3.268 -0.809 20.298 1.00 66.62 337 LEU A CA 1
ATOM 2628 C C . LEU A 1 337 ? -3.130 -0.096 18.934 1.00 66.62 337 LEU A C 1
ATOM 2630 O O . LEU A 1 337 ? -2.068 0.446 18.634 1.00 66.62 337 LEU A O 1
ATOM 2634 N N . SER A 1 338 ? -4.161 -0.131 18.082 1.00 69.75 338 SER A N 1
ATOM 2635 C CA . SER A 1 338 ? -4.172 0.526 16.763 1.00 69.75 338 SER A CA 1
ATOM 2636 C C . SER A 1 338 ? -4.967 1.845 16.788 1.00 69.75 338 SER A C 1
ATOM 2638 O O . SER A 1 338 ? -5.859 1.976 17.625 1.00 69.75 338 SER A O 1
ATOM 2640 N N . PRO A 1 339 ? -4.727 2.810 15.869 1.00 79.19 339 PRO A N 1
ATOM 2641 C CA . PRO A 1 339 ? -5.470 4.074 15.816 1.00 79.19 339 PRO A CA 1
ATOM 2642 C C . PRO A 1 339 ? -6.878 3.856 15.232 1.00 79.19 339 PRO A C 1
ATOM 2644 O O . PRO A 1 339 ? -7.155 4.122 14.060 1.00 79.19 339 PRO A O 1
ATOM 2647 N N . LEU A 1 340 ? -7.752 3.306 16.069 1.00 87.50 340 LEU A N 1
ATOM 2648 C CA . LEU A 1 340 ? -9.112 2.894 15.752 1.00 87.50 340 LEU A CA 1
ATOM 2649 C C . LEU A 1 340 ? -10.122 3.757 16.506 1.00 87.50 340 LEU A C 1
ATOM 2651 O O . LEU A 1 340 ? -9.891 4.157 17.646 1.00 87.50 340 LEU A O 1
ATOM 2655 N N . ASN A 1 341 ? -11.276 3.986 15.889 1.00 89.31 341 ASN A N 1
ATOM 2656 C CA . ASN A 1 341 ? -12.430 4.576 16.549 1.00 89.31 341 ASN A CA 1
ATOM 2657 C C . ASN A 1 341 ? -13.518 3.509 16.735 1.00 89.31 341 ASN A C 1
ATOM 2659 O O . ASN A 1 341 ? -14.149 3.066 15.770 1.00 89.31 341 ASN A O 1
ATOM 2663 N N . CYS A 1 342 ? -13.703 3.120 17.997 1.00 90.88 342 CYS A N 1
ATOM 2664 C CA . CYS A 1 342 ? -14.667 2.127 18.474 1.00 90.88 342 CYS A CA 1
ATOM 2665 C C . CYS A 1 342 ? -15.818 2.771 19.277 1.00 90.88 342 CYS A C 1
ATOM 2667 O O . CYS A 1 342 ? -16.461 2.115 20.094 1.00 90.88 342 CYS A O 1
ATOM 2669 N N . SER A 1 343 ? -16.036 4.084 19.130 1.00 89.69 343 SER A N 1
ATOM 2670 C CA . SER A 1 343 ? -17.085 4.812 19.851 1.00 89.69 343 SER A CA 1
ATOM 2671 C C . SER A 1 343 ? -18.487 4.367 19.420 1.00 89.69 343 SER A C 1
ATOM 2673 O O . SER A 1 343 ? -18.688 3.895 18.301 1.00 89.69 343 SER A O 1
ATOM 2675 N N . SER A 1 344 ? -19.493 4.595 20.267 1.00 85.62 344 SER A N 1
ATOM 2676 C CA . SER A 1 344 ? -20.904 4.341 19.928 1.00 85.62 344 SER A CA 1
ATOM 2677 C C . SER A 1 344 ? -21.400 5.148 18.718 1.00 85.62 344 SER A C 1
ATOM 2679 O O . SER A 1 344 ? -22.298 4.699 18.021 1.00 85.62 344 SER A O 1
ATOM 2681 N N . SER A 1 345 ? -20.785 6.299 18.429 1.00 85.94 345 SER A N 1
ATOM 2682 C CA . SER A 1 345 ? -21.039 7.137 17.246 1.00 85.94 345 SER A CA 1
ATOM 2683 C C . SER A 1 345 ? -20.153 6.803 16.032 1.00 85.94 345 SER A C 1
ATOM 2685 O O . SER A 1 345 ? -20.010 7.618 15.120 1.00 85.94 345 SER A O 1
ATOM 2687 N N . SER A 1 346 ? -19.494 5.642 16.024 1.00 88.75 346 SER A N 1
ATOM 2688 C CA . SER A 1 346 ? -18.599 5.234 14.938 1.00 88.75 346 SER A CA 1
ATOM 2689 C C . SER A 1 346 ? -19.354 4.756 13.690 1.00 88.75 346 SER A C 1
ATOM 2691 O O . SER A 1 346 ? -20.460 4.223 13.770 1.00 88.75 346 SER A O 1
ATOM 2693 N N . LEU A 1 347 ? -18.714 4.875 12.519 1.00 89.69 347 LEU A N 1
ATOM 2694 C CA . LEU A 1 347 ? -19.260 4.390 11.242 1.00 89.69 347 LEU A CA 1
ATOM 2695 C C . LEU A 1 347 ? -19.614 2.898 11.280 1.00 89.69 347 LEU A C 1
ATOM 2697 O O . LEU A 1 347 ? -20.604 2.473 10.692 1.00 89.69 347 LEU A O 1
ATOM 2701 N N . CYS A 1 348 ? -18.830 2.100 12.004 1.00 92.00 348 CYS A N 1
ATOM 2702 C CA . CYS A 1 348 ? -19.090 0.673 12.115 1.00 92.00 348 CYS A CA 1
ATOM 2703 C C . CYS A 1 348 ? -20.373 0.387 12.924 1.00 92.00 348 CYS A C 1
ATOM 2705 O O . CYS A 1 348 ? -21.086 -0.561 12.610 1.00 92.00 348 CYS A O 1
ATOM 2707 N N . ARG A 1 349 ? -20.735 1.238 13.899 1.00 92.19 349 ARG A N 1
ATOM 2708 C CA . ARG A 1 349 ? -21.985 1.077 14.654 1.00 92.19 349 ARG A CA 1
ATOM 2709 C C . ARG A 1 349 ? -23.212 1.428 13.814 1.00 92.19 349 ARG A C 1
ATOM 2711 O O . ARG A 1 349 ? -24.200 0.702 13.859 1.00 92.19 349 ARG A O 1
ATOM 2718 N N . LEU A 1 350 ? -23.104 2.450 12.960 1.00 91.12 350 LEU A N 1
ATOM 2719 C CA . LEU A 1 350 ? -24.118 2.745 11.939 1.00 91.12 350 LEU A CA 1
ATOM 2720 C C . LEU A 1 350 ? -24.317 1.560 10.976 1.00 91.12 350 LEU A C 1
ATOM 2722 O O . LEU A 1 350 ? -25.454 1.243 10.634 1.00 91.12 350 LEU A O 1
ATOM 2726 N N . PHE A 1 351 ? -23.239 0.866 10.587 1.00 92.12 351 PHE A N 1
ATOM 2727 C CA . PHE A 1 351 ? -23.323 -0.354 9.774 1.00 92.12 351 PHE A CA 1
ATOM 2728 C C . PHE A 1 351 ? -24.080 -1.487 10.491 1.00 92.12 351 PHE A C 1
ATOM 2730 O O . PHE A 1 351 ? -24.976 -2.083 9.898 1.00 92.12 351 PHE A O 1
ATOM 2737 N N . GLU A 1 352 ? -23.780 -1.759 11.766 1.00 92.94 352 GLU A N 1
ATOM 2738 C CA . GLU A 1 352 ? -24.500 -2.770 12.562 1.00 92.94 352 GLU A CA 1
ATOM 2739 C C . GLU A 1 352 ? -25.999 -2.456 12.714 1.00 92.94 352 GLU A C 1
ATOM 2741 O O . GLU A 1 352 ? -26.841 -3.360 12.746 1.00 92.94 352 GLU A O 1
ATOM 2746 N N . GLU A 1 353 ? -26.356 -1.176 12.816 1.00 90.31 353 GLU A N 1
ATOM 2747 C CA . GLU A 1 353 ? -27.732 -0.724 13.033 1.00 90.31 353 GLU A CA 1
ATOM 2748 C C . GLU A 1 353 ? -28.562 -0.654 11.743 1.00 90.31 353 GLU A C 1
ATOM 2750 O O . GLU A 1 353 ? -29.736 -1.029 11.768 1.00 90.31 353 GLU A O 1
ATOM 2755 N N . GLN A 1 354 ? -27.972 -0.225 10.624 1.00 90.00 354 GLN A N 1
ATOM 2756 C CA . GLN A 1 354 ? -28.712 0.113 9.398 1.00 90.00 354 GLN A CA 1
ATOM 2757 C C . GLN A 1 354 ? -28.543 -0.901 8.252 1.00 90.00 354 GLN A C 1
ATOM 2759 O O . GLN A 1 354 ? -29.291 -0.832 7.280 1.00 90.00 354 GLN A O 1
ATOM 2764 N N . VAL A 1 355 ? -27.617 -1.865 8.352 1.00 91.31 355 VAL A N 1
ATOM 2765 C CA . VAL A 1 355 ? -27.338 -2.841 7.279 1.00 91.31 355 VAL A CA 1
ATOM 2766 C C . VAL A 1 355 ? -27.566 -4.274 7.759 1.00 91.31 355 VAL A C 1
ATOM 2768 O O . VAL A 1 355 ? -27.038 -4.683 8.791 1.00 91.31 355 VAL A O 1
ATOM 2771 N N . GLU A 1 356 ? -28.302 -5.083 6.986 1.00 89.62 356 GLU A N 1
ATOM 2772 C CA . GLU A 1 356 ? -28.604 -6.478 7.364 1.00 89.62 356 GLU A CA 1
ATOM 2773 C C . GLU A 1 356 ? -27.348 -7.342 7.567 1.00 89.62 356 GLU A C 1
ATOM 2775 O O . GLU A 1 356 ? -27.317 -8.182 8.458 1.00 89.62 356 GLU A O 1
ATOM 2780 N N . ALA A 1 357 ? -26.287 -7.114 6.789 1.00 88.44 357 ALA A N 1
ATOM 2781 C CA . ALA A 1 357 ? -25.010 -7.816 6.953 1.00 88.44 357 ALA A CA 1
ATOM 2782 C C . ALA A 1 357 ? -24.283 -7.469 8.271 1.00 88.44 357 ALA A C 1
ATOM 2784 O O . ALA A 1 357 ? -23.372 -8.186 8.674 1.00 88.44 357 ALA A O 1
ATOM 2785 N N . GLY A 1 358 ? -24.665 -6.375 8.939 1.00 88.81 358 GLY A N 1
ATOM 2786 C CA . GLY A 1 358 ? -24.142 -5.969 10.243 1.00 88.81 358 GLY A CA 1
ATOM 2787 C C . GLY A 1 358 ? -25.012 -6.392 11.433 1.00 88.81 358 GLY A C 1
ATOM 2788 O O . GLY A 1 358 ? -24.544 -6.313 12.570 1.00 88.81 358 GLY A O 1
ATOM 2789 N N . SER A 1 359 ? -26.251 -6.864 11.219 1.00 90.88 359 SER A N 1
ATOM 2790 C CA . SER A 1 359 ? -27.189 -7.156 12.319 1.00 90.88 359 SER A CA 1
ATOM 2791 C C . SER A 1 359 ? -26.664 -8.227 13.279 1.00 90.88 359 SER A C 1
ATOM 2793 O O . SER A 1 359 ? -26.815 -8.086 14.493 1.00 90.88 359 SER A O 1
ATOM 2795 N N . GLY A 1 360 ? -25.992 -9.253 12.746 1.00 90.81 360 GLY A N 1
ATOM 2796 C CA . GLY A 1 360 ? -25.394 -10.351 13.512 1.00 90.81 360 GLY A CA 1
ATOM 2797 C C . GLY A 1 360 ? -24.171 -9.965 14.352 1.00 90.81 360 GLY A C 1
ATOM 2798 O O . GLY A 1 360 ? -23.738 -10.757 15.185 1.00 90.81 360 GLY A O 1
ATOM 2799 N N . CYS A 1 361 ? -23.621 -8.760 14.169 1.00 93.06 361 CYS A N 1
ATOM 2800 C CA . CYS A 1 361 ? -22.480 -8.242 14.934 1.00 93.06 361 CYS A CA 1
ATOM 2801 C C . CYS A 1 361 ? -22.889 -7.363 16.130 1.00 93.06 361 CYS A C 1
ATOM 2803 O O . CYS A 1 361 ? -22.053 -7.049 16.983 1.00 93.06 361 CYS A O 1
ATOM 2805 N N . ARG A 1 362 ? -24.172 -6.981 16.225 1.00 92.44 362 ARG A N 1
ATOM 2806 C CA . ARG A 1 362 ? -24.686 -6.063 17.254 1.00 92.44 362 ARG A CA 1
ATOM 2807 C C . ARG A 1 362 ? -24.315 -6.505 18.667 1.00 92.44 362 ARG A C 1
ATOM 2809 O O . ARG A 1 362 ? -24.473 -7.660 19.046 1.00 92.44 362 ARG A O 1
ATOM 2816 N N . GLY A 1 363 ? -23.878 -5.540 19.473 1.00 87.19 363 GLY A N 1
ATOM 2817 C CA . GLY A 1 363 ? -23.497 -5.772 20.869 1.00 87.19 363 GLY A CA 1
ATOM 2818 C C . GLY A 1 363 ? -22.071 -6.297 21.065 1.00 87.19 363 GLY A C 1
ATOM 2819 O O . GLY A 1 363 ? -21.625 -6.374 22.206 1.00 87.19 363 GLY A O 1
ATOM 2820 N N . THR A 1 364 ? -21.334 -6.588 19.989 1.00 91.88 364 THR A N 1
ATOM 2821 C CA . THR A 1 364 ? -19.900 -6.904 20.058 1.00 91.88 364 THR A CA 1
ATOM 2822 C C . THR A 1 364 ? -19.035 -5.634 19.994 1.00 91.88 364 THR A C 1
ATOM 2824 O O . THR A 1 364 ? -19.547 -4.529 19.771 1.00 91.88 364 THR A O 1
ATOM 2827 N N . LEU A 1 365 ? -17.720 -5.766 20.224 1.00 92.75 365 LEU A N 1
ATOM 2828 C CA . LEU A 1 365 ? -16.773 -4.669 20.009 1.00 92.75 365 LEU A CA 1
ATOM 2829 C C . LEU A 1 365 ? -16.583 -4.448 18.505 1.00 92.75 365 LEU A C 1
ATOM 2831 O O . LEU A 1 365 ? -16.142 -5.339 17.776 1.00 92.75 365 LEU A O 1
ATOM 2835 N N . CYS A 1 366 ? -16.877 -3.226 18.084 1.00 93.62 366 CYS A N 1
ATOM 2836 C CA . CYS A 1 366 ? -16.880 -2.767 16.707 1.00 93.62 366 CYS A CA 1
ATOM 2837 C C . CYS A 1 366 ? -15.952 -1.554 16.599 1.00 93.62 366 CYS A C 1
ATOM 2839 O O . CYS A 1 366 ? -16.004 -0.663 17.450 1.00 93.62 366 CYS A O 1
ATOM 2841 N N . CYS A 1 367 ? -15.106 -1.503 15.570 1.00 92.38 367 CYS A N 1
ATOM 2842 C CA . CYS A 1 367 ? -14.153 -0.412 15.363 1.00 92.38 367 CYS A CA 1
ATOM 2843 C C . CYS A 1 367 ? -14.008 -0.061 13.877 1.00 92.38 367 CYS A C 1
ATOM 2845 O O . CYS A 1 367 ? -14.171 -0.918 13.015 1.00 92.38 367 CYS A O 1
ATOM 2847 N N . HIS A 1 368 ? -13.604 1.166 13.551 1.00 91.06 368 HIS A N 1
ATOM 2848 C CA . HIS A 1 368 ? -13.118 1.507 12.206 1.00 91.06 368 HIS A CA 1
ATOM 2849 C C . HIS A 1 368 ? -11.766 2.218 12.254 1.00 91.06 368 HIS A C 1
ATOM 2851 O O . HIS A 1 368 ? -11.422 2.861 13.249 1.00 91.06 368 HIS A O 1
ATOM 2857 N N . PHE A 1 369 ? -10.998 2.095 11.173 1.00 87.94 369 PHE A N 1
ATOM 2858 C CA . PHE A 1 369 ? -9.745 2.827 11.001 1.00 87.94 369 PHE A CA 1
ATOM 2859 C C . PHE A 1 369 ? -10.007 4.324 10.800 1.00 87.94 369 PHE A C 1
ATOM 2861 O O . PHE A 1 369 ? -10.888 4.713 10.032 1.00 87.94 369 PHE A O 1
ATOM 2868 N N . LEU A 1 370 ? -9.224 5.170 11.476 1.00 83.81 370 LEU A N 1
ATOM 2869 C CA . LEU A 1 370 ? -9.232 6.614 11.230 1.00 83.81 370 LEU A CA 1
ATOM 2870 C C . LEU A 1 370 ? -8.631 6.913 9.847 1.00 83.81 370 LEU A C 1
ATOM 2872 O O . LEU A 1 370 ? -7.721 6.212 9.403 1.00 83.81 370 LEU A O 1
ATOM 2876 N N . LYS A 1 371 ? -9.096 7.979 9.185 1.00 68.12 371 LYS A N 1
ATOM 2877 C CA . LYS A 1 371 ? -8.727 8.323 7.796 1.00 68.12 371 LYS A CA 1
ATOM 2878 C C . LYS A 1 371 ? -7.217 8.510 7.564 1.00 68.12 371 LYS A C 1
ATOM 2880 O O . LYS A 1 371 ? -6.733 8.217 6.477 1.00 68.12 371 LYS A O 1
ATOM 2885 N N . ASP A 1 372 ? -6.490 8.919 8.603 1.00 59.81 372 ASP A N 1
ATOM 2886 C CA . ASP A 1 372 ? -5.033 9.118 8.596 1.00 59.81 372 ASP A CA 1
ATOM 2887 C C . ASP A 1 372 ? -4.269 8.024 9.378 1.00 59.81 372 ASP A C 1
ATOM 2889 O O . ASP A 1 372 ? -3.085 8.167 9.685 1.00 59.81 372 ASP A O 1
ATOM 2893 N N . SER A 1 373 ? -4.939 6.926 9.750 1.00 61.75 373 SER A N 1
ATOM 2894 C CA . SER A 1 373 ? -4.307 5.813 10.469 1.00 61.75 373 SER A CA 1
ATOM 2895 C C . SER A 1 373 ? -3.493 4.907 9.543 1.00 61.75 373 SER A C 1
ATOM 2897 O O . SER A 1 373 ? -3.823 4.696 8.376 1.00 61.75 373 SER A O 1
ATOM 2899 N N . SER A 1 374 ? -2.422 4.324 10.089 1.00 54.53 374 SER A N 1
ATOM 2900 C CA . SER A 1 374 ? -1.543 3.395 9.371 1.00 54.53 374 SER A CA 1
ATOM 2901 C C . SER A 1 374 ? -2.197 2.016 9.207 1.00 54.53 374 SER A C 1
ATOM 2903 O O . SER A 1 374 ? -1.836 1.044 9.877 1.00 54.53 374 SER A O 1
ATOM 2905 N N . MET A 1 375 ? -3.186 1.918 8.317 1.00 67.56 375 MET A N 1
ATOM 2906 C CA . MET A 1 375 ? -3.647 0.625 7.823 1.00 67.56 375 MET A CA 1
ATOM 2907 C C . MET A 1 375 ? -2.558 0.023 6.926 1.00 67.56 375 MET A C 1
ATOM 2909 O O . MET A 1 375 ? -2.014 0.696 6.050 1.00 67.56 375 MET A O 1
ATOM 2913 N N . THR A 1 376 ? -2.214 -1.254 7.126 1.00 75.12 376 THR A N 1
ATOM 2914 C CA . THR A 1 376 ? -1.172 -1.891 6.311 1.00 75.12 376 THR A CA 1
ATOM 2915 C C . THR A 1 376 ? -1.620 -2.006 4.858 1.00 75.12 376 THR A C 1
ATOM 2917 O O . THR A 1 376 ? -2.517 -2.794 4.568 1.00 75.12 376 THR A O 1
ATOM 2920 N N . SER A 1 377 ? -0.929 -1.319 3.941 1.00 82.44 377 SER A N 1
ATOM 2921 C CA . SER A 1 377 ? -1.201 -1.262 2.489 1.00 82.44 377 SER A CA 1
ATOM 2922 C C . SER A 1 377 ? -1.185 -2.612 1.751 1.00 82.44 377 SER A C 1
ATOM 2924 O O . SER A 1 377 ? -1.365 -2.654 0.538 1.00 82.44 377 SER A O 1
ATOM 2926 N N . ARG A 1 378 ? -0.961 -3.720 2.462 1.00 89.94 378 ARG A N 1
ATOM 2927 C CA . ARG A 1 378 ? -0.850 -5.083 1.929 1.00 89.94 378 ARG A CA 1
ATOM 2928 C C . ARG A 1 378 ? -1.871 -6.064 2.498 1.00 89.94 378 ARG A C 1
ATOM 2930 O O . ARG A 1 378 ? -2.020 -7.138 1.933 1.00 89.94 378 ARG A O 1
ATOM 2937 N N . ARG A 1 379 ? -2.540 -5.752 3.618 1.00 91.94 379 ARG A N 1
ATOM 2938 C CA . ARG A 1 379 ? -3.478 -6.698 4.251 1.00 91.94 379 ARG A CA 1
ATOM 2939 C C . ARG A 1 379 ? -4.478 -6.076 5.217 1.00 91.94 379 ARG A C 1
ATOM 2941 O O . ARG A 1 379 ? -4.117 -5.203 6.009 1.00 91.94 379 ARG A O 1
ATOM 2948 N N . ILE A 1 380 ? -5.678 -6.649 5.226 1.00 92.62 380 ILE A N 1
ATOM 2949 C CA . ILE A 1 380 ? -6.734 -6.486 6.227 1.00 92.62 380 ILE A CA 1
ATOM 2950 C C . ILE A 1 380 ? -6.866 -7.834 6.941 1.00 92.62 380 ILE A C 1
ATOM 2952 O O . ILE A 1 380 ? -7.084 -8.858 6.304 1.00 92.62 380 ILE A O 1
ATOM 2956 N N . ARG A 1 381 ? -6.664 -7.854 8.260 1.00 91.06 381 ARG A N 1
ATOM 2957 C CA . ARG A 1 381 ? -6.542 -9.096 9.039 1.00 91.06 381 ARG A CA 1
ATOM 2958 C C . ARG A 1 381 ? -7.805 -9.381 9.839 1.00 91.06 381 ARG A C 1
ATOM 2960 O O . ARG A 1 381 ? -8.182 -8.565 10.677 1.00 91.06 381 ARG A O 1
ATOM 2967 N N . VAL A 1 382 ? -8.343 -10.585 9.678 1.00 93.56 382 VAL A N 1
ATOM 2968 C CA . VAL A 1 382 ? -9.329 -11.183 10.588 1.00 93.56 382 VAL A CA 1
ATOM 2969 C C . VAL A 1 382 ? -8.832 -12.530 11.099 1.00 93.56 382 VAL A C 1
ATOM 2971 O O . VAL A 1 382 ? -8.082 -13.230 10.425 1.00 93.56 382 VAL A O 1
ATOM 2974 N N . ARG A 1 383 ? -9.185 -12.861 12.341 1.00 93.75 383 ARG A N 1
ATOM 2975 C CA . ARG A 1 383 ? -8.858 -14.128 13.008 1.00 93.75 383 ARG A CA 1
ATOM 2976 C C . ARG A 1 383 ? -9.691 -14.286 14.274 1.00 93.75 383 ARG A C 1
ATOM 2978 O O . ARG A 1 383 ? -10.013 -13.300 14.938 1.00 93.75 383 ARG A O 1
ATOM 2985 N N . VAL A 1 384 ? -9.927 -15.528 14.684 1.00 91.31 384 VAL A N 1
ATOM 2986 C CA . VAL A 1 384 ? -10.448 -15.833 16.026 1.00 91.31 384 VAL A CA 1
ATOM 2987 C C . VAL A 1 384 ? -9.475 -15.282 17.085 1.00 91.31 384 VAL A C 1
ATOM 2989 O O . VAL A 1 384 ? -8.258 -15.399 16.937 1.00 91.31 384 VAL A O 1
ATOM 2992 N N . GLY A 1 385 ? -9.998 -14.600 18.109 1.00 88.19 385 GLY A N 1
ATOM 2993 C CA . GLY A 1 385 ? -9.198 -13.863 19.104 1.00 88.19 385 GLY A CA 1
ATOM 2994 C C . GLY A 1 385 ? -8.628 -12.514 18.622 1.00 88.19 385 GLY A C 1
ATOM 2995 O O . GLY A 1 385 ? -7.923 -11.840 19.371 1.00 88.19 385 GLY A O 1
ATOM 2996 N N . GLY A 1 386 ? -8.908 -12.117 17.377 1.00 90.94 386 GLY A N 1
ATOM 2997 C CA . GLY A 1 386 ? -8.739 -10.760 16.853 1.00 90.94 386 GLY A CA 1
ATOM 2998 C C . GLY A 1 386 ? -10.111 -10.139 16.612 1.00 90.94 386 GLY A C 1
ATOM 2999 O O . GLY A 1 386 ? -10.874 -9.998 17.558 1.00 90.94 386 GLY A O 1
ATOM 3000 N N . CYS A 1 387 ? -10.420 -9.819 15.356 1.00 94.06 387 CYS A N 1
ATOM 3001 C CA . CYS A 1 387 ? -11.778 -9.551 14.873 1.00 94.06 387 CYS A CA 1
ATOM 3002 C C . CYS A 1 387 ? -12.180 -10.662 13.900 1.00 94.06 387 CYS A C 1
ATOM 3004 O O . CYS A 1 387 ? -11.317 -11.148 13.162 1.00 94.06 387 CYS A O 1
ATOM 3006 N N . THR A 1 388 ? -13.447 -11.077 13.891 1.00 95.75 388 THR A N 1
ATOM 3007 C CA . THR A 1 388 ? -13.901 -12.233 13.091 1.00 95.75 388 THR A CA 1
ATOM 3008 C C . THR A 1 388 ? -14.590 -11.867 11.781 1.00 95.75 388 THR A C 1
ATOM 3010 O O . THR A 1 388 ? -14.752 -12.733 10.923 1.00 95.75 388 THR A O 1
ATOM 3013 N N . ALA A 1 389 ? -14.955 -10.600 11.596 1.00 96.38 389 ALA A N 1
ATOM 3014 C CA . ALA A 1 389 ? -15.449 -10.079 10.330 1.00 96.38 389 ALA A CA 1
ATOM 3015 C C . ALA A 1 389 ? -14.925 -8.660 10.075 1.00 96.38 389 ALA A C 1
ATOM 3017 O O . ALA A 1 389 ? -14.489 -7.957 10.992 1.00 96.38 389 ALA A O 1
ATOM 3018 N N . TYR A 1 390 ? -14.974 -8.236 8.815 1.00 95.50 390 TYR A N 1
ATOM 3019 C CA . TYR A 1 390 ? -14.756 -6.850 8.426 1.00 95.50 390 TYR A CA 1
ATOM 3020 C C . TYR A 1 390 ? -15.572 -6.501 7.183 1.00 95.50 390 TYR A C 1
ATOM 3022 O O . TYR A 1 390 ? -15.943 -7.371 6.397 1.00 95.50 390 TYR A O 1
ATOM 3030 N N . THR A 1 391 ? -15.800 -5.208 6.991 1.00 95.50 391 THR A N 1
ATOM 3031 C CA . THR A 1 391 ? -16.294 -4.629 5.739 1.00 95.50 391 THR A CA 1
ATOM 3032 C C . THR A 1 391 ? -15.468 -3.388 5.387 1.00 95.50 391 THR A C 1
ATOM 3034 O O . THR A 1 391 ? -14.641 -2.931 6.181 1.00 95.50 391 THR A O 1
ATOM 3037 N N . SER A 1 392 ? -15.639 -2.853 4.182 1.00 94.69 392 SER A N 1
ATOM 3038 C CA . SER A 1 392 ? -14.901 -1.685 3.697 1.00 94.69 392 SER A CA 1
ATOM 3039 C C . SER A 1 392 ? -15.788 -0.802 2.829 1.00 94.69 392 SER A C 1
ATOM 3041 O O . SER A 1 392 ? -16.595 -1.303 2.044 1.00 94.69 392 SER A O 1
ATOM 3043 N N . VAL A 1 393 ? -15.604 0.510 2.961 1.00 94.12 393 VAL A N 1
ATOM 3044 C CA . VAL A 1 393 ? -16.261 1.545 2.152 1.00 94.12 393 VAL A CA 1
ATOM 3045 C C . VAL A 1 393 ? -15.192 2.434 1.524 1.00 94.12 393 VAL A C 1
ATOM 3047 O O . VAL A 1 393 ? -14.223 2.810 2.187 1.00 94.12 393 VAL A O 1
ATOM 3050 N N . VAL A 1 394 ? -15.366 2.784 0.251 1.00 92.81 394 VAL A N 1
ATOM 3051 C CA . VAL A 1 394 ? -14.433 3.623 -0.511 1.00 92.81 394 VAL A CA 1
ATOM 3052 C C . VAL A 1 394 ? -14.886 5.087 -0.505 1.00 92.81 394 VAL A C 1
ATOM 3054 O O . VAL A 1 394 ? -16.035 5.392 -0.811 1.00 92.81 394 VAL A O 1
ATOM 3057 N N . ASP A 1 395 ? -13.948 5.994 -0.223 1.00 88.62 395 ASP A N 1
ATOM 3058 C CA . ASP A 1 395 ? -14.070 7.459 -0.347 1.00 88.62 395 ASP A CA 1
ATOM 3059 C C . ASP A 1 395 ? -15.134 8.147 0.527 1.00 88.62 395 ASP A C 1
ATOM 3061 O O . ASP A 1 395 ? -15.579 9.252 0.209 1.00 88.62 395 ASP A O 1
ATOM 3065 N N . ILE A 1 396 ? -15.500 7.531 1.654 1.00 87.75 396 ILE A N 1
ATOM 3066 C CA . ILE A 1 396 ? -16.475 8.090 2.597 1.00 87.75 396 ILE A CA 1
ATOM 3067 C C . ILE A 1 396 ? -16.038 9.457 3.159 1.00 87.75 396 ILE A C 1
ATOM 3069 O O . ILE A 1 396 ? -14.855 9.725 3.444 1.00 87.75 396 ILE A O 1
ATOM 3073 N N . ARG A 1 397 ? -17.020 10.342 3.329 1.00 83.50 397 ARG A N 1
ATOM 3074 C CA . ARG A 1 397 ? -16.880 11.699 3.861 1.00 83.50 397 ARG A CA 1
ATOM 3075 C C . ARG A 1 397 ? -17.649 11.835 5.181 1.00 83.50 397 ARG A C 1
ATOM 3077 O O . ARG A 1 397 ? -18.633 11.129 5.407 1.00 83.50 397 ARG A O 1
ATOM 3084 N N . PRO A 1 398 ? -17.221 12.737 6.084 1.00 77.81 398 PRO A N 1
ATOM 3085 C CA . PRO A 1 398 ? -17.964 13.003 7.311 1.00 77.81 398 PRO A CA 1
ATOM 3086 C C . PRO A 1 398 ? -19.373 13.520 6.987 1.00 77.81 398 PRO A C 1
ATOM 3088 O O . PRO A 1 398 ? -19.508 14.564 6.354 1.00 77.81 398 PRO A O 1
ATOM 3091 N N . GLY A 1 399 ? -20.402 12.799 7.439 1.00 77.25 399 GLY A N 1
ATOM 3092 C CA . GLY A 1 399 ? -21.810 13.145 7.213 1.00 77.25 399 GLY A CA 1
ATOM 3093 C C . GLY A 1 399 ? -22.503 12.414 6.056 1.00 77.25 399 GLY A C 1
ATOM 3094 O O . GLY A 1 399 ? -23.689 12.653 5.853 1.00 77.25 399 GLY A O 1
ATOM 3095 N N . ASP A 1 400 ? -21.8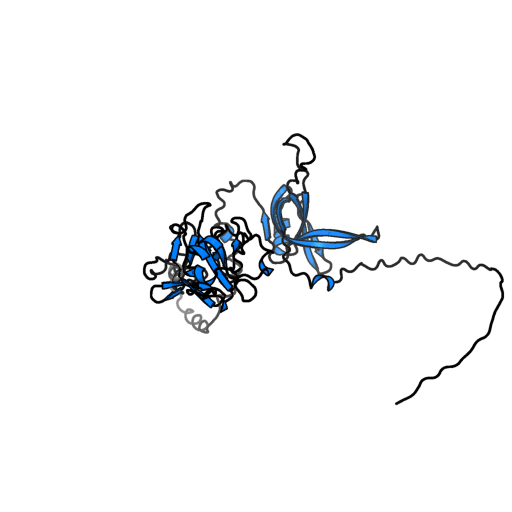20 11.520 5.330 1.00 85.00 400 ASP A N 1
ATOM 3096 C CA . ASP A 1 400 ? -22.456 10.711 4.279 1.00 85.00 400 ASP A CA 1
ATOM 3097 C C . ASP A 1 400 ? -23.489 9.725 4.863 1.00 85.00 400 ASP A C 1
ATOM 3099 O O . ASP A 1 400 ? -23.174 8.911 5.738 1.00 85.00 400 ASP A O 1
ATOM 3103 N N . SER A 1 401 ? -24.713 9.753 4.327 1.00 87.38 401 SER A N 1
ATOM 3104 C CA . SER A 1 401 ? -25.793 8.796 4.622 1.00 87.38 401 SER A CA 1
ATOM 3105 C C . SER A 1 401 ? -25.436 7.361 4.225 1.00 87.38 401 SER A C 1
ATOM 3107 O O . SER A 1 401 ? -24.727 7.164 3.240 1.00 87.38 401 SER A O 1
ATOM 3109 N N . ILE A 1 402 ? -25.988 6.361 4.925 1.00 87.25 402 ILE A N 1
ATOM 3110 C CA . ILE A 1 402 ? -25.724 4.932 4.660 1.00 87.25 402 ILE A CA 1
ATOM 3111 C C . ILE A 1 402 ? -25.974 4.540 3.192 1.00 87.25 402 ILE A C 1
ATOM 3113 O O . ILE A 1 402 ? -25.174 3.823 2.595 1.00 87.25 402 ILE A O 1
ATOM 3117 N N . ASP A 1 403 ? -27.022 5.095 2.574 1.00 85.88 403 ASP A N 1
ATOM 3118 C CA . ASP A 1 403 ? -27.444 4.776 1.204 1.00 85.88 403 ASP A CA 1
ATOM 3119 C C . ASP A 1 403 ? -26.455 5.247 0.122 1.00 85.88 403 ASP A C 1
ATOM 3121 O O . ASP A 1 403 ? -26.505 4.778 -1.014 1.00 85.88 403 ASP A O 1
ATOM 3125 N N . SER A 1 404 ? -25.541 6.167 0.456 1.00 89.06 404 SER A N 1
ATOM 3126 C CA . SER A 1 404 ? -24.499 6.660 -0.456 1.00 89.06 404 SER A CA 1
ATOM 3127 C C . SER A 1 404 ? -23.142 5.967 -0.272 1.00 89.06 404 SER A C 1
ATOM 3129 O O . SER A 1 404 ? -22.157 6.379 -0.888 1.00 89.06 404 SER A O 1
ATOM 3131 N N . TRP A 1 405 ? -23.046 4.941 0.582 1.00 91.94 405 TRP A N 1
ATOM 3132 C CA . TRP A 1 405 ? -21.780 4.261 0.867 1.00 91.94 405 TRP A CA 1
ATOM 3133 C C . TRP A 1 405 ? -21.385 3.287 -0.250 1.00 91.94 405 TRP A C 1
ATOM 3135 O O . TRP A 1 405 ? -22.065 2.303 -0.541 1.00 91.94 405 TRP A O 1
ATOM 3145 N N . ASN A 1 406 ? -20.212 3.520 -0.840 1.00 93.12 406 ASN A N 1
ATOM 3146 C CA . ASN A 1 406 ? -19.644 2.656 -1.872 1.00 93.12 406 ASN A CA 1
ATOM 3147 C C . ASN A 1 406 ? -18.882 1.484 -1.235 1.00 93.12 406 ASN A C 1
ATOM 3149 O O . ASN A 1 406 ? -17.680 1.587 -0.980 1.00 93.12 406 ASN A O 1
ATOM 3153 N N . TYR A 1 407 ? -19.572 0.376 -0.955 1.00 94.62 407 TYR A N 1
ATOM 3154 C CA . TYR A 1 407 ? -18.947 -0.828 -0.396 1.00 94.62 407 TYR A CA 1
ATOM 3155 C C . TYR A 1 407 ? -17.910 -1.429 -1.349 1.00 94.62 407 TYR A C 1
ATOM 3157 O O . TYR A 1 407 ? -18.204 -1.742 -2.503 1.00 94.62 407 TYR A O 1
ATOM 3165 N N . GLY A 1 408 ? -16.688 -1.609 -0.854 1.00 95.75 408 GLY A N 1
ATOM 3166 C CA . GLY A 1 408 ? -15.562 -2.042 -1.669 1.00 95.75 408 GLY A CA 1
ATOM 3167 C C . GLY A 1 408 ? -14.212 -1.856 -0.990 1.00 95.75 408 GLY A C 1
ATOM 3168 O O . GLY A 1 408 ? -14.072 -1.116 -0.015 1.00 95.75 408 GLY A O 1
ATOM 3169 N N . ILE A 1 409 ? -13.204 -2.523 -1.542 1.00 96.19 409 ILE A N 1
ATOM 3170 C CA . ILE A 1 409 ? -11.793 -2.324 -1.210 1.00 96.19 409 ILE A CA 1
ATOM 3171 C C . ILE A 1 409 ? -11.115 -1.812 -2.486 1.00 96.19 409 ILE A C 1
ATOM 3173 O O . ILE A 1 409 ? -10.934 -2.551 -3.453 1.00 96.19 409 ILE A O 1
ATOM 3177 N N . GLU A 1 410 ? -10.776 -0.526 -2.516 1.00 95.88 410 GLU A N 1
ATOM 3178 C CA . GLU A 1 410 ? -10.014 0.094 -3.597 1.00 95.88 410 GLU A CA 1
ATOM 3179 C C . GLU A 1 410 ? -8.543 -0.329 -3.506 1.00 95.88 410 GLU A C 1
ATOM 3181 O O . GLU A 1 410 ? -7.853 -0.051 -2.520 1.00 95.88 410 GLU A O 1
ATOM 3186 N N . LEU A 1 411 ? -8.045 -0.967 -4.559 1.00 95.88 411 LEU A N 1
ATOM 3187 C CA . LEU A 1 411 ? -6.634 -1.263 -4.752 1.00 95.88 411 LEU A CA 1
ATOM 3188 C C . LEU A 1 411 ? -6.065 -0.320 -5.807 1.00 95.88 411 LEU A C 1
ATOM 3190 O O . LEU A 1 411 ? -6.695 -0.062 -6.832 1.00 95.88 411 LEU A O 1
ATOM 3194 N N . GLN A 1 412 ? -4.852 0.161 -5.571 1.00 94.19 412 GLN A N 1
ATOM 3195 C CA . GLN A 1 412 ? -4.057 0.904 -6.536 1.00 94.19 412 GLN A CA 1
ATOM 3196 C C . GLN A 1 412 ? -2.903 0.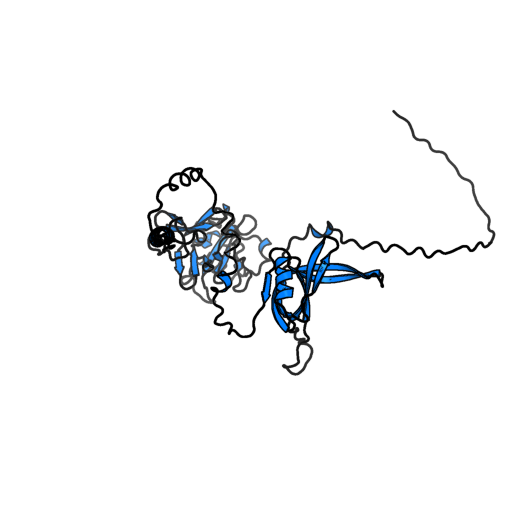020 -7.010 1.00 94.19 412 GLN A C 1
ATOM 3198 O O . GLN A 1 412 ? -2.225 -0.586 -6.181 1.00 94.19 412 GLN A O 1
ATOM 3203 N N . TRP A 1 413 ? -2.653 -0.044 -8.317 1.00 92.81 413 TRP A N 1
ATOM 3204 C CA . TRP A 1 413 ? -1.460 -0.697 -8.858 1.00 92.81 413 TRP A CA 1
ATOM 3205 C C . TRP A 1 413 ? -0.424 0.324 -9.322 1.00 92.81 413 TRP A C 1
ATOM 3207 O O . TRP A 1 413 ? -0.748 1.453 -9.698 1.00 92.81 413 TRP A O 1
ATOM 3217 N N . LEU A 1 414 ? 0.846 -0.069 -9.277 1.00 85.19 414 LEU A N 1
ATOM 3218 C CA . LEU A 1 414 ? 1.925 0.696 -9.900 1.00 85.19 414 LEU A CA 1
ATOM 3219 C C . LEU A 1 414 ? 1.862 0.516 -11.426 1.00 85.19 414 LEU A C 1
ATOM 3221 O O . LEU A 1 414 ? 1.597 -0.594 -11.873 1.00 85.19 414 LEU A O 1
ATOM 3225 N N . PRO A 1 415 ? 2.093 1.547 -12.254 1.00 80.94 415 PRO A N 1
ATOM 3226 C CA . PRO A 1 415 ? 2.194 1.351 -13.699 1.00 80.94 415 PRO A CA 1
ATOM 3227 C C . PRO A 1 415 ? 3.404 0.457 -14.050 1.00 80.94 415 PRO A C 1
ATOM 3229 O O . PRO A 1 415 ? 4.404 0.463 -13.327 1.00 80.94 415 PRO A O 1
ATOM 3232 N N . PRO A 1 416 ? 3.352 -0.309 -15.156 1.00 77.31 416 PRO A N 1
ATOM 3233 C CA . PRO A 1 416 ? 4.479 -1.127 -15.597 1.00 77.31 416 PRO A CA 1
ATOM 3234 C C . PRO A 1 416 ? 5.654 -0.245 -16.060 1.00 77.31 416 PRO A C 1
ATOM 3236 O O . PRO A 1 416 ? 5.456 0.716 -16.802 1.00 77.31 416 PRO A O 1
ATOM 3239 N N . ASN A 1 417 ? 6.869 -0.600 -15.623 1.00 60.31 417 ASN A N 1
ATOM 3240 C CA . ASN A 1 417 ? 8.131 0.089 -15.949 1.00 60.31 417 ASN A CA 1
ATOM 3241 C C . ASN A 1 417 ? 8.654 -0.211 -17.361 1.00 60.31 417 ASN A C 1
ATOM 3243 O O . ASN A 1 417 ? 8.742 -1.405 -17.712 1.00 60.31 417 ASN A O 1
#

Solvent-accessible surface area (backbone atoms only — not comparable to full-atom values): 25358 Å² total; per-residue (Å²): 130,88,88,82,90,88,88,80,90,79,90,87,83,85,88,83,88,86,83,90,84,90,82,90,78,83,86,72,78,74,77,74,78,76,71,76,86,68,79,61,84,72,83,52,80,88,69,84,80,88,66,72,44,78,46,69,31,29,26,68,48,60,42,43,76,42,75,45,100,85,74,48,53,34,23,36,38,38,34,36,31,84,31,78,81,66,84,85,63,90,67,72,94,80,64,85,52,61,68,43,79,42,44,39,38,25,55,30,58,67,60,25,54,48,39,52,76,70,41,47,58,68,35,34,33,42,40,32,22,31,66,43,71,51,73,46,68,39,92,86,77,70,48,79,43,77,45,71,34,36,36,24,61,85,84,40,48,79,46,84,48,76,91,83,67,61,90,90,67,76,71,79,67,76,74,60,77,83,68,63,87,74,65,65,84,76,73,80,86,73,85,80,98,71,91,83,73,82,87,80,82,78,92,82,68,98,82,71,59,71,69,56,58,50,49,53,53,49,52,54,55,54,59,71,66,72,75,71,83,75,61,42,58,29,76,62,32,60,93,44,76,36,58,63,55,35,7,64,51,98,86,16,19,39,76,76,42,59,36,43,65,55,96,52,41,36,27,38,76,26,68,41,75,47,75,32,45,51,76,48,76,41,76,95,75,36,33,34,27,27,46,50,56,55,38,53,73,76,31,48,45,22,72,36,33,92,39,35,26,57,29,56,49,92,85,46,56,61,32,51,39,78,53,42,44,44,26,40,28,42,37,40,79,84,58,72,88,50,69,57,44,58,52,88,88,22,73,38,45,53,39,27,74,74,33,68,55,24,49,34,32,61,93,47,48,40,25,23,52,43,84,88,41,91,69,58,44,48,47,51,80,25,32,90,88,39,21,29,19,51,45,29,28,41,68,80,57,96,86,68,56,79,93,75,61,46,72,13,45,40,32,34,46,66,80,89,131

pLDDT: mean 75.86, std 22.58, range [25.2, 97.56]

Mean predicted aligned error: 20.89 Å

Sequence (417 aa):
MWYSSGSFDGKNDDQNMDEVDDVFDDFVVEKQELQPQGVDPRRGWGFRGVHKAIICGKVKDTPVQKILRNGKTVTIFSVGTGGLFDQRIVGSKDLPKPVQWHRIAVHNEILGSYAVKQLVKNSSVYVEGDIEIRVYNDSINGEVKNIPEICIRRDGTLRLVKSGESISKISFDDLRKLSSLVNLCKSLLGLPVWFSCFTMTFSSASLLSTRVKMMLVISFVLILVTHVPGHNACPKCGSIEVPYPLSTNDNCGDPRYRVYCENDVLQLLSAGGFYYKIISINPSSYRLVISPPLIPKDTCYSSDLTSGGFTLDDDSPFNISTRNTVMLLNCSENILLSPLNCSSSSLCRLFEEQVEAGSGCRGTLCCHFLKDSSMTSRRIRVRVGGCTAYTSVVDIRPGDSIDSWNYGIELQWLPPN

Radius of gyration: 34.96 Å; Cα contacts (8 Å, |Δi|>4): 679; chains: 1; bounding box: 92×84×125 Å

InterPro domains:
  IPR000424 Primosome PriB/single-strand DNA-binding [PF00436] (50-153)
  IPR000424 Primosome PriB/single-strand DNA-binding [PS50935] (50-159)
  IPR012340 Nucleic acid-binding, OB-fold [G3DSA:2.40.50.140] (49-162)
  IPR012340 Nucleic acid-binding, OB-fold [SSF50249] (49-156)
  IPR025287 Wall-associated receptor kinase, galacturonan-binding domain [PF13947] (234-290)

Secondary structure (DSSP, 8-state):
----------------------------------------TTTTTT------EEEEEEESS--EEEE-TTS-EEEEEEEEEPPPP-TTS-S-TTPPPPPEEEEEEE--HHHHHHHHHH--TT-EEEEEEEEEEEEEE-TTT--EEEEEEEEE-SS-EEEEE-TTS-TT---SSGGGGSSHHHHTTSSS------TTSSSSS-SS-TTS-HHHHHHHHHHHHHHHTS-----PPEEEETTEEE-TT-BSBTTBS-GGGB-EEETTEEEEE-TTS-EEEEEEEEGGGTEEEEPPPP--TT----TTGGGTS-B--TT-SEEE-TTEEEEEEEE-GGGTTSSEE--TTSHHHHHHHH-HHHHTTTTSEEEEE-TTS---TTB----TTSEEEEEEEES--TT--GGG-EESEEEEEPPP-

Nearest PDB structures (foldseek):
  3ulp-assembly1_C  TM=8.580E-01  e=1.774E-09  Plasmodium falciparum
  3ulp-assembly1_A  TM=8.247E-01  e=1.875E-09  Plasmodium falciparum
  3pgz-assembly1_B  TM=8.524E-01  e=4.312E-09  Bartonella henselae
  3stb-assembly1_C  TM=7.946E-01  e=4.441E-06  Trypanosoma brucei
  4dni-assembly1_A  TM=8.005E-01  e=1.506E-05  Trypanosoma brucei